Protein AF-0000000066112871 (afdb_homodimer)

Nearest PDB structures (foldseek):
  2owy-assembly1_B  TM=9.554E-01  e=9.108E-38  Pseudomonas aeruginosa PAO1
  2owl-assembly1_B  TM=9.608E-01  e=5.115E-37  Escherichia coli
  7qve-assembly1_d  TM=2.220E-01  e=4.062E-01  Spinacia oleracea
  3es2-assembly1_A  TM=1.972E-01  e=1.920E+00  Pseudomonas aeruginosa
  2owy-assembly1_B  TM=9.558E-01  e=1.726E-37  Pseudomonas aeruginosa PAO1

Organism: Shewanella piezotolerans (strain WP3 / JCM 13877) (NCBI:txid225849)

Sequence (606 aa):
MWFKNLTVYRFNKPFSVDTESMEKSLEDFTFSPCSSQDISKFGFSNAFGKHGDTLVHTAADRHLICATKEEKILPAQVIKEALEEKVALLESEDGRKLAKKEKDALKDEITTTLLPRAFSRRSQIRALILPEIQMILVDSSSAAKSEELMALLRKAIGTLPIIPMSFKTPIETQLTEWLKESKTPAPFEMQDEAELKSDSDEGGIVRFKQQDLSENEVLAHIEVGKQVHKLALHFGQSVAFLLQSDAAIKRLKFSEEFRAGNDDLGNEDPMARLDADFALMGSELIALVNAVVEALGGLEDSIMWFKNLTVYRFNKPFSVDTESMEKSLEDFTFSPCSSQDISKFGFSNAFGKHGDTLVHTAADRHLICATKEEKILPAQVIKEALEEKVALLESEDGRKLAKKEKDALKDEITTTLLPRAFSRRSQIRALILPEIQMILVDSSSAAKSEELMALLRKAIGTLPIIPMSFKTPIETQLTEWLKESKTPAPFEMQDEAELKSDSDEGGIVRFKQQDLSENEVLAHIEVGKQVHKLALHFGQSVAFLLQSDAAIKRLKFSEEFRAGNDDLGNEDPMARLDADFALMGSELIALVNAVVEALGGLEDSI

Structure (mmCIF, N/CA/C/O backbone):
data_AF-0000000066112871-model_v1
#
loop_
_entity.id
_entity.type
_entity.pdbx_description
1 polymer 'Recombination-associated protein RdgC'
#
loop_
_atom_site.group_PDB
_atom_site.id
_atom_site.type_symbol
_atom_site.label_atom_id
_atom_site.label_alt_id
_atom_site.label_comp_id
_atom_site.label_asym_id
_atom_site.label_entity_id
_atom_site.label_seq_id
_atom_site.pdbx_PDB_ins_code
_atom_site.Cartn_x
_atom_site.Cartn_y
_atom_site.Cartn_z
_atom_site.occupancy
_atom_site.B_iso_or_equiv
_atom_site.auth_seq_id
_atom_site.auth_comp_id
_atom_site.auth_asym_id
_atom_site.auth_atom_id
_atom_site.pdbx_PDB_model_num
ATOM 1 N N . MET A 1 1 ? -7.406 -16.438 -16.078 1 86.31 1 MET A N 1
ATOM 2 C CA . MET A 1 1 ? -6.906 -17.797 -15.898 1 86.31 1 MET A CA 1
ATOM 3 C C . MET A 1 1 ? -5.402 -17.797 -15.648 1 86.31 1 MET A C 1
ATOM 5 O O . MET A 1 1 ? -4.922 -18.5 -14.758 1 86.31 1 MET A O 1
ATOM 9 N N . TRP A 1 2 ? -4.691 -16.906 -16.078 1 95.62 2 TRP A N 1
ATOM 10 C CA . TRP A 1 2 ? -3.232 -16.891 -16.062 1 95.62 2 TRP A CA 1
ATOM 11 C C . TRP A 1 2 ? -2.701 -16.484 -14.695 1 95.62 2 TRP A C 1
ATOM 13 O O . TRP A 1 2 ? -3.076 -15.438 -14.164 1 95.62 2 TRP A O 1
ATOM 23 N N . PHE A 1 3 ? -1.807 -17.328 -14.172 1 98.44 3 PHE A N 1
ATOM 24 C CA . PHE A 1 3 ? -1.258 -17.094 -12.836 1 98.44 3 PHE A CA 1
ATOM 25 C C . PHE A 1 3 ? -0.382 -15.852 -12.82 1 98.44 3 PHE A C 1
ATOM 27 O O . PHE A 1 3 ? 0.364 -15.594 -13.773 1 98.44 3 PHE A O 1
ATOM 34 N N . LYS A 1 4 ? -0.46 -15.18 -11.695 1 98.31 4 LYS A N 1
ATOM 35 C CA . LYS A 1 4 ? 0.299 -13.938 -11.57 1 98.31 4 LYS A CA 1
ATOM 36 C C . LYS A 1 4 ? 1.42 -14.078 -10.539 1 98.31 4 LYS A C 1
ATOM 38 O O . LYS A 1 4 ? 2.346 -13.273 -10.508 1 98.31 4 LYS A O 1
ATOM 43 N N . ASN A 1 5 ? 1.313 -15.031 -9.719 1 98.62 5 ASN A N 1
ATOM 44 C CA . ASN A 1 5 ? 2.295 -15.375 -8.695 1 98.62 5 ASN A CA 1
ATOM 45 C C . ASN A 1 5 ? 2.393 -16.875 -8.484 1 98.62 5 ASN A C 1
ATOM 47 O O . ASN A 1 5 ? 1.47 -17.625 -8.828 1 98.62 5 ASN A O 1
ATOM 51 N N . LEU A 1 6 ? 3.514 -17.234 -7.926 1 98.5 6 LEU A N 1
ATOM 52 C CA . LEU A 1 6 ? 3.664 -18.656 -7.617 1 98.5 6 LEU A CA 1
ATOM 53 C C . LEU A 1 6 ? 4.254 -18.844 -6.223 1 98.5 6 LEU A C 1
ATOM 55 O O . LEU A 1 6 ? 5.336 -18.328 -5.926 1 98.5 6 LEU A O 1
ATOM 59 N N . THR A 1 7 ? 3.541 -19.5 -5.43 1 98.38 7 THR A N 1
ATOM 60 C CA . THR A 1 7 ? 4.09 -20.219 -4.289 1 98.38 7 THR A CA 1
ATOM 61 C C . THR A 1 7 ? 4.168 -21.719 -4.586 1 98.38 7 THR A C 1
ATOM 63 O O . THR A 1 7 ? 3.154 -22.359 -4.875 1 98.38 7 THR A O 1
ATOM 66 N N . VAL A 1 8 ? 5.367 -22.266 -4.473 1 98 8 VAL A N 1
ATOM 67 C CA . VAL A 1 8 ? 5.582 -23.609 -4.992 1 98 8 VAL A CA 1
ATOM 68 C C . VAL A 1 8 ? 5.793 -24.578 -3.838 1 98 8 VAL A C 1
ATOM 70 O O . VAL A 1 8 ? 6.574 -24.312 -2.924 1 98 8 VAL A O 1
ATOM 73 N N . TYR A 1 9 ? 5.074 -25.672 -3.918 1 97.69 9 TYR A N 1
ATOM 74 C CA . TYR A 1 9 ? 5.242 -26.781 -2.988 1 97.69 9 TYR A CA 1
ATOM 75 C C . TYR A 1 9 ? 5.684 -28.031 -3.721 1 97.69 9 TYR A C 1
ATOM 77 O O . TYR A 1 9 ? 5.309 -28.25 -4.875 1 97.69 9 TYR A O 1
ATOM 85 N N . ARG A 1 10 ? 6.449 -28.844 -3.006 1 96.5 10 ARG A N 1
ATOM 86 C CA . ARG A 1 10 ? 6.883 -30.141 -3.531 1 96.5 10 ARG A CA 1
ATOM 87 C C . ARG A 1 10 ? 6.234 -31.281 -2.768 1 96.5 10 ARG A C 1
ATOM 89 O O . ARG A 1 10 ? 6.098 -31.219 -1.544 1 96.5 10 ARG A O 1
ATOM 96 N N . PHE A 1 11 ? 5.887 -32.312 -3.543 1 95.69 11 PHE A N 1
ATOM 97 C CA . PHE A 1 11 ? 5.363 -33.5 -2.91 1 95.69 11 PHE A CA 1
ATOM 98 C C . PHE A 1 11 ? 6.492 -34.344 -2.316 1 95.69 11 PHE A C 1
ATOM 100 O O . PHE A 1 11 ? 7.531 -34.531 -2.951 1 95.69 11 PHE A O 1
ATOM 107 N N . ASN A 1 12 ? 6.297 -34.781 -1.139 1 91.56 12 ASN A N 1
ATOM 108 C CA . ASN A 1 12 ? 7.242 -35.719 -0.531 1 91.56 12 ASN A CA 1
ATOM 109 C C . ASN A 1 12 ? 6.938 -37.156 -0.927 1 91.56 12 ASN A C 1
ATOM 111 O O . ASN A 1 12 ? 7.766 -38.062 -0.723 1 91.56 12 ASN A O 1
ATOM 115 N N . LYS A 1 13 ? 5.812 -37.406 -1.34 1 90.12 13 LYS A N 1
ATOM 116 C CA . LYS A 1 13 ? 5.348 -38.688 -1.91 1 90.12 13 LYS A CA 1
ATOM 117 C C . LYS A 1 13 ? 4.602 -38.438 -3.219 1 90.12 13 LYS A C 1
ATOM 119 O O . LYS A 1 13 ? 3.979 -37.406 -3.408 1 90.12 13 LY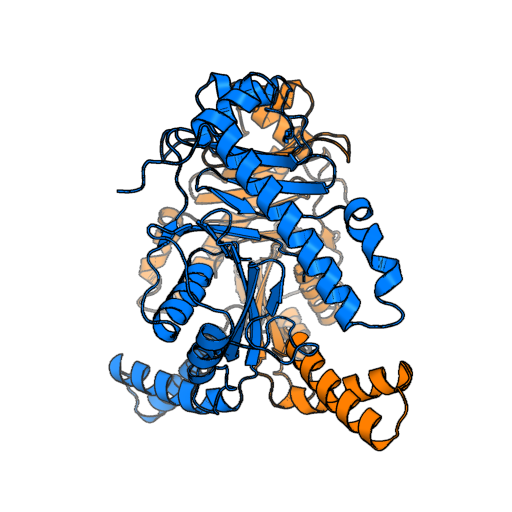S A O 1
ATOM 124 N N . PRO A 1 14 ? 4.699 -39.406 -4.082 1 89.19 14 PRO A N 1
ATOM 125 C CA . PRO A 1 14 ? 4.004 -39.219 -5.359 1 89.19 14 PRO A CA 1
ATOM 126 C C . PRO A 1 14 ? 2.518 -38.938 -5.18 1 89.19 14 PRO A C 1
ATOM 128 O O . PRO A 1 14 ? 1.867 -39.5 -4.309 1 89.19 14 PRO A O 1
ATOM 131 N N . PHE A 1 15 ? 2.098 -37.969 -5.941 1 89.06 15 PHE A N 1
ATOM 132 C CA . PHE A 1 15 ? 0.681 -37.625 -5.934 1 89.06 15 PHE A CA 1
ATOM 133 C C . PHE A 1 15 ? -0.103 -38.531 -6.867 1 89.06 15 PHE A C 1
ATOM 135 O O . PHE A 1 15 ? 0.208 -38.656 -8.055 1 89.06 15 PHE A O 1
ATOM 142 N N . SER A 1 16 ? -1.094 -39.281 -6.359 1 84.44 16 SER A N 1
ATOM 143 C CA . SER A 1 16 ? -1.754 -40.312 -7.168 1 84.44 16 SER A CA 1
ATOM 144 C C . SER A 1 16 ? -3.271 -40.219 -7.047 1 84.44 16 SER A C 1
ATOM 146 O O . SER A 1 16 ? -3.988 -41.156 -7.418 1 84.44 16 SER A O 1
ATOM 148 N N . VAL A 1 17 ? -3.754 -39.188 -6.742 1 83.56 17 VAL A N 1
ATOM 149 C CA . VAL A 1 17 ? -5.203 -39.094 -6.605 1 83.56 17 VAL A CA 1
ATOM 150 C C . VAL A 1 17 ? -5.84 -38.906 -7.98 1 83.56 17 VAL A C 1
ATOM 152 O O . VAL A 1 17 ? -5.406 -38.062 -8.766 1 83.56 17 VAL A O 1
ATOM 155 N N . ASP A 1 18 ? -6.742 -39.781 -8.273 1 89.06 18 ASP A N 1
ATOM 156 C CA . ASP A 1 18 ? -7.406 -39.625 -9.562 1 89.06 18 ASP A CA 1
ATOM 157 C C . ASP A 1 18 ? -8.398 -38.469 -9.539 1 89.06 18 ASP A C 1
ATOM 159 O O . ASP A 1 18 ? -8.906 -38.094 -8.477 1 89.06 18 ASP A O 1
ATOM 163 N N . THR A 1 19 ? -8.711 -38 -10.711 1 90.62 19 THR A N 1
ATOM 164 C CA . THR A 1 19 ? -9.508 -36.781 -10.875 1 90.62 19 THR A CA 1
ATOM 165 C C . THR A 1 19 ? -10.898 -36.969 -10.273 1 90.62 19 THR A C 1
ATOM 167 O O . THR A 1 19 ? -11.414 -36.062 -9.602 1 90.62 19 THR A O 1
ATOM 170 N N . GLU A 1 20 ? -11.547 -38.062 -10.547 1 93.75 20 GLU A N 1
ATOM 171 C CA . GLU A 1 20 ? -12.898 -38.312 -10.07 1 93.75 20 GLU A CA 1
ATOM 172 C C . GLU A 1 20 ? -12.945 -38.344 -8.547 1 93.75 20 GLU A C 1
ATOM 174 O O . GLU A 1 20 ? -13.844 -37.781 -7.93 1 93.75 20 GLU A O 1
ATOM 179 N N . SER A 1 21 ? -12.016 -39.094 -8.008 1 94.62 21 SER A N 1
ATOM 180 C CA . SER A 1 21 ? -11.922 -39.156 -6.555 1 94.62 21 SER A CA 1
ATOM 181 C C . SER A 1 21 ? -11.68 -37.781 -5.949 1 94.62 21 SER A C 1
ATOM 183 O O . SER A 1 21 ? -12.281 -37.406 -4.926 1 94.62 21 SER A O 1
ATOM 185 N N . MET A 1 22 ? -10.836 -37 -6.582 1 95.75 22 MET A N 1
ATOM 186 C CA . MET A 1 22 ? -10.539 -35.656 -6.113 1 95.75 22 MET A CA 1
ATOM 187 C C . MET A 1 22 ? -11.789 -34.75 -6.18 1 95.75 22 MET A C 1
ATOM 189 O O . MET A 1 22 ? -12.094 -34.031 -5.227 1 95.75 22 MET A O 1
ATOM 193 N N . GLU A 1 23 ? -12.406 -34.812 -7.305 1 97 23 GLU A N 1
ATOM 194 C CA . GLU A 1 23 ? -13.648 -34.062 -7.473 1 97 23 GLU A CA 1
ATOM 195 C C . GLU A 1 23 ? -14.633 -34.344 -6.348 1 97 23 GLU A C 1
ATOM 197 O O . GLU A 1 23 ? -15.195 -33.438 -5.75 1 97 23 GLU A O 1
ATOM 202 N N . LYS A 1 24 ? -14.859 -35.625 -6.059 1 96.88 24 LYS A N 1
ATOM 203 C CA . LYS A 1 24 ? -15.789 -36.062 -5.016 1 96.88 24 LYS A CA 1
ATOM 204 C C . LYS A 1 24 ? -15.352 -35.531 -3.646 1 96.88 24 LYS A C 1
ATOM 206 O O . LYS A 1 24 ? -16.172 -35.062 -2.867 1 96.88 24 LYS A O 1
ATOM 211 N N . SER A 1 25 ? -14.086 -35.688 -3.395 1 97.12 25 SER A N 1
ATOM 212 C CA . SER A 1 25 ? -13.555 -35.25 -2.105 1 97.12 25 SER A CA 1
ATOM 213 C C . SER A 1 25 ? -13.734 -33.75 -1.902 1 97.12 25 SER A C 1
ATOM 215 O O . SER A 1 25 ? -13.992 -33.281 -0.786 1 97.12 25 SER A O 1
ATOM 217 N N . LEU A 1 26 ? -13.586 -32.938 -2.98 1 98.44 26 LEU A N 1
ATOM 218 C CA . LEU A 1 26 ? -13.688 -31.5 -2.885 1 98.44 26 LEU A CA 1
ATOM 219 C C . LEU A 1 26 ? -15.133 -31.062 -2.693 1 98.44 26 LEU A C 1
ATOM 221 O O . LEU A 1 26 ? -15.398 -29.984 -2.146 1 98.44 26 LEU A O 1
ATOM 225 N N . GLU A 1 27 ? -16.078 -31.859 -3.096 1 97.75 27 GLU A N 1
ATOM 226 C CA . GLU A 1 27 ? -17.484 -31.516 -3.053 1 97.75 27 GLU A CA 1
ATOM 227 C C . GLU A 1 27 ? -17.953 -31.219 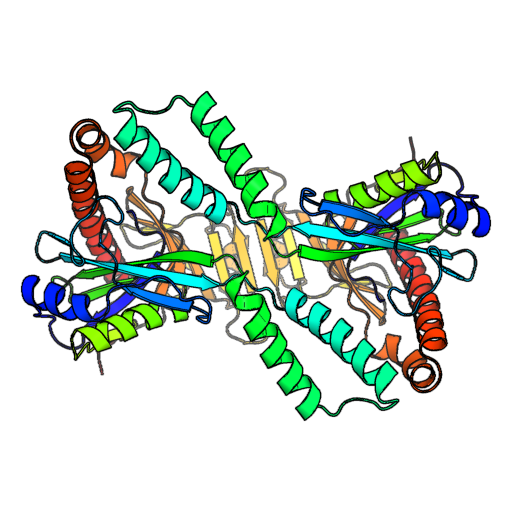-1.627 1 97.75 27 GLU A C 1
ATOM 229 O O . GLU A 1 27 ? -18.781 -30.359 -1.407 1 97.75 27 GLU A O 1
ATOM 234 N N . ASP A 1 28 ? -17.391 -31.938 -0.679 1 97 28 ASP A N 1
ATOM 235 C CA . ASP A 1 28 ? -17.766 -31.781 0.72 1 97 28 ASP A CA 1
ATOM 236 C C . ASP A 1 28 ? -17.297 -30.453 1.28 1 97 28 ASP A C 1
ATOM 238 O O . ASP A 1 28 ? -17.719 -30.031 2.359 1 97 28 ASP A O 1
ATOM 242 N N . PHE A 1 29 ? -16.453 -29.797 0.545 1 98.44 29 PHE A N 1
ATOM 243 C CA . PHE A 1 29 ? -15.859 -28.547 1.019 1 98.44 29 PHE A CA 1
ATOM 244 C C . PHE A 1 29 ? -16.109 -27.422 0.03 1 98.44 29 PHE A C 1
ATOM 246 O O . PHE A 1 29 ? -15.289 -26.5 -0.089 1 98.44 29 PHE A O 1
ATOM 253 N N . THR A 1 30 ? -17.094 -27.5 -0.714 1 98.25 30 THR A N 1
ATOM 254 C CA . THR A 1 30 ? -17.453 -26.484 -1.701 1 98.25 30 THR A CA 1
ATOM 255 C C . THR A 1 30 ? -17.859 -25.188 -1.018 1 98.25 30 THR A C 1
ATOM 257 O O . THR A 1 30 ? -18.438 -25.203 0.07 1 98.25 30 THR A O 1
ATOM 260 N N . PHE A 1 31 ? -17.625 -24.234 -1.651 1 98 31 PHE A N 1
ATOM 261 C CA . PHE A 1 31 ? -17.906 -22.891 -1.17 1 98 31 PHE A CA 1
ATOM 262 C C . PHE A 1 31 ? -19.406 -22.672 -1.014 1 98 31 PHE A C 1
ATOM 264 O O . PHE A 1 31 ? -20.188 -23.078 -1.872 1 98 31 PHE A O 1
ATOM 271 N N . SER A 1 32 ? -19.734 -22.062 0.109 1 97 32 SER A N 1
ATOM 272 C CA . SER A 1 32 ? -21.078 -21.547 0.354 1 97 32 SER A CA 1
ATOM 273 C C . SER A 1 32 ? -21.031 -20.094 0.828 1 97 32 SER A C 1
ATOM 275 O O . SER A 1 32 ? -20.141 -19.719 1.581 1 97 32 SER A O 1
ATOM 277 N N . PRO A 1 33 ? -21.922 -19.266 0.34 1 95.12 33 PRO A N 1
ATOM 278 C CA . PRO A 1 33 ? -21.922 -17.844 0.714 1 95.12 33 PRO A CA 1
ATOM 279 C C . PRO A 1 33 ? -22.078 -17.641 2.219 1 95.12 33 PRO A C 1
ATOM 281 O O . PRO A 1 33 ? -22.625 -18.5 2.916 1 95.12 33 PRO A O 1
ATOM 284 N N . CYS A 1 34 ? -21.609 -16.562 2.633 1 95.56 34 CYS A N 1
ATOM 285 C CA . CYS A 1 34 ? -21.719 -16.172 4.035 1 95.56 34 CYS A CA 1
ATOM 286 C C . CYS A 1 34 ? -23.172 -16.031 4.449 1 95.56 34 CYS A C 1
ATOM 288 O O . CYS A 1 34 ? -23.984 -15.484 3.707 1 95.56 34 CYS A O 1
ATOM 290 N N . SER A 1 35 ? -23.438 -16.609 5.637 1 94.19 35 SER A N 1
ATOM 291 C CA . SER A 1 35 ? -24.672 -16.234 6.305 1 94.19 35 SER A CA 1
ATOM 292 C C . SER A 1 35 ? -24.578 -14.852 6.934 1 94.19 35 SER A C 1
ATOM 294 O O . SER A 1 35 ? -23.516 -14.211 6.871 1 94.19 35 SER A O 1
ATOM 296 N N . SER A 1 36 ? -25.703 -14.383 7.559 1 91.88 36 SER A N 1
ATOM 297 C CA . SER A 1 36 ? -25.766 -13.039 8.125 1 91.88 36 SER A CA 1
ATOM 298 C C . SER A 1 36 ? -24.766 -12.883 9.273 1 91.88 36 SER A C 1
ATOM 300 O O . SER A 1 36 ? -24.328 -11.773 9.578 1 91.88 36 SER A O 1
ATOM 302 N N . GLN A 1 37 ? -24.359 -14.047 9.859 1 93.25 37 GLN A N 1
ATOM 303 C CA . GLN A 1 37 ? -23.516 -13.938 11.047 1 93.25 37 GLN A CA 1
ATOM 304 C C . GLN A 1 37 ? -22.094 -14.406 10.766 1 93.25 37 GLN A C 1
ATOM 306 O O . GLN A 1 37 ? -21.234 -14.352 11.648 1 93.25 37 GLN A O 1
ATOM 311 N N . ASP A 1 38 ? -21.875 -14.828 9.523 1 95.38 38 ASP A N 1
ATOM 312 C CA . ASP A 1 38 ? -20.547 -15.281 9.172 1 95.38 38 ASP A CA 1
ATOM 313 C C . ASP A 1 38 ? -19.609 -14.094 8.906 1 95.38 38 ASP A C 1
ATOM 315 O O . ASP A 1 38 ? -20.016 -13.117 8.273 1 95.38 38 ASP A O 1
ATOM 319 N N . ILE A 1 39 ? -18.406 -14.227 9.383 1 94.81 39 ILE A N 1
ATOM 320 C CA . ILE A 1 39 ? -17.391 -13.234 9.086 1 94.81 39 ILE A CA 1
ATOM 321 C C . ILE A 1 39 ? -16.766 -13.539 7.723 1 94.81 39 ILE A C 1
ATOM 323 O O . ILE A 1 39 ? -16.453 -12.625 6.957 1 94.81 39 ILE A O 1
ATOM 327 N N . SER A 1 40 ? -16.609 -14.789 7.477 1 97.5 40 SER A N 1
ATOM 328 C CA . SER A 1 40 ? -16.031 -15.227 6.203 1 97.5 40 SER A CA 1
ATOM 329 C C . SER A 1 40 ? -16.375 -16.688 5.922 1 97.5 40 SER A C 1
ATOM 331 O O . SER A 1 40 ? -16.734 -17.438 6.836 1 97.5 40 SER A O 1
ATOM 333 N N . LYS A 1 41 ? -16.312 -17.031 4.723 1 97.94 41 LYS A N 1
ATOM 334 C CA . LYS A 1 41 ? -16.469 -18.391 4.242 1 97.94 41 LYS A CA 1
ATOM 335 C C . LYS A 1 41 ? -15.406 -18.734 3.195 1 97.94 41 LYS A C 1
ATOM 337 O O . LYS A 1 41 ? -14.984 -17.859 2.436 1 97.94 41 LYS A O 1
ATOM 342 N N . PHE A 1 42 ? -14.961 -19.891 3.273 1 98.5 42 PHE A N 1
ATOM 343 C CA . PHE A 1 42 ? -13.906 -20.359 2.375 1 98.5 42 PHE A CA 1
ATOM 344 C C . PHE A 1 42 ? -14.18 -21.781 1.911 1 98.5 42 PHE A C 1
ATOM 346 O O . PHE A 1 42 ? -14.508 -22.656 2.721 1 98.5 42 PHE A O 1
ATOM 353 N N . GLY A 1 43 ? -14.094 -21.969 0.611 1 98.69 43 GLY A N 1
ATOM 354 C CA . GLY A 1 43 ? -14.336 -23.297 0.063 1 98.69 43 GLY A CA 1
ATOM 355 C C . GLY A 1 43 ? -14.008 -23.406 -1.414 1 98.69 43 GLY A C 1
ATOM 356 O O . GLY A 1 43 ? -13.68 -22.391 -2.055 1 98.69 43 GLY A O 1
ATOM 357 N N . PHE A 1 44 ? -14.125 -24.594 -1.951 1 98.75 44 PHE A N 1
ATOM 358 C CA . PHE A 1 44 ? -13.766 -24.828 -3.346 1 98.75 44 PHE A CA 1
ATOM 359 C C . PHE A 1 44 ? -14.852 -24.297 -4.277 1 98.75 44 PHE A C 1
ATOM 361 O O . PHE A 1 44 ? -16.047 -24.359 -3.955 1 98.75 44 PHE A O 1
ATOM 368 N N . SER A 1 45 ? -14.484 -23.797 -5.363 1 97.88 45 SER A N 1
ATOM 369 C CA . SER A 1 45 ? -15.352 -23.391 -6.465 1 97.88 45 SER A CA 1
ATOM 370 C C . SER A 1 45 ? -14.906 -24.031 -7.777 1 97.88 45 SER A C 1
ATOM 372 O O . SER A 1 45 ? -13.883 -24.719 -7.824 1 97.88 45 SER A O 1
ATOM 374 N N . ASN A 1 46 ? -15.711 -23.812 -8.828 1 97 46 ASN A N 1
ATOM 375 C CA . ASN A 1 46 ? -15.344 -24.391 -10.117 1 97 46 ASN A CA 1
ATOM 376 C C . ASN A 1 46 ? -13.977 -23.891 -10.578 1 97 46 ASN A C 1
ATOM 378 O O . ASN A 1 46 ? -13.656 -22.719 -10.461 1 97 46 ASN A O 1
ATOM 382 N N . ALA A 1 47 ? -13.211 -24.766 -11.078 1 96.69 47 ALA A N 1
ATOM 383 C CA . ALA A 1 47 ? -11.836 -24.484 -11.469 1 96.69 47 ALA A CA 1
ATOM 384 C C . ALA A 1 47 ? -11.766 -23.312 -12.453 1 96.69 47 ALA A C 1
ATOM 386 O O . ALA A 1 47 ? -10.891 -22.453 -12.352 1 96.69 47 ALA A O 1
ATOM 387 N N . PHE A 1 48 ? -12.734 -23.266 -13.398 1 94 48 PHE A N 1
ATOM 388 C CA . PHE A 1 48 ? -12.758 -22.203 -14.406 1 94 48 PHE A CA 1
ATOM 389 C C . PHE A 1 48 ? -13.773 -21.141 -14.039 1 94 48 PHE A C 1
ATOM 391 O O . PHE A 1 48 ? -14.297 -20.438 -14.914 1 94 48 PHE A O 1
ATOM 398 N N . GLY A 1 49 ? -14.148 -21.109 -12.789 1 87.88 49 GLY A N 1
ATOM 399 C CA . GLY A 1 49 ? -15.102 -20.109 -12.344 1 87.88 49 GLY A CA 1
ATOM 400 C C . GLY A 1 49 ? -16.484 -20.297 -12.93 1 87.88 49 GLY A C 1
ATOM 401 O O . GLY A 1 49 ? -17.016 -21.406 -12.938 1 87.88 49 GLY A O 1
ATOM 402 N N . LYS A 1 50 ? -17.125 -19.188 -13.461 1 79.62 50 LYS A N 1
ATOM 403 C CA . LYS A 1 50 ? -18.5 -19.188 -13.945 1 79.62 50 LYS A CA 1
ATOM 404 C C . LYS A 1 50 ? -18.625 -20.016 -15.219 1 79.62 50 LYS A C 1
ATOM 406 O O . LYS A 1 50 ? -19.734 -20.453 -15.57 1 79.62 50 LYS A O 1
ATOM 411 N N . HIS A 1 51 ? -17.531 -20.188 -15.836 1 80.75 51 HIS A N 1
ATOM 412 C CA . HIS A 1 51 ? -17.562 -20.891 -17.125 1 80.75 51 HIS A CA 1
ATOM 413 C C . HIS A 1 51 ? -17.406 -22.391 -16.938 1 80.75 51 HIS A C 1
ATOM 415 O O . HIS A 1 51 ? -17.672 -23.172 -17.844 1 80.75 51 HIS A O 1
ATOM 421 N N . GLY A 1 52 ? -16.984 -22.672 -15.758 1 85.94 52 GLY A N 1
ATOM 422 C CA . GLY A 1 52 ? -16.734 -24.094 -15.508 1 85.94 52 GLY A CA 1
ATOM 423 C C . GLY A 1 52 ? -17.812 -24.75 -14.672 1 85.94 52 GLY A C 1
ATOM 424 O O . GLY A 1 52 ? -18.594 -24.062 -14.008 1 85.94 52 GLY A O 1
ATOM 425 N N . ASP A 1 53 ? -17.797 -26.141 -14.773 1 91.62 53 ASP A N 1
ATOM 426 C CA . ASP A 1 53 ? -18.812 -26.875 -14.031 1 91.62 53 ASP A CA 1
ATOM 427 C C . ASP A 1 53 ? -18.188 -27.906 -13.109 1 91.62 53 ASP A C 1
ATOM 429 O O . ASP A 1 53 ? -18.891 -28.719 -12.492 1 91.62 53 ASP A O 1
ATOM 433 N N . THR A 1 54 ? -16.875 -27.906 -13.078 1 95.5 54 THR A N 1
ATOM 434 C CA . THR A 1 54 ? -16.188 -28.891 -12.242 1 95.5 54 THR A CA 1
ATOM 435 C C . THR A 1 54 ? -15.273 -28.203 -11.242 1 95.5 54 THR A C 1
ATOM 437 O O . THR A 1 54 ? -14.719 -27.141 -11.531 1 95.5 54 THR A O 1
ATOM 440 N N . LEU A 1 55 ? -15.133 -28.828 -10.133 1 98 55 LEU A N 1
ATOM 441 C CA . LEU A 1 55 ? -14.242 -28.328 -9.102 1 98 55 LEU A CA 1
ATOM 442 C C . LEU A 1 55 ? -12.781 -28.578 -9.469 1 98 55 LEU A C 1
ATOM 444 O O . LEU A 1 55 ? -11.891 -27.828 -9.039 1 98 55 LEU A O 1
ATOM 448 N N . VAL A 1 56 ? -12.578 -29.594 -10.242 1 97.5 56 VAL A N 1
ATOM 449 C CA . VAL A 1 56 ? -11.242 -29.953 -10.711 1 97.5 56 VAL A CA 1
ATOM 450 C C . VAL A 1 56 ? -11.227 -30.016 -12.234 1 97.5 56 VAL A C 1
ATOM 452 O O . VAL A 1 56 ? -12.047 -30.703 -12.844 1 97.5 56 VAL A O 1
ATOM 455 N N . HIS A 1 57 ? -10.445 -29.25 -12.797 1 96.19 57 HIS A N 1
ATOM 456 C CA . HIS A 1 57 ? -10.203 -29.391 -14.227 1 96.19 57 HIS A CA 1
ATOM 457 C C . HIS A 1 57 ? -8.891 -30.109 -14.5 1 96.19 57 HIS A C 1
ATOM 459 O O . HIS A 1 57 ? -7.84 -29.719 -13.992 1 96.19 57 HIS A O 1
ATOM 465 N N . THR A 1 58 ? -9 -31.109 -15.297 1 95.38 58 THR A N 1
ATOM 466 C CA . THR A 1 58 ? -7.824 -31.922 -15.555 1 95.38 58 THR A CA 1
ATOM 467 C C . THR A 1 58 ? -7.539 -32 -17.047 1 95.38 58 THR A C 1
ATOM 469 O O . THR A 1 58 ? -8.453 -32.188 -17.859 1 95.38 58 THR A O 1
ATOM 472 N N . ALA A 1 59 ? -6.332 -31.766 -17.359 1 93.19 59 ALA A N 1
ATOM 473 C CA . ALA A 1 59 ? -5.805 -32 -18.703 1 93.19 59 ALA A CA 1
ATOM 474 C C . ALA A 1 59 ? -4.348 -32.469 -18.641 1 93.19 59 ALA A C 1
ATOM 476 O O . ALA A 1 59 ? -3.533 -31.859 -17.938 1 93.19 59 ALA A O 1
ATOM 477 N N . ALA A 1 60 ? -3.951 -33.562 -19.375 1 91.38 60 ALA A N 1
ATOM 478 C CA . ALA A 1 60 ? -2.592 -34.094 -19.422 1 91.38 60 ALA A CA 1
ATOM 479 C C . ALA A 1 60 ? -2.064 -34.375 -18.031 1 91.38 60 ALA A C 1
ATOM 481 O O . ALA A 1 60 ? -0.937 -34 -17.688 1 91.38 60 ALA A O 1
ATOM 482 N N . ASP A 1 61 ? -2.93 -34.844 -17.094 1 92.44 61 ASP A N 1
ATOM 483 C CA . ASP A 1 61 ? -2.602 -35.25 -15.734 1 92.44 61 ASP A CA 1
ATOM 484 C C . ASP A 1 61 ? -2.258 -34.031 -14.867 1 92.44 61 ASP A C 1
ATOM 486 O O . ASP A 1 61 ? -1.56 -34.156 -13.859 1 92.44 61 ASP A O 1
ATOM 490 N N . ARG A 1 62 ? -2.639 -32.875 -15.312 1 96.44 62 ARG A N 1
ATOM 491 C CA . ARG A 1 62 ? -2.533 -31.625 -14.547 1 96.44 62 ARG A CA 1
ATOM 492 C C . ARG A 1 62 ? -3.896 -31.188 -14.016 1 96.44 62 ARG A C 1
ATOM 494 O O . ARG A 1 62 ? -4.902 -31.297 -14.719 1 96.44 62 ARG A O 1
ATOM 501 N N . HIS A 1 63 ? -3.928 -30.828 -12.781 1 97.5 63 HIS A N 1
ATOM 502 C CA . HIS A 1 63 ? -5.215 -30.531 -12.156 1 97.5 63 HIS A CA 1
ATOM 503 C C . HIS A 1 63 ? -5.281 -29.078 -11.688 1 97.5 63 HIS A C 1
ATOM 505 O O . HIS A 1 63 ? -4.41 -28.625 -10.945 1 97.5 63 HIS A O 1
ATOM 511 N N . LEU A 1 64 ? -6.246 -28.375 -12.172 1 97.94 64 LEU A N 1
ATOM 512 C CA . LEU A 1 64 ? -6.531 -27.016 -11.711 1 97.94 64 LEU A CA 1
ATOM 513 C C . LEU A 1 64 ? -7.656 -27.016 -10.68 1 97.94 64 LEU A C 1
ATOM 515 O O . LEU A 1 64 ? -8.703 -27.625 -10.906 1 97.94 64 LEU A O 1
ATOM 519 N N . ILE A 1 65 ? -7.387 -26.422 -9.555 1 98.25 65 ILE A N 1
ATOM 520 C CA . ILE A 1 65 ? -8.438 -26.219 -8.562 1 98.25 65 ILE A CA 1
ATOM 521 C C . ILE A 1 65 ? -8.562 -24.75 -8.219 1 98.25 65 ILE A C 1
ATOM 523 O O . ILE A 1 65 ? -7.645 -23.969 -8.477 1 98.25 65 ILE A O 1
ATOM 527 N N . CYS A 1 66 ? -9.656 -24.359 -7.672 1 98.38 66 CYS A N 1
ATOM 528 C CA . CYS A 1 66 ? -9.961 -22.984 -7.293 1 98.38 66 CYS A CA 1
ATOM 529 C C . CYS A 1 66 ? -10.742 -22.938 -5.98 1 98.38 66 CYS A C 1
ATOM 531 O O . CYS A 1 66 ? -11.609 -23.781 -5.742 1 98.38 66 CYS A O 1
ATOM 533 N N . ALA A 1 67 ? -10.328 -22.078 -5.141 1 98.38 67 ALA A N 1
ATOM 534 C CA . ALA A 1 67 ? -11.102 -21.812 -3.928 1 98.38 67 ALA A CA 1
ATOM 535 C C . ALA A 1 67 ? -11.57 -20.359 -3.881 1 98.38 67 ALA A C 1
ATOM 537 O O . ALA A 1 67 ? -10.875 -19.453 -4.367 1 98.38 67 ALA A O 1
ATOM 538 N N . THR A 1 68 ? -12.703 -20.156 -3.365 1 97.5 68 THR A N 1
ATOM 539 C CA . THR A 1 68 ? -13.297 -18.828 -3.207 1 97.5 68 THR A CA 1
ATOM 540 C C . THR A 1 68 ? -13.398 -18.453 -1.73 1 97.5 68 THR A C 1
ATOM 542 O O . THR A 1 68 ? -13.766 -19.281 -0.897 1 97.5 68 THR A O 1
ATOM 545 N N . LYS A 1 69 ? -13.008 -17.266 -1.43 1 97.44 69 LYS A N 1
ATOM 546 C CA . LYS A 1 69 ? -13.188 -16.703 -0.097 1 97.44 69 LYS A CA 1
ATOM 547 C C . LYS A 1 69 ? -14.141 -15.508 -0.13 1 97.44 69 LYS A C 1
ATOM 549 O O . LYS A 1 69 ? -13.969 -14.594 -0.938 1 97.44 69 LYS A O 1
ATOM 554 N N . GLU A 1 70 ? -15.156 -15.586 0.655 1 97 70 GLU A N 1
ATOM 555 C CA . GLU A 1 70 ? -16.031 -14.445 0.89 1 97 70 GLU A CA 1
ATOM 556 C C . GLU A 1 70 ? -15.773 -13.828 2.264 1 97 70 GLU A C 1
ATOM 558 O O . GLU A 1 70 ? -15.781 -14.531 3.275 1 97 70 GLU A O 1
ATOM 563 N N . GLU A 1 71 ? -15.523 -12.57 2.311 1 96.56 71 GLU A N 1
ATOM 564 C CA . GLU A 1 71 ? -15.25 -11.859 3.557 1 96.56 71 GLU A CA 1
ATOM 565 C C . GLU A 1 71 ? -16.188 -10.664 3.723 1 96.56 71 GLU A C 1
ATOM 567 O O . GLU A 1 71 ? -16.375 -9.883 2.787 1 96.56 71 GLU A O 1
ATOM 572 N N . LYS A 1 72 ? -16.75 -10.555 4.934 1 95.19 72 LYS A N 1
ATOM 573 C CA . LYS A 1 72 ? -17.578 -9.398 5.238 1 95.19 72 LYS A CA 1
ATOM 574 C C . LYS A 1 72 ? -16.734 -8.141 5.406 1 95.19 72 LYS A C 1
ATOM 576 O O . LYS A 1 72 ? -15.664 -8.188 6.016 1 95.19 72 LYS A O 1
ATOM 581 N N . ILE A 1 73 ? -17.297 -7.094 4.812 1 94.19 73 ILE A N 1
ATOM 582 C CA . ILE A 1 73 ? -16.578 -5.82 4.875 1 94.19 73 ILE A CA 1
ATOM 583 C C . ILE A 1 73 ? -17.125 -4.988 6.035 1 94.19 73 ILE A C 1
ATOM 585 O O . ILE A 1 73 ? -18.031 -4.172 5.855 1 94.19 73 ILE A O 1
ATOM 589 N N . LEU A 1 74 ? -16.547 -5.199 7.156 1 93.81 74 LEU A N 1
ATOM 590 C CA . LEU A 1 74 ? -16.859 -4.438 8.359 1 93.81 74 LEU A CA 1
ATOM 591 C C . LEU A 1 74 ? -15.609 -3.811 8.953 1 93.81 74 LEU A C 1
ATOM 593 O O . LEU A 1 74 ? -15 -4.383 9.859 1 93.81 74 LEU A O 1
ATOM 597 N N . PRO A 1 75 ? -15.32 -2.641 8.484 1 92.88 75 PRO A N 1
ATOM 598 C CA . PRO A 1 75 ? -14.086 -2.006 8.953 1 92.88 75 PRO A CA 1
ATOM 599 C C . PRO A 1 75 ? -14.07 -1.791 10.461 1 92.88 75 PRO A C 1
ATOM 601 O O . PRO A 1 75 ? -15.102 -1.469 11.055 1 92.88 75 PRO A O 1
ATOM 604 N N . ALA A 1 76 ? -12.875 -1.896 11.023 1 94 76 ALA A N 1
ATOM 605 C CA . ALA A 1 76 ? -12.695 -1.725 12.461 1 94 76 ALA A CA 1
ATOM 606 C C . ALA A 1 76 ? -13.141 -0.335 12.906 1 94 76 ALA A C 1
ATOM 608 O O . ALA A 1 76 ? -13.664 -0.168 14.008 1 94 76 ALA A O 1
ATOM 609 N N . GLN A 1 77 ? -12.953 0.566 12.07 1 93.12 77 GLN A N 1
ATOM 610 C CA . GLN A 1 77 ? -13.305 1.943 12.398 1 93.12 77 GLN A CA 1
ATOM 611 C C . GLN A 1 77 ? -14.812 2.086 12.625 1 93.12 77 GLN A C 1
ATOM 613 O O . GLN A 1 77 ? -15.242 2.852 13.492 1 93.12 77 GLN A O 1
ATOM 618 N N . VAL A 1 78 ? -15.547 1.411 11.898 1 93.25 78 VAL A N 1
ATOM 619 C CA . VAL A 1 78 ? -17 1.453 12.023 1 93.25 78 VAL A CA 1
ATOM 620 C C . VAL A 1 78 ? -17.422 0.883 13.375 1 93.25 78 VAL A C 1
ATOM 622 O O . VAL A 1 78 ? -18.266 1.462 14.062 1 93.25 78 VAL A O 1
ATOM 625 N N . ILE A 1 79 ? -16.781 -0.144 13.727 1 94.44 79 ILE A N 1
ATOM 626 C CA . ILE A 1 79 ? -17.062 -0.778 15.008 1 94.44 79 ILE A CA 1
ATOM 627 C C . ILE A 1 79 ? -16.656 0.159 16.141 1 94.44 79 ILE A C 1
ATOM 629 O O . ILE A 1 79 ? -17.422 0.344 17.109 1 94.44 79 ILE A O 1
ATOM 633 N N . LYS A 1 80 ? -15.539 0.655 15.961 1 94 80 LYS A N 1
ATOM 634 C CA . LYS A 1 80 ? -15.008 1.55 16.984 1 94 80 LYS A CA 1
ATOM 635 C C . LYS A 1 80 ? -15.93 2.746 17.203 1 94 80 LYS A C 1
ATOM 637 O O . LYS A 1 80 ? -16.219 3.113 18.344 1 94 80 LYS A O 1
ATOM 642 N N . GLU A 1 81 ? -16.328 3.344 16.156 1 89.75 81 GLU A N 1
ATOM 643 C CA . GLU A 1 81 ? -17.219 4.504 16.25 1 89.75 81 GLU A CA 1
ATOM 644 C C . GLU A 1 81 ? -18.531 4.137 16.922 1 89.75 81 GLU A C 1
ATOM 646 O O . GLU A 1 81 ? -19.016 4.859 17.781 1 89.75 81 GLU A O 1
ATOM 651 N N . ALA A 1 82 ? -19.078 3.043 16.562 1 92.69 82 ALA A N 1
ATOM 652 C CA . ALA A 1 82 ? -20.312 2.566 17.156 1 92.69 82 ALA A CA 1
ATOM 653 C C . ALA A 1 82 ? -20.125 2.268 18.641 1 92.69 82 ALA A C 1
ATOM 655 O O . ALA A 1 82 ? -21 2.578 19.469 1 92.69 82 ALA A O 1
ATOM 656 N N . LEU A 1 83 ? -19.031 1.674 18.938 1 95.25 83 LEU A N 1
ATOM 657 C CA . LEU A 1 83 ? -18.703 1.349 20.312 1 95.25 83 LEU A CA 1
ATOM 658 C C . LEU A 1 83 ? -18.578 2.615 21.156 1 95.25 83 LEU A C 1
ATOM 660 O O . LEU A 1 83 ? -19.125 2.699 22.25 1 95.25 83 LEU A O 1
ATOM 664 N N . GLU A 1 84 ? -17.844 3.523 20.594 1 91.75 84 GLU A N 1
ATOM 665 C CA . GLU A 1 84 ? -17.656 4.781 21.312 1 91.75 84 GLU A CA 1
ATOM 666 C C . GLU A 1 84 ? -18.984 5.473 21.594 1 91.75 84 GLU A C 1
ATOM 668 O O . GLU A 1 84 ? -19.203 5.977 22.703 1 91.75 84 GLU A O 1
ATOM 673 N N . GLU A 1 85 ? -19.797 5.5 20.641 1 90.44 85 GLU A N 1
ATOM 674 C CA . GLU A 1 85 ? -21.109 6.109 20.797 1 90.44 85 GLU A CA 1
ATOM 675 C C . GLU A 1 85 ? -21.922 5.395 21.875 1 90.44 85 GLU A C 1
ATOM 677 O O . GLU A 1 85 ? -22.5 6.039 22.75 1 90.44 85 GLU A O 1
ATOM 682 N N . LYS A 1 86 ? -21.984 4.133 21.859 1 94.25 86 LYS A N 1
ATOM 683 C CA . LYS A 1 86 ? -22.75 3.338 22.812 1 94.25 86 LYS A CA 1
ATOM 684 C C . LYS A 1 86 ? -22.172 3.451 24.219 1 94.25 86 LYS A C 1
ATOM 686 O O . LYS A 1 86 ? -22.906 3.545 25.188 1 94.25 86 LYS A O 1
ATOM 691 N N . VAL A 1 87 ? -20.875 3.428 24.281 1 95 87 VAL A N 1
ATOM 692 C CA . VAL A 1 87 ? -20.188 3.562 25.562 1 95 87 VAL A CA 1
ATOM 693 C C . VAL A 1 87 ? -20.5 4.926 26.172 1 95 87 VAL A C 1
ATOM 695 O O . VAL A 1 87 ? -20.812 5.023 27.359 1 95 87 VAL A O 1
ATOM 698 N N . ALA A 1 88 ? -20.438 5.953 25.359 1 90.62 88 ALA A N 1
ATOM 699 C CA . ALA A 1 88 ? -20.734 7.301 25.844 1 90.62 88 ALA A CA 1
ATOM 700 C C . ALA A 1 88 ? -22.156 7.391 26.375 1 90.62 88 ALA A C 1
ATOM 702 O O . ALA A 1 88 ? -22.391 7.973 27.438 1 90.62 88 ALA A O 1
ATOM 703 N N . LEU A 1 89 ? -23.031 6.801 25.688 1 93.19 89 LEU A N 1
ATOM 704 C CA . LEU A 1 89 ? -24.438 6.797 26.078 1 93.19 89 LEU A CA 1
ATOM 705 C C . LEU A 1 89 ? -24.625 6.059 27.406 1 93.19 89 LEU A C 1
ATOM 707 O O . LEU A 1 89 ? -25.25 6.578 28.328 1 93.19 89 LEU A O 1
ATOM 711 N N . LEU A 1 90 ? -24.047 4.961 27.547 1 94.12 90 LEU A N 1
ATOM 712 C CA . LEU A 1 90 ? -24.203 4.121 28.734 1 94.12 90 LEU A CA 1
ATOM 713 C C . LEU A 1 90 ? -23.516 4.742 29.938 1 94.12 90 LEU A C 1
ATOM 715 O O . LEU A 1 90 ? -24.031 4.695 31.047 1 94.12 90 LEU A O 1
ATOM 719 N N . GLU A 1 91 ? -22.359 5.277 29.625 1 94.19 91 GLU A N 1
ATOM 720 C CA . GLU A 1 91 ? -21.625 5.918 30.719 1 94.19 91 GLU A CA 1
ATOM 721 C C . GLU A 1 91 ? -22.359 7.16 31.219 1 94.19 91 GLU A C 1
ATOM 723 O O . GLU A 1 91 ? -22.359 7.453 32.406 1 94.19 91 GLU A O 1
ATOM 728 N N . SER A 1 92 ? -22.969 7.848 30.312 1 93.12 92 SER A N 1
ATOM 729 C CA . SER A 1 92 ? -23.766 9 30.703 1 93.12 92 SER A CA 1
ATOM 730 C C . SER A 1 92 ? -24.984 8.578 31.516 1 93.12 92 SER A C 1
ATOM 732 O O . SER A 1 92 ? -25.344 9.234 32.5 1 93.12 92 SER A O 1
ATOM 734 N N . GLU A 1 93 ? -25.531 7.453 31.25 1 92.75 93 GLU A N 1
ATOM 735 C CA . GLU A 1 93 ? -26.719 6.938 31.922 1 92.75 93 GLU A CA 1
ATOM 736 C C . GLU A 1 93 ? -26.359 6.352 33.281 1 92.75 93 GLU A C 1
ATOM 738 O O . GLU A 1 93 ? -27.078 6.566 34.281 1 92.75 93 GLU A O 1
ATOM 743 N N . ASP A 1 94 ? -25.203 5.68 33.344 1 91.25 94 ASP A N 1
ATOM 744 C CA . ASP A 1 94 ? -24.828 4.969 34.562 1 91.25 94 ASP A CA 1
ATOM 745 C C . ASP A 1 94 ? -24.031 5.879 35.5 1 91.25 94 ASP A C 1
ATOM 747 O O . ASP A 1 94 ? -23.875 5.578 36.688 1 91.25 94 ASP A O 1
ATOM 751 N N . GLY A 1 95 ? -23.438 6.875 34.938 1 91.25 95 GLY A N 1
ATOM 752 C CA . GLY A 1 95 ? -22.625 7.781 35.719 1 91.25 95 GLY A CA 1
ATOM 753 C C . GLY A 1 95 ? -21.281 7.199 36.125 1 91.25 95 GLY A C 1
ATOM 754 O O . GLY A 1 95 ? -20.719 7.566 37.156 1 91.25 95 GLY A O 1
ATOM 755 N N . ARG A 1 96 ? -20.984 6.164 35.5 1 93.12 96 ARG A N 1
ATOM 756 C CA . ARG A 1 96 ? -19.688 5.531 35.75 1 93.12 96 ARG A CA 1
ATOM 757 C C . ARG A 1 96 ? -19.031 5.102 34.438 1 93.12 96 ARG A C 1
ATOM 759 O O . ARG A 1 96 ? -19.703 4.91 33.438 1 93.12 96 ARG A O 1
ATOM 766 N N . LYS A 1 97 ? -17.719 4.988 34.562 1 92.31 97 LYS A N 1
ATOM 767 C CA . LYS A 1 97 ? -16.984 4.457 33.438 1 92.31 97 LYS A CA 1
ATOM 768 C C . LYS A 1 97 ? -17.188 2.953 33.281 1 92.31 97 LYS A C 1
ATOM 770 O O . LYS A 1 97 ? -17.266 2.232 34.281 1 92.31 97 LYS A O 1
ATOM 775 N N . LEU A 1 98 ? -17.312 2.49 32.094 1 94.44 98 LEU A N 1
ATOM 776 C CA . LEU A 1 98 ? -17.469 1.064 31.844 1 94.44 98 LEU A CA 1
ATOM 777 C C . LEU A 1 98 ? -16.141 0.327 32 1 94.44 98 LEU A C 1
ATOM 779 O O . LEU A 1 98 ? -15.094 0.848 31.625 1 94.44 98 LEU A O 1
ATOM 783 N N . ALA A 1 99 ? -16.312 -0.86 32.625 1 94 99 ALA A N 1
ATOM 784 C CA . ALA A 1 99 ? -15.141 -1.723 32.75 1 94 99 ALA A CA 1
ATOM 785 C C . ALA A 1 99 ? -14.758 -2.312 31.375 1 94 99 ALA A C 1
ATOM 787 O O . ALA A 1 99 ? -15.578 -2.326 30.453 1 94 99 ALA A O 1
ATOM 788 N N . LYS A 1 100 ? -13.523 -2.783 31.219 1 93.94 100 LYS A N 1
ATOM 789 C CA . LYS A 1 100 ? -13.016 -3.365 29.984 1 93.94 100 LYS A CA 1
ATOM 790 C C . LYS A 1 100 ? -13.891 -4.52 29.516 1 93.94 100 LYS A C 1
ATOM 792 O O . LYS A 1 100 ? -14.227 -4.617 28.328 1 93.94 100 LYS A O 1
ATOM 797 N N . LYS A 1 101 ? -14.234 -5.336 30.469 1 95.94 101 LYS A N 1
ATOM 798 C CA . LYS A 1 101 ? -15.055 -6.496 30.141 1 95.94 101 LYS A CA 1
ATOM 799 C C . LYS A 1 101 ? -16.406 -6.078 29.562 1 95.94 101 LYS A C 1
ATOM 801 O O . LYS A 1 101 ? -16.906 -6.711 28.641 1 95.94 101 LYS A O 1
ATOM 806 N N . GLU A 1 102 ? -16.984 -5.066 30.109 1 95.94 102 GLU A N 1
ATOM 807 C CA . GLU A 1 102 ? -18.234 -4.535 29.609 1 95.94 102 GLU A CA 1
ATOM 808 C C . GLU A 1 102 ? -18.078 -3.971 28.203 1 95.94 102 GLU A C 1
ATOM 810 O O . GLU A 1 102 ? -18.953 -4.172 27.344 1 95.94 102 GLU A O 1
ATOM 815 N N . LYS A 1 103 ? -17.047 -3.311 28.016 1 96.12 103 LYS A N 1
ATOM 816 C CA . LYS A 1 103 ? -16.766 -2.74 26.703 1 96.12 103 LYS A CA 1
ATOM 817 C C . LYS A 1 103 ? -16.562 -3.836 25.656 1 96.12 103 LYS A C 1
ATOM 819 O O . LYS A 1 103 ? -17.031 -3.721 24.516 1 96.12 103 LYS A O 1
ATOM 824 N N . ASP A 1 104 ? -15.883 -4.887 26.062 1 95.69 104 ASP A N 1
ATOM 825 C CA . ASP A 1 104 ? -15.664 -6.012 25.156 1 95.69 104 ASP A CA 1
ATOM 826 C C . ASP A 1 104 ? -16.984 -6.676 24.766 1 95.69 104 ASP A C 1
ATOM 828 O O . ASP A 1 104 ? -17.188 -7.031 23.609 1 95.69 104 ASP A O 1
ATOM 832 N N . ALA A 1 105 ? -17.828 -6.82 25.703 1 96.38 105 ALA A N 1
ATOM 833 C CA . ALA A 1 105 ? -19.141 -7.406 25.438 1 96.38 105 ALA A CA 1
ATOM 834 C C . ALA A 1 105 ? -19.969 -6.527 24.5 1 96.38 105 ALA A C 1
ATOM 836 O O . ALA A 1 105 ? -20.672 -7.031 23.625 1 96.38 105 ALA A O 1
ATOM 837 N N . LEU A 1 106 ? -19.891 -5.219 24.719 1 96.44 106 LEU A N 1
ATOM 838 C CA . LEU A 1 106 ? -20.578 -4.273 23.859 1 96.44 106 LEU A CA 1
ATOM 839 C C . LEU A 1 106 ? -20.062 -4.355 22.422 1 96.44 106 LEU A C 1
ATOM 841 O O . LEU A 1 106 ? -20.828 -4.273 21.469 1 96.44 106 LEU A O 1
ATOM 845 N N . LYS A 1 107 ? -18.766 -4.469 22.281 1 96.25 107 LYS A N 1
ATOM 846 C CA . LYS A 1 107 ? -18.141 -4.602 20.969 1 96.25 107 LYS A CA 1
ATOM 847 C C . LYS A 1 107 ? -18.672 -5.828 20.234 1 96.25 107 LYS A C 1
ATOM 849 O O . LYS A 1 107 ? -18.984 -5.754 19.047 1 96.25 107 LYS A O 1
ATOM 854 N N . ASP A 1 108 ? -18.797 -6.895 20.922 1 95.19 108 ASP A N 1
ATOM 855 C CA . ASP A 1 108 ? -19.328 -8.125 20.344 1 95.19 108 ASP A CA 1
ATOM 856 C C . ASP A 1 108 ? -20.781 -7.949 19.891 1 95.19 108 ASP A C 1
ATOM 858 O O . ASP A 1 108 ? -21.156 -8.406 18.812 1 95.19 108 ASP A O 1
ATOM 862 N N . GLU A 1 109 ? -21.469 -7.336 20.703 1 96.06 109 GLU A N 1
ATOM 863 C CA . GLU A 1 109 ? -22.875 -7.074 20.375 1 96.06 109 GLU A CA 1
ATOM 864 C C . GLU A 1 109 ? -23 -6.195 19.141 1 96.06 109 GLU A C 1
ATOM 866 O O . GLU A 1 109 ? -23.812 -6.469 18.25 1 96.06 109 GLU A O 1
ATOM 871 N N . ILE A 1 110 ? -22.203 -5.203 19.125 1 96.06 110 ILE A N 1
ATOM 872 C CA . ILE A 1 110 ? -22.203 -4.281 18 1 96.06 110 ILE A CA 1
ATOM 873 C C . ILE A 1 110 ? -21.828 -5.023 16.719 1 96.06 110 ILE A C 1
ATOM 875 O O . ILE A 1 110 ? -22.484 -4.863 15.688 1 96.06 110 ILE A O 1
ATOM 879 N N . THR A 1 111 ? -20.812 -5.805 16.797 1 94.81 111 THR A N 1
ATOM 880 C CA . THR A 1 111 ? -20.375 -6.574 15.641 1 94.81 111 THR A CA 1
ATOM 881 C C . THR A 1 111 ? -21.484 -7.496 15.141 1 94.81 111 THR A C 1
ATOM 883 O O . THR A 1 111 ? -21.75 -7.551 13.938 1 94.81 111 THR A O 1
ATOM 886 N N . THR A 1 112 ? -22.156 -8.156 16.031 1 94.38 112 THR A N 1
ATOM 887 C CA . THR A 1 112 ? -23.25 -9.07 15.703 1 94.38 112 THR A CA 1
ATOM 888 C C . THR A 1 112 ? -24.391 -8.328 15.023 1 94.38 112 THR A C 1
ATOM 890 O O . THR A 1 112 ? -25.016 -8.852 14.094 1 94.38 112 THR A O 1
ATOM 893 N N . THR A 1 113 ? -24.547 -7.16 15.445 1 94.88 113 THR A N 1
ATOM 894 C CA . THR A 1 113 ? -25.656 -6.355 14.938 1 94.88 113 THR A CA 1
ATOM 895 C C . THR A 1 113 ? -25.328 -5.797 13.555 1 94.88 113 THR A C 1
ATOM 897 O O . THR A 1 113 ? -26.203 -5.695 12.695 1 94.88 113 THR A O 1
ATOM 900 N N . LEU A 1 114 ? -24.078 -5.418 13.352 1 94.69 114 LEU A N 1
ATOM 901 C CA . LEU A 1 114 ? -23.688 -4.738 12.125 1 94.69 114 LEU A CA 1
ATOM 902 C C . LEU A 1 114 ? -23.375 -5.742 11.016 1 94.69 114 LEU A C 1
ATOM 904 O O . LEU A 1 114 ? -23.516 -5.438 9.836 1 94.69 114 LEU A O 1
ATOM 908 N N . LEU A 1 115 ? -23.031 -6.934 11.359 1 95.06 115 LEU A N 1
ATOM 909 C CA . LEU A 1 115 ? -22.531 -7.941 10.43 1 95.06 115 LEU A CA 1
ATOM 910 C C . LEU A 1 115 ? -23.547 -8.227 9.336 1 95.06 115 LEU A C 1
ATOM 912 O O . LEU A 1 115 ? -23.203 -8.289 8.156 1 95.06 115 LEU A O 1
ATOM 916 N N . PRO A 1 116 ? -24.812 -8.352 9.625 1 94.12 116 PRO A N 1
ATOM 917 C CA . PRO A 1 116 ? -25.812 -8.648 8.594 1 94.12 116 PRO A CA 1
ATOM 918 C C . PRO A 1 116 ? -25.922 -7.539 7.547 1 94.12 116 PRO A C 1
ATOM 920 O O . PRO A 1 116 ? -26.375 -7.789 6.426 1 94.12 116 PRO A O 1
ATOM 923 N N . ARG A 1 117 ? -25.469 -6.391 7.875 1 92.38 117 ARG A N 1
ATOM 924 C CA . ARG A 1 117 ? -25.578 -5.238 6.984 1 92.38 117 ARG A CA 1
ATOM 925 C C . ARG A 1 117 ? -24.312 -5.074 6.148 1 92.38 117 ARG A C 1
ATOM 927 O O . ARG A 1 117 ? -24.297 -4.312 5.18 1 92.38 117 ARG A O 1
ATOM 934 N N . ALA A 1 118 ? -23.328 -5.734 6.531 1 94.88 118 ALA A N 1
ATOM 935 C CA . ALA A 1 118 ? -22.047 -5.59 5.863 1 94.88 118 ALA A CA 1
ATOM 936 C C . ALA A 1 118 ? -22.062 -6.223 4.477 1 94.88 118 ALA A C 1
ATOM 938 O O . ALA A 1 118 ? -22.609 -7.316 4.293 1 94.88 118 ALA A O 1
ATOM 939 N N . PHE A 1 119 ? -21.547 -5.484 3.543 1 94.38 119 PHE A N 1
ATOM 940 C CA . PHE A 1 119 ? -21.297 -6.113 2.25 1 94.38 119 PHE A CA 1
ATOM 941 C C . PHE A 1 119 ? -20.203 -7.168 2.359 1 94.38 119 PHE A C 1
ATOM 943 O O . PHE A 1 119 ? -19.516 -7.246 3.375 1 94.38 119 PHE A O 1
ATOM 950 N N . SER A 1 120 ? -20.141 -7.98 1.395 1 93.62 120 SER A N 1
ATOM 951 C CA . SER A 1 120 ? -19.062 -8.969 1.353 1 93.62 120 SER A CA 1
ATOM 952 C C . SER A 1 120 ? -18.234 -8.828 0.087 1 93.62 120 SER A C 1
ATOM 954 O O . SER A 1 120 ? -18.656 -8.203 -0.882 1 93.62 120 SER A O 1
ATOM 956 N N . ARG A 1 121 ? -17.062 -9.258 0.197 1 93.62 121 ARG A N 1
ATOM 957 C CA . ARG A 1 121 ? -16.172 -9.336 -0.957 1 93.62 121 ARG A CA 1
ATOM 958 C C . ARG A 1 121 ? -15.719 -10.773 -1.198 1 93.62 121 ARG A C 1
ATOM 960 O O . ARG A 1 121 ? -15.453 -11.516 -0.249 1 93.62 121 ARG A O 1
ATOM 967 N N . ARG A 1 122 ? -15.617 -11.086 -2.48 1 93 122 ARG A N 1
ATOM 968 C CA . ARG A 1 122 ? -15.156 -12.422 -2.85 1 93 122 ARG A CA 1
ATOM 969 C C . ARG A 1 122 ? -13.812 -12.352 -3.574 1 93 122 ARG A C 1
ATOM 971 O O . ARG A 1 122 ? -13.555 -11.414 -4.332 1 93 122 ARG A O 1
ATOM 978 N N . SER A 1 123 ? -13.023 -13.234 -3.225 1 95.25 123 SER A N 1
ATOM 979 C CA . SER A 1 123 ? -11.758 -13.43 -3.924 1 95.25 123 SER A CA 1
ATOM 980 C C . SER A 1 123 ? -11.508 -14.906 -4.211 1 95.25 123 SER A C 1
ATOM 982 O O . SER A 1 123 ? -12.062 -15.781 -3.541 1 95.25 123 SER A O 1
ATOM 984 N N . GLN A 1 124 ? -10.734 -15.078 -5.25 1 96.38 124 GLN A N 1
ATOM 985 C CA . GLN A 1 124 ? -10.43 -16.453 -5.617 1 96.38 124 GLN A CA 1
ATOM 986 C C . GLN A 1 124 ? -8.93 -16.703 -5.598 1 96.38 124 GLN A C 1
ATOM 988 O O . GLN A 1 124 ? -8.133 -15.789 -5.797 1 96.38 124 GLN A O 1
ATOM 993 N N . ILE A 1 125 ? -8.578 -17.938 -5.324 1 98.19 125 ILE A N 1
ATOM 994 C CA . ILE A 1 125 ? -7.195 -18.406 -5.355 1 98.19 125 ILE A CA 1
ATOM 995 C C . ILE A 1 125 ? -7.125 -19.766 -6.062 1 98.19 125 ILE A C 1
ATOM 997 O O . ILE A 1 125 ? -7.98 -20.625 -5.852 1 98.19 125 ILE A O 1
ATOM 1001 N N . ARG A 1 126 ? -6.184 -19.906 -6.953 1 98.44 126 ARG A N 1
ATOM 1002 C CA . ARG A 1 126 ? -6.074 -21.141 -7.746 1 98.44 126 ARG A CA 1
ATOM 1003 C C . ARG A 1 126 ? -4.754 -21.844 -7.473 1 98.44 126 ARG A C 1
ATOM 1005 O O . ARG A 1 126 ? -3.789 -21.234 -7.027 1 98.44 126 ARG A O 1
ATOM 1012 N N . ALA A 1 127 ? -4.801 -23.109 -7.711 1 98.69 127 ALA A N 1
ATOM 1013 C CA . ALA A 1 127 ? -3.598 -23.938 -7.621 1 98.69 127 ALA A CA 1
ATOM 1014 C C . ALA A 1 127 ? -3.537 -24.938 -8.766 1 98.69 127 ALA A C 1
ATOM 1016 O O . ALA A 1 127 ? -4.57 -25.438 -9.219 1 98.69 127 ALA A O 1
ATOM 1017 N N . LEU A 1 128 ? -2.383 -25.141 -9.219 1 98.56 128 LEU A N 1
ATOM 1018 C CA . LEU A 1 128 ? -2.1 -26.125 -10.25 1 98.56 128 LEU A CA 1
ATOM 1019 C C . LEU A 1 128 ? -1.319 -27.312 -9.672 1 98.56 128 LEU A C 1
ATOM 1021 O O . LEU A 1 128 ? -0.183 -27.141 -9.219 1 98.56 128 LEU A O 1
ATOM 1025 N N . ILE A 1 129 ? -1.965 -28.453 -9.648 1 98 129 ILE A N 1
ATOM 1026 C CA . ILE A 1 129 ? -1.324 -29.688 -9.188 1 98 129 ILE A CA 1
ATOM 1027 C C . ILE A 1 129 ? -0.651 -30.391 -10.367 1 98 129 ILE A C 1
ATOM 1029 O O . ILE A 1 129 ? -1.313 -30.75 -11.336 1 98 129 ILE A O 1
ATOM 1033 N N . LEU A 1 130 ? 0.63 -30.609 -10.219 1 97.75 130 LEU A N 1
ATOM 1034 C CA . LEU A 1 130 ? 1.436 -31.125 -11.32 1 97.75 130 LEU A CA 1
ATOM 1035 C C . LEU A 1 130 ? 2.174 -32.406 -10.906 1 97.75 130 LEU A C 1
ATOM 1037 O O . LEU A 1 130 ? 3.363 -32.344 -10.578 1 97.75 130 LEU A O 1
ATOM 1041 N N . PRO A 1 131 ? 1.498 -33.5 -11.023 1 95.62 131 PRO A N 1
ATOM 1042 C CA . PRO A 1 131 ? 2.148 -34.75 -10.664 1 95.62 131 PRO A CA 1
ATOM 1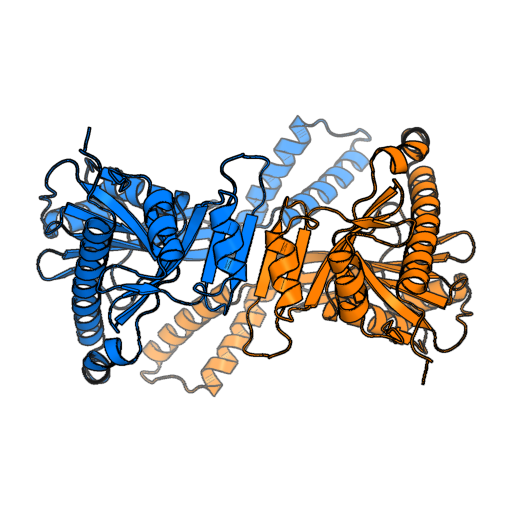043 C C . PRO A 1 131 ? 3.404 -35.031 -11.492 1 95.62 131 PRO A C 1
ATOM 1045 O O . PRO A 1 131 ? 4.359 -35.625 -10.992 1 95.62 131 PRO A O 1
ATOM 1048 N N . GLU A 1 132 ? 3.422 -34.625 -12.734 1 93.94 132 GLU A N 1
ATOM 1049 C CA . GLU A 1 132 ? 4.523 -34.875 -13.648 1 93.94 132 GLU A CA 1
ATOM 1050 C C . GLU A 1 132 ? 5.844 -34.375 -13.086 1 93.94 132 GLU A C 1
ATOM 1052 O O . GLU A 1 132 ? 6.906 -34.938 -13.352 1 93.94 132 GLU A O 1
ATOM 1057 N N . ILE A 1 133 ? 5.812 -33.281 -12.32 1 95.69 133 ILE A N 1
ATOM 1058 C CA . ILE A 1 133 ? 7.047 -32.75 -11.75 1 95.69 133 ILE A CA 1
ATOM 1059 C C . ILE A 1 133 ? 6.977 -32.812 -10.227 1 95.69 133 ILE A C 1
ATOM 1061 O O . ILE A 1 133 ? 7.805 -32.219 -9.539 1 95.69 133 ILE A O 1
ATOM 1065 N N . GLN A 1 134 ? 5.91 -33.375 -9.688 1 95.38 134 GLN A N 1
ATOM 1066 C CA . GLN A 1 134 ? 5.699 -33.625 -8.258 1 95.38 134 GLN A CA 1
ATOM 1067 C C . GLN A 1 134 ? 5.656 -32.281 -7.492 1 95.38 134 GLN A C 1
ATOM 1069 O O . GLN A 1 134 ? 6.312 -32.156 -6.457 1 95.38 134 GLN A O 1
ATOM 1074 N N . MET A 1 135 ? 4.844 -31.328 -8.031 1 97.75 135 MET A N 1
ATOM 1075 C CA . MET A 1 135 ? 4.746 -30.031 -7.383 1 97.75 135 MET A CA 1
ATOM 1076 C C . MET A 1 135 ? 3.314 -29.516 -7.422 1 97.75 135 MET A C 1
ATOM 1078 O O . MET A 1 135 ? 2.5 -29.984 -8.219 1 97.75 135 MET A O 1
ATOM 1082 N N . ILE A 1 136 ? 3.037 -28.609 -6.531 1 98.38 136 ILE A N 1
ATOM 1083 C CA . ILE A 1 136 ? 1.836 -27.797 -6.559 1 98.38 136 ILE A CA 1
ATOM 1084 C C . ILE A 1 136 ? 2.225 -26.312 -6.664 1 98.38 136 ILE A C 1
ATOM 1086 O O . ILE A 1 136 ? 3.061 -25.828 -5.895 1 98.38 136 ILE A O 1
ATOM 1090 N N . LEU A 1 137 ? 1.644 -25.625 -7.633 1 98.75 137 LEU A N 1
ATOM 1091 C CA . LEU A 1 137 ? 1.85 -24.188 -7.816 1 98.75 137 LEU A CA 1
ATOM 1092 C C . LEU A 1 137 ? 0.613 -23.406 -7.391 1 98.75 137 LEU A C 1
ATOM 1094 O O . LEU A 1 137 ? -0.469 -23.594 -7.953 1 98.75 137 LEU A O 1
ATOM 1098 N N . VAL A 1 138 ? 0.747 -22.562 -6.398 1 98.81 138 VAL A N 1
ATOM 1099 C CA . VAL A 1 138 ? -0.371 -21.75 -5.93 1 98.81 138 VAL A CA 1
ATOM 1100 C C . VAL A 1 138 ? -0.237 -20.328 -6.461 1 98.81 138 VAL A C 1
ATOM 1102 O O . VAL A 1 138 ? 0.829 -19.719 -6.359 1 98.81 138 VAL A O 1
ATOM 1105 N N . ASP A 1 139 ? -1.328 -19.797 -7.062 1 98.69 139 ASP A N 1
ATOM 1106 C CA . ASP A 1 139 ? -1.331 -18.453 -7.629 1 98.69 139 ASP A CA 1
ATOM 1107 C C . ASP A 1 139 ? -1.54 -17.391 -6.539 1 98.69 139 ASP A C 1
ATOM 1109 O O . ASP A 1 139 ? -2.557 -16.703 -6.531 1 98.69 139 ASP A O 1
ATOM 1113 N N . SER A 1 140 ? -0.52 -17.266 -5.691 1 97.88 140 SER A N 1
ATOM 1114 C CA . SER A 1 140 ? -0.565 -16.266 -4.629 1 97.88 140 SER A CA 1
ATOM 1115 C C . SER A 1 140 ? 0.838 -15.867 -4.188 1 97.88 140 SER A C 1
ATOM 1117 O O . SER A 1 140 ? 1.74 -16.703 -4.125 1 97.88 140 SER A O 1
ATOM 1119 N N . SER A 1 141 ? 0.932 -14.633 -3.928 1 93.5 141 SER A N 1
ATOM 1120 C CA . SER A 1 141 ? 2.178 -14.148 -3.342 1 93.5 141 SER A CA 1
ATOM 1121 C C . SER A 1 141 ? 2.139 -14.234 -1.818 1 93.5 141 SER A C 1
ATOM 1123 O O . SER A 1 141 ? 3.162 -14.047 -1.155 1 93.5 141 SER A O 1
ATOM 1125 N N . SER A 1 142 ? 1.029 -14.508 -1.316 1 95.19 142 SER A N 1
ATOM 1126 C CA . SER A 1 142 ? 0.842 -14.594 0.128 1 95.19 142 SER A CA 1
ATOM 1127 C C . SER A 1 142 ? 1.028 -16.016 0.631 1 95.19 142 SER A C 1
ATOM 1129 O O . SER A 1 142 ? 0.263 -16.922 0.268 1 95.19 142 SER A O 1
ATOM 1131 N N . ALA A 1 143 ? 1.985 -16.109 1.537 1 94.38 143 ALA A N 1
ATOM 1132 C CA . ALA A 1 143 ? 2.209 -17.422 2.145 1 94.38 143 ALA A CA 1
ATOM 1133 C C . ALA A 1 143 ? 0.987 -17.859 2.941 1 94.38 143 ALA A C 1
ATOM 1135 O O . ALA A 1 143 ? 0.601 -19.031 2.887 1 94.38 143 ALA A O 1
ATOM 1136 N N . ALA A 1 144 ? 0.422 -16.922 3.617 1 96.25 144 ALA A N 1
ATOM 1137 C CA . ALA A 1 144 ? -0.739 -17.234 4.449 1 96.25 144 ALA A CA 1
ATOM 1138 C C . ALA A 1 144 ? -1.903 -17.734 3.602 1 96.25 144 ALA A C 1
ATOM 1140 O O . ALA A 1 144 ? -2.541 -18.734 3.945 1 96.25 144 ALA A O 1
ATOM 1141 N N . LYS A 1 145 ? -2.186 -17.109 2.475 1 97.5 145 LYS A N 1
ATOM 1142 C CA . LYS A 1 145 ? -3.279 -17.516 1.598 1 97.5 145 LYS A CA 1
ATOM 1143 C C . LYS A 1 145 ? -2.996 -18.875 0.954 1 97.5 145 LYS A C 1
ATOM 1145 O O . LYS A 1 145 ? -3.9 -19.688 0.806 1 97.5 145 LYS A O 1
ATOM 1150 N N . SER A 1 146 ? -1.78 -19.031 0.576 1 98.25 146 SER A N 1
ATOM 1151 C CA . SER A 1 146 ? -1.397 -20.312 -0.012 1 98.25 146 SER A CA 1
ATOM 1152 C C . SER A 1 146 ? -1.602 -21.453 0.975 1 98.25 146 SER A C 1
ATOM 1154 O O . SER A 1 146 ? -2.143 -22.5 0.616 1 98.25 146 SER A O 1
ATOM 1156 N N . GLU A 1 147 ? -1.214 -21.188 2.16 1 97.94 147 GLU A N 1
ATOM 1157 C CA . GLU A 1 147 ? -1.364 -22.219 3.191 1 97.94 147 GLU A CA 1
ATOM 1158 C C . GLU A 1 147 ? -2.836 -22.5 3.473 1 97.94 147 GLU A C 1
ATOM 1160 O O . GLU A 1 147 ? -3.207 -23.641 3.77 1 97.94 147 GLU A O 1
ATOM 1165 N N . GLU A 1 148 ? -3.611 -21.484 3.453 1 98.25 148 GLU A N 1
ATOM 1166 C CA . GLU A 1 148 ? -5.047 -21.672 3.646 1 98.25 148 GLU A CA 1
ATOM 1167 C C . GLU A 1 148 ? -5.621 -22.625 2.596 1 98.25 148 GLU A C 1
ATOM 1169 O O . GLU A 1 148 ? -6.398 -23.516 2.924 1 98.25 148 GLU A O 1
ATOM 1174 N N . LEU A 1 149 ? -5.262 -22.438 1.35 1 98.69 149 LEU A N 1
ATOM 1175 C CA . LEU A 1 149 ? -5.734 -23.312 0.279 1 98.69 149 LEU A CA 1
ATOM 1176 C C . LEU A 1 149 ? -5.188 -24.734 0.451 1 98.69 149 LEU A C 1
ATOM 1178 O O . LEU A 1 149 ? -5.918 -25.703 0.267 1 98.69 149 LEU A O 1
ATOM 1182 N N . MET A 1 150 ? -3.92 -24.844 0.821 1 98.44 150 MET A N 1
ATOM 1183 C CA . MET A 1 150 ? -3.328 -26.172 1.012 1 98.44 150 MET A CA 1
ATOM 1184 C C . MET A 1 150 ? -3.99 -26.906 2.176 1 98.44 150 MET A C 1
ATOM 1186 O O . MET A 1 150 ? -4.199 -28.109 2.115 1 98.44 150 MET A O 1
ATOM 1190 N N . ALA A 1 151 ? -4.242 -26.125 3.225 1 98.5 151 ALA A N 1
ATOM 1191 C CA . ALA A 1 151 ? -4.938 -26.719 4.367 1 98.5 151 ALA A CA 1
ATOM 1192 C C . ALA A 1 151 ? -6.312 -27.234 3.965 1 98.5 151 ALA A C 1
ATOM 1194 O O . ALA A 1 151 ? -6.711 -28.328 4.375 1 98.5 151 ALA A O 1
ATOM 1195 N N . LEU A 1 152 ? -7.07 -26.5 3.18 1 98.69 152 LEU A N 1
ATOM 1196 C CA . LEU A 1 152 ? -8.375 -26.922 2.688 1 98.69 152 LEU A CA 1
ATOM 1197 C C . LEU A 1 152 ? -8.258 -28.188 1.845 1 98.69 152 LEU A C 1
ATOM 1199 O O . LEU A 1 152 ? -9.047 -29.125 1.997 1 98.69 152 LEU A O 1
ATOM 1203 N N . LEU A 1 153 ? -7.285 -28.172 0.952 1 98.5 153 LEU A N 1
ATOM 1204 C CA . LEU A 1 153 ? -7.062 -29.344 0.098 1 98.5 153 LEU A CA 1
ATOM 1205 C C . LEU A 1 153 ? -6.734 -30.578 0.933 1 98.5 153 LEU A C 1
ATOM 1207 O O . LEU A 1 153 ? -7.266 -31.656 0.677 1 98.5 153 LEU A O 1
ATOM 1211 N N . ARG A 1 154 ? -5.863 -30.375 1.9 1 97.38 154 ARG A N 1
ATOM 1212 C CA . ARG A 1 154 ? -5.496 -31.453 2.801 1 97.38 154 ARG A CA 1
ATOM 1213 C C . ARG A 1 154 ? -6.723 -32.031 3.512 1 97.38 154 ARG A C 1
ATOM 1215 O O . ARG A 1 154 ? -6.883 -33.25 3.617 1 97.38 154 ARG A O 1
ATOM 1222 N N . LYS A 1 155 ? -7.566 -31.156 4.031 1 97.88 155 LYS A N 1
ATOM 1223 C CA . LYS A 1 155 ? -8.797 -31.594 4.691 1 97.88 155 LYS A CA 1
ATOM 1224 C C . LYS A 1 155 ? -9.672 -32.406 3.746 1 97.88 155 LYS A C 1
ATOM 1226 O O . LYS A 1 155 ? -10.289 -33.406 4.156 1 97.88 155 LYS A O 1
ATOM 1231 N N . ALA A 1 156 ? -9.727 -31.969 2.541 1 97.94 156 ALA A N 1
ATOM 1232 C CA . ALA A 1 156 ? -10.625 -32.562 1.566 1 97.94 156 ALA A CA 1
ATOM 1233 C C . ALA A 1 156 ? -10.117 -33.938 1.145 1 97.94 156 ALA A C 1
ATOM 1235 O O . ALA A 1 156 ? -10.883 -34.906 1.121 1 97.94 156 ALA A O 1
ATOM 1236 N N . ILE A 1 157 ? -8.844 -34.094 0.881 1 95.88 157 ILE A N 1
ATOM 1237 C CA . ILE A 1 157 ? -8.375 -35.312 0.26 1 95.88 157 ILE A CA 1
ATOM 1238 C C . ILE A 1 157 ? -7.695 -36.188 1.309 1 95.88 157 ILE A C 1
ATOM 1240 O O . ILE A 1 157 ? -7.289 -37.312 1.014 1 95.88 157 ILE A O 1
ATOM 1244 N N . GLY A 1 158 ? -7.52 -35.688 2.525 1 93.5 158 GLY A N 1
ATOM 1245 C CA . GLY A 1 158 ? -7.066 -36.5 3.656 1 93.5 158 GLY A CA 1
ATOM 1246 C C . GLY A 1 158 ? -5.574 -36.375 3.904 1 93.5 158 GLY A C 1
ATOM 1247 O O . GLY A 1 158 ? -5.137 -36.188 5.043 1 93.5 158 GLY A O 1
ATOM 1248 N N . THR A 1 159 ? -4.816 -36.562 2.936 1 91.44 159 THR A N 1
ATOM 1249 C CA . THR A 1 159 ? -3.371 -36.469 3.092 1 91.44 159 THR A CA 1
ATOM 1250 C C . THR A 1 159 ? -2.754 -35.688 1.935 1 91.44 159 THR A C 1
ATOM 1252 O O . THR A 1 159 ? -3.119 -35.906 0.775 1 91.44 159 THR A O 1
ATOM 1255 N N . LEU A 1 160 ? -1.923 -34.75 2.291 1 94.81 160 LEU A N 1
ATOM 1256 C CA . LEU A 1 160 ? -1.209 -33.938 1.319 1 94.81 160 LEU A CA 1
ATOM 1257 C C . LEU A 1 160 ? 0.227 -33.688 1.767 1 94.81 160 LEU A C 1
ATOM 1259 O O . LEU A 1 160 ? 0.534 -32.656 2.328 1 94.81 160 LEU A O 1
ATOM 1263 N N . PRO A 1 161 ? 1.083 -34.656 1.564 1 94.69 161 PRO A N 1
ATOM 1264 C CA . PRO A 1 161 ? 2.473 -34.531 2.008 1 94.69 161 PRO A CA 1
ATOM 1265 C C . PRO A 1 161 ? 3.281 -33.562 1.135 1 94.69 161 PRO A C 1
ATOM 1267 O O . PRO A 1 161 ? 3.955 -34 0.197 1 94.69 161 PRO A O 1
ATOM 1270 N N . ILE A 1 162 ? 3.209 -32.281 1.496 1 96.38 162 ILE A N 1
ATOM 1271 C CA . ILE A 1 162 ? 3.902 -31.297 0.694 1 96.38 162 ILE A CA 1
ATOM 1272 C C . ILE A 1 162 ? 4.793 -30.438 1.594 1 96.38 162 ILE A C 1
ATOM 1274 O O . ILE A 1 162 ? 4.52 -30.297 2.789 1 96.38 162 ILE A O 1
ATOM 1278 N N . ILE A 1 163 ? 5.871 -29.969 1.07 1 95.19 163 ILE A N 1
ATOM 1279 C CA . ILE A 1 163 ? 6.754 -29.031 1.733 1 95.19 163 ILE A CA 1
ATOM 1280 C C . ILE A 1 163 ? 7.07 -27.875 0.787 1 95.19 163 ILE A C 1
ATOM 1282 O O . ILE A 1 163 ? 7.113 -28.047 -0.432 1 95.19 163 ILE A O 1
ATOM 1286 N N . PRO A 1 164 ? 7.242 -26.688 1.324 1 95.56 164 PRO A N 1
ATOM 1287 C CA . PRO A 1 164 ? 7.652 -25.594 0.454 1 95.56 164 PRO A CA 1
ATOM 1288 C C . PRO A 1 164 ? 8.945 -25.891 -0.306 1 95.56 164 PRO A C 1
ATOM 1290 O O . PRO A 1 164 ? 9.828 -26.562 0.214 1 95.56 164 PRO A O 1
ATOM 1293 N N . MET A 1 165 ? 9.023 -25.406 -1.459 1 94.81 165 MET A N 1
ATOM 1294 C CA . MET A 1 165 ? 10.227 -25.547 -2.273 1 94.81 165 MET A CA 1
ATOM 1295 C C . MET A 1 165 ? 11.414 -24.859 -1.622 1 94.81 165 MET A C 1
ATOM 1297 O O . MET A 1 165 ? 11.297 -23.719 -1.163 1 94.81 165 MET A O 1
ATOM 1301 N N . SER A 1 166 ? 12.484 -25.562 -1.526 1 95.44 166 SER A N 1
ATOM 1302 C CA . SER A 1 166 ? 13.734 -25.031 -1.009 1 95.44 166 SER A CA 1
ATOM 1303 C C . SER A 1 166 ? 14.93 -25.531 -1.824 1 95.44 166 SER A C 1
ATOM 1305 O O . SER A 1 166 ? 14.828 -26.547 -2.514 1 95.44 166 SER A O 1
ATOM 1307 N N . PHE A 1 167 ? 15.977 -24.844 -1.747 1 96.62 167 PHE A N 1
ATOM 1308 C CA . PHE A 1 167 ? 17.109 -25.125 -2.629 1 96.62 167 PHE A CA 1
ATOM 1309 C C . PHE A 1 167 ? 18.328 -25.531 -1.825 1 96.62 167 PHE A C 1
ATOM 1311 O O . PHE A 1 167 ? 18.438 -25.203 -0.641 1 96.62 167 PHE A O 1
ATOM 1318 N N . LYS A 1 168 ? 19.219 -26.219 -2.465 1 95.5 168 LYS A N 1
ATOM 1319 C CA . LYS A 1 168 ? 20.453 -26.672 -1.847 1 95.5 168 LYS A CA 1
ATOM 1320 C C . LYS A 1 168 ? 21.344 -25.5 -1.458 1 95.5 168 LYS A C 1
ATOM 1322 O O . LYS A 1 168 ? 22 -25.531 -0.415 1 95.5 168 LYS A O 1
ATOM 1327 N N . THR A 1 169 ? 21.453 -24.609 -2.301 1 95.31 169 THR A N 1
ATOM 1328 C CA . THR A 1 169 ? 22.188 -23.375 -2.076 1 95.31 169 THR A CA 1
ATOM 1329 C C . THR A 1 169 ? 21.219 -22.188 -1.921 1 95.31 169 THR A C 1
ATOM 1331 O O . THR A 1 169 ? 20.219 -22.109 -2.635 1 95.31 169 THR A O 1
ATOM 1334 N N . PRO A 1 170 ? 21.578 -21.344 -0.889 1 95.69 170 PRO A N 1
ATOM 1335 C CA . PRO A 1 170 ? 20.703 -20.188 -0.735 1 95.69 170 PRO A CA 1
ATOM 1336 C C . PRO A 1 170 ? 20.5 -19.406 -2.041 1 95.69 170 PRO A C 1
ATOM 1338 O O . PRO A 1 170 ? 21.469 -19.188 -2.779 1 95.69 170 PRO A O 1
ATOM 1341 N N . ILE A 1 171 ? 19.281 -19.062 -2.289 1 97.44 171 ILE A N 1
ATOM 1342 C CA . ILE A 1 171 ? 18.906 -18.422 -3.547 1 97.44 171 ILE A CA 1
ATOM 1343 C C . ILE A 1 171 ? 19.672 -17.094 -3.689 1 97.44 171 ILE A C 1
ATOM 1345 O O . ILE A 1 171 ? 20.141 -16.766 -4.777 1 97.44 171 ILE A O 1
ATOM 1349 N N . GLU A 1 172 ? 19.766 -16.328 -2.605 1 97.06 172 GLU A N 1
ATOM 1350 C CA . GLU A 1 172 ? 20.438 -15.031 -2.65 1 97.06 172 GLU A CA 1
ATOM 1351 C C . GLU A 1 172 ? 21.875 -15.164 -3.109 1 97.06 172 GLU A C 1
ATOM 1353 O O . GLU A 1 172 ? 22.422 -14.258 -3.754 1 97.06 172 GLU A O 1
ATOM 1358 N N . THR A 1 173 ? 22.516 -16.281 -2.744 1 96.75 173 THR A N 1
ATOM 1359 C CA . THR A 1 173 ? 23.891 -16.531 -3.18 1 96.75 173 THR A CA 1
ATOM 1360 C C . THR A 1 173 ? 23.969 -16.625 -4.703 1 96.75 173 THR A C 1
ATOM 1362 O O . THR A 1 173 ? 24.828 -16 -5.324 1 96.75 173 THR A O 1
ATOM 1365 N N . GLN A 1 174 ? 23.031 -17.344 -5.277 1 97 174 GLN A N 1
ATOM 1366 C CA . GLN A 1 174 ? 22.984 -17.516 -6.727 1 97 174 GLN A CA 1
ATOM 1367 C C . GLN A 1 174 ? 22.656 -16.203 -7.434 1 97 174 GLN A C 1
ATOM 1369 O O . GLN A 1 174 ? 23.328 -15.828 -8.391 1 97 174 GLN A O 1
ATOM 1374 N N . LEU A 1 175 ? 21.656 -15.562 -6.949 1 98.31 175 LEU A N 1
ATOM 1375 C CA . LEU A 1 175 ? 21.234 -14.305 -7.562 1 98.31 175 LEU A CA 1
ATOM 1376 C C . LEU A 1 175 ? 22.375 -13.281 -7.512 1 98.31 175 LEU A C 1
ATOM 1378 O O . LEU A 1 175 ? 22.562 -12.523 -8.461 1 98.31 175 LEU A O 1
ATOM 1382 N N . THR A 1 176 ? 23.062 -13.258 -6.406 1 98.19 176 THR A N 1
ATOM 1383 C CA . THR A 1 176 ? 24.172 -12.328 -6.242 1 98.19 176 THR A CA 1
ATOM 1384 C C . THR A 1 176 ? 25.281 -12.617 -7.25 1 98.19 176 THR A C 1
ATOM 1386 O O . THR A 1 176 ? 25.844 -11.695 -7.848 1 98.19 176 THR A O 1
ATOM 1389 N N . GLU A 1 177 ? 25.516 -13.883 -7.426 1 97.69 177 GLU A N 1
ATOM 1390 C CA . GLU A 1 177 ? 26.531 -14.266 -8.414 1 97.69 177 GLU A CA 1
ATOM 1391 C C . GLU A 1 177 ? 26.109 -13.859 -9.82 1 97.69 177 GLU A C 1
ATOM 1393 O O . GLU A 1 177 ? 26.922 -13.344 -10.594 1 97.69 177 GLU A O 1
ATOM 1398 N N . TRP A 1 178 ? 24.844 -14.07 -10.141 1 98.31 178 TRP A N 1
ATOM 1399 C CA . TRP A 1 178 ? 24.344 -13.688 -11.453 1 98.31 178 TRP A CA 1
ATOM 1400 C C . TRP A 1 178 ? 24.516 -12.195 -11.695 1 98.31 178 TRP A C 1
ATOM 1402 O O . TRP A 1 178 ? 24.969 -11.781 -12.773 1 98.31 178 TRP A O 1
ATOM 1412 N N . LEU A 1 179 ? 24.172 -11.43 -10.688 1 98.19 179 LEU A N 1
ATOM 1413 C CA . LEU A 1 179 ? 24.266 -9.977 -10.805 1 98.19 179 LEU A CA 1
ATOM 1414 C C . LEU A 1 179 ? 25.734 -9.547 -10.914 1 98.19 179 LEU A C 1
ATOM 1416 O O . LEU A 1 179 ? 26.078 -8.719 -11.766 1 98.19 179 LEU A O 1
ATOM 1420 N N . LYS A 1 180 ? 26.531 -10.086 -10.109 1 97.44 180 LYS A N 1
ATOM 1421 C CA . LYS A 1 180 ? 27.969 -9.758 -10.07 1 97.44 180 LYS A CA 1
ATOM 1422 C C . LYS A 1 180 ? 28.609 -9.984 -11.438 1 97.44 180 LYS A C 1
ATOM 1424 O O . LYS A 1 180 ? 29.375 -9.148 -11.914 1 97.44 180 LYS A O 1
ATOM 1429 N N . GLU A 1 181 ? 28.25 -11.055 -12.031 1 96.75 181 GLU A N 1
ATOM 1430 C CA . GLU A 1 181 ? 28.844 -11.43 -13.312 1 96.75 181 GLU A CA 1
ATOM 1431 C C . GLU A 1 181 ? 28.047 -10.844 -14.477 1 96.75 181 GLU A C 1
ATOM 1433 O O . GLU A 1 181 ? 28.453 -10.969 -15.633 1 96.75 181 GLU A O 1
ATOM 1438 N N . SER A 1 182 ? 26.891 -10.211 -14.18 1 94.94 182 SER A N 1
ATOM 1439 C CA . SER A 1 182 ? 25.984 -9.695 -15.195 1 94.94 182 SER A CA 1
ATOM 1440 C C . SER A 1 182 ? 25.625 -10.766 -16.219 1 94.94 182 SER A C 1
ATOM 1442 O O . SER A 1 182 ? 25.625 -10.508 -17.422 1 94.94 182 SER A O 1
ATOM 1444 N N . LYS A 1 183 ? 25.453 -11.922 -15.711 1 95.75 183 LYS A N 1
ATOM 1445 C CA . LYS A 1 183 ? 25.141 -13.078 -16.547 1 95.75 183 LYS A CA 1
ATOM 1446 C C . LYS A 1 183 ? 24.141 -14 -15.836 1 95.75 183 LYS A C 1
ATOM 1448 O O . LYS A 1 183 ? 24.328 -14.336 -14.664 1 95.75 183 LYS A O 1
ATOM 1453 N N . THR A 1 184 ? 23.094 -14.305 -16.469 1 96.56 184 THR A N 1
ATOM 1454 C CA . THR A 1 184 ? 22.125 -15.258 -15.961 1 96.56 184 THR A CA 1
ATOM 1455 C C . THR A 1 184 ? 22.172 -16.562 -16.766 1 96.56 184 THR A C 1
ATOM 1457 O O . THR A 1 184 ? 22.469 -16.547 -17.953 1 96.56 184 THR A O 1
ATOM 1460 N N . PRO A 1 185 ? 21.953 -17.656 -16.156 1 96.38 185 PRO A N 1
ATOM 1461 C CA . PRO A 1 185 ? 21.844 -18.891 -16.938 1 96.38 185 PRO A CA 1
ATOM 1462 C C . PRO A 1 185 ? 20.688 -18.875 -17.922 1 96.38 185 PRO A C 1
ATOM 1464 O O . PRO A 1 185 ? 19.625 -18.328 -17.625 1 96.38 185 PRO A O 1
ATOM 1467 N N . ALA A 1 186 ? 20.984 -19.406 -19.141 1 94.56 186 ALA A N 1
ATOM 1468 C CA . ALA A 1 186 ? 19.875 -19.594 -20.078 1 94.56 186 ALA A CA 1
ATOM 1469 C C . ALA A 1 186 ? 18.781 -20.469 -19.453 1 94.56 186 ALA A C 1
ATOM 1471 O O . ALA A 1 186 ? 19.062 -21.391 -18.703 1 94.56 186 ALA A O 1
ATOM 1472 N N . PRO A 1 187 ? 17.625 -20.172 -19.641 1 96.88 187 PRO A N 1
ATOM 1473 C CA . PRO A 1 187 ? 17.062 -19.219 -20.609 1 96.88 187 PRO A CA 1
ATOM 1474 C C . PRO A 1 187 ? 16.656 -17.891 -19.969 1 96.88 187 PRO A C 1
ATOM 1476 O O . PRO A 1 187 ? 15.773 -17.203 -20.469 1 96.88 187 PRO A O 1
ATOM 1479 N N . PHE A 1 188 ? 17.203 -17.594 -18.875 1 98.31 188 PHE A N 1
ATOM 1480 C CA . PHE A 1 188 ? 16.812 -16.406 -18.141 1 98.31 188 PHE A CA 1
ATOM 1481 C C . PHE A 1 188 ? 17.578 -15.18 -18.641 1 98.31 188 PHE A C 1
ATOM 1483 O O . PHE A 1 188 ? 18.734 -15.289 -19.031 1 98.31 188 PHE A O 1
ATOM 1490 N N . GLU A 1 189 ? 16.859 -14.07 -18.641 1 97.88 189 GLU A N 1
ATOM 1491 C CA . GLU A 1 189 ? 17.484 -12.773 -18.891 1 97.88 189 GLU A CA 1
ATOM 1492 C C . GLU A 1 189 ? 17.203 -11.805 -17.75 1 97.88 189 GLU A C 1
ATOM 1494 O O . GLU A 1 189 ? 16.062 -11.641 -17.328 1 97.88 189 GLU A O 1
ATOM 1499 N N . MET A 1 190 ? 18.266 -11.234 -17.328 1 97.94 190 MET A N 1
ATOM 1500 C CA . MET A 1 190 ? 18.156 -10.258 -16.266 1 97.94 190 MET A CA 1
ATOM 1501 C C . MET A 1 190 ? 17.438 -8.992 -16.75 1 97.94 190 MET A C 1
ATOM 1503 O O . MET A 1 190 ? 17.703 -8.508 -17.844 1 97.94 190 MET A O 1
ATOM 1507 N N . GLN A 1 191 ? 16.531 -8.516 -15.93 1 97.38 191 GLN A N 1
ATOM 1508 C CA . GLN A 1 191 ? 15.781 -7.312 -16.281 1 97.38 191 GLN A CA 1
ATOM 1509 C C . GLN A 1 191 ? 16.297 -6.102 -15.508 1 97.38 191 GLN A C 1
ATOM 1511 O O . GLN A 1 191 ? 17.5 -5.902 -15.383 1 97.38 191 GLN A O 1
ATOM 1516 N N . ASP A 1 192 ? 15.375 -5.184 -15.125 1 97.44 192 ASP A N 1
ATOM 1517 C CA . ASP A 1 192 ? 15.852 -3.877 -14.68 1 97.44 192 ASP A CA 1
ATOM 1518 C C . ASP A 1 192 ? 15.391 -3.586 -13.25 1 97.44 192 ASP A C 1
ATOM 1520 O O . ASP A 1 192 ? 15.297 -2.424 -12.852 1 97.44 192 ASP A O 1
ATOM 1524 N N . GLU A 1 193 ? 15.078 -4.609 -12.461 1 98.5 193 GLU A N 1
ATOM 1525 C CA . GLU A 1 193 ? 14.641 -4.449 -11.078 1 98.5 193 GLU A CA 1
ATOM 1526 C C . GLU A 1 193 ? 15.344 -5.438 -10.156 1 98.5 193 GLU A C 1
ATOM 1528 O O . GLU A 1 193 ? 15.5 -6.613 -10.5 1 98.5 193 GLU A O 1
ATOM 1533 N N . ALA A 1 194 ? 15.773 -4.934 -8.953 1 98.81 194 ALA A N 1
ATOM 1534 C CA . ALA A 1 194 ? 16.406 -5.793 -7.957 1 98.81 194 ALA A CA 1
ATOM 1535 C C . ALA A 1 194 ? 16.312 -5.18 -6.566 1 98.81 194 ALA A C 1
ATOM 1537 O O . ALA A 1 194 ? 16.094 -3.973 -6.426 1 98.81 194 ALA A O 1
ATOM 1538 N N . GLU A 1 195 ? 16.422 -5.988 -5.609 1 98.81 195 GLU A N 1
ATOM 1539 C CA . GLU A 1 195 ? 16.547 -5.59 -4.211 1 98.81 195 GLU A CA 1
ATOM 1540 C C . GLU A 1 195 ? 17.75 -6.266 -3.561 1 98.81 195 GLU A C 1
ATOM 1542 O O . GLU A 1 195 ? 17.906 -7.488 -3.631 1 98.81 195 GLU A O 1
ATOM 1547 N N . LEU A 1 196 ? 18.641 -5.512 -3.033 1 98.62 196 LEU A N 1
ATOM 1548 C CA . LEU A 1 196 ? 19.812 -6.031 -2.334 1 98.62 196 LEU A CA 1
AT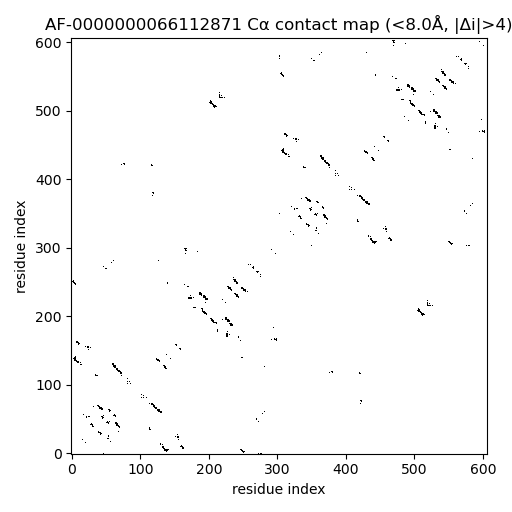OM 1549 C C . LEU A 1 196 ? 19.75 -5.688 -0.85 1 98.62 196 LEU A C 1
ATOM 1551 O O . LEU A 1 196 ? 19.297 -4.605 -0.476 1 98.62 196 LEU A O 1
ATOM 1555 N N . LYS A 1 197 ? 20.266 -6.613 -0.017 1 97.25 197 LYS A N 1
ATOM 1556 C CA . LYS A 1 197 ? 20.281 -6.414 1.429 1 97.25 197 LYS A CA 1
ATOM 1557 C C . LYS A 1 197 ? 21.656 -6.77 2.006 1 97.25 197 LYS A C 1
ATOM 1559 O O . LYS A 1 197 ? 22.312 -7.688 1.523 1 97.25 197 LYS A O 1
ATOM 1564 N N . SER A 1 198 ? 21.953 -6 3.006 1 94.75 198 SER A N 1
ATOM 1565 C CA . SER A 1 198 ? 23.141 -6.383 3.775 1 94.75 198 SER A CA 1
ATOM 1566 C C . SER A 1 198 ? 22.875 -7.656 4.578 1 94.75 198 SER A C 1
ATOM 1568 O O . SER A 1 198 ? 21.734 -8.023 4.824 1 94.75 198 SER A O 1
ATOM 1570 N N . ASP A 1 199 ? 23.969 -8.391 4.844 1 85.75 199 ASP A N 1
ATOM 1571 C CA . ASP A 1 199 ? 23.859 -9.633 5.605 1 85.75 199 ASP A CA 1
ATOM 1572 C C . ASP A 1 199 ? 23.375 -9.359 7.023 1 85.75 199 ASP A C 1
ATOM 1574 O O . ASP A 1 199 ? 22.703 -10.211 7.625 1 85.75 199 ASP A O 1
ATOM 1578 N N . SER A 1 200 ? 23.734 -8.141 7.508 1 80.81 200 SER A N 1
ATOM 1579 C CA . SER A 1 200 ? 23.344 -7.797 8.875 1 80.81 200 SER A CA 1
ATOM 1580 C C . SER A 1 200 ? 21.906 -7.266 8.922 1 80.81 200 SER A C 1
ATOM 1582 O O . SER A 1 200 ? 21.469 -6.582 8 1 80.81 200 SER A O 1
ATOM 1584 N N . ASP A 1 201 ? 21.125 -7.734 9.945 1 73.19 201 ASP A N 1
ATOM 1585 C CA . ASP A 1 201 ? 19.734 -7.293 10.125 1 73.19 201 ASP A CA 1
ATOM 1586 C C . ASP A 1 201 ? 19.656 -5.773 10.211 1 73.19 201 ASP A C 1
ATOM 1588 O O . ASP A 1 201 ? 18.625 -5.184 9.852 1 73.19 201 ASP A O 1
ATOM 1592 N N . GLU A 1 202 ? 20.766 -5.254 10.672 1 73.75 202 GLU A N 1
ATOM 1593 C CA . GLU A 1 202 ? 20.781 -3.803 10.836 1 73.75 202 GLU A CA 1
ATOM 1594 C C . GLU A 1 202 ? 21.375 -3.123 9.602 1 73.75 202 GLU A C 1
ATOM 1596 O O . GLU A 1 202 ? 21.484 -1.896 9.555 1 73.75 202 GLU A O 1
ATOM 1601 N N . GLY A 1 203 ? 21.547 -4.031 8.57 1 81.25 203 GLY A N 1
ATOM 1602 C CA . GLY A 1 203 ? 22.25 -3.434 7.445 1 81.25 203 GLY A CA 1
ATOM 1603 C C . GLY A 1 203 ? 21.328 -2.836 6.406 1 81.25 203 GLY A C 1
ATOM 1604 O O . GLY A 1 203 ? 20.109 -2.889 6.555 1 81.25 203 GLY A O 1
ATOM 1605 N N . GLY A 1 204 ? 21.859 -2.156 5.418 1 93.31 204 GLY A N 1
ATOM 1606 C CA . GLY A 1 204 ? 21.203 -1.325 4.43 1 93.31 204 GLY A CA 1
ATOM 1607 C C . GLY A 1 204 ? 20.438 -2.127 3.395 1 93.31 204 GLY A C 1
ATOM 1608 O O . GLY A 1 204 ? 20.75 -3.291 3.143 1 93.31 204 GLY A O 1
ATOM 1609 N N . ILE A 1 205 ? 19.328 -1.676 2.914 1 97.88 205 ILE A N 1
ATOM 1610 C CA . ILE A 1 205 ? 18.547 -2.203 1.806 1 97.88 205 ILE A CA 1
ATOM 1611 C C . ILE A 1 205 ? 18.594 -1.23 0.629 1 97.88 205 ILE A C 1
ATOM 1613 O O . ILE A 1 205 ? 18.484 -0.016 0.815 1 97.88 205 ILE A O 1
ATOM 1617 N N . VAL A 1 206 ? 18.828 -1.772 -0.512 1 98.56 206 VAL A N 1
ATOM 1618 C CA . VAL A 1 206 ? 18.781 -0.936 -1.706 1 98.56 206 VAL A CA 1
ATOM 1619 C C . VAL A 1 206 ? 17.875 -1.577 -2.75 1 98.56 206 VAL A C 1
ATOM 1621 O O . VAL A 1 206 ? 17.938 -2.789 -2.975 1 98.56 206 VAL A O 1
ATOM 1624 N N . ARG A 1 207 ? 17.047 -0.831 -3.35 1 98.81 207 ARG A N 1
ATOM 1625 C CA . ARG A 1 207 ? 16.125 -1.297 -4.371 1 98.81 207 ARG A CA 1
ATOM 1626 C C . ARG A 1 207 ? 16.328 -0.55 -5.684 1 98.81 207 ARG A C 1
ATOM 1628 O O . ARG A 1 207 ? 16.422 0.679 -5.695 1 98.81 207 ARG A O 1
ATOM 1635 N N . PHE A 1 208 ? 16.359 -1.282 -6.719 1 98.75 208 PHE A N 1
ATOM 1636 C CA . PHE A 1 208 ? 16.531 -0.708 -8.047 1 98.75 208 PHE A CA 1
ATOM 1637 C C . PHE A 1 208 ? 15.273 -0.923 -8.891 1 98.75 208 PHE A C 1
ATOM 1639 O O . PHE A 1 208 ? 14.672 -1.998 -8.859 1 98.75 208 PHE A O 1
ATOM 1646 N N . LYS A 1 209 ? 14.922 0.078 -9.602 1 97.69 209 LYS A N 1
ATOM 1647 C CA . LYS A 1 209 ? 13.844 0.026 -10.586 1 97.69 209 LYS A CA 1
ATOM 1648 C C . LYS A 1 209 ? 14.258 0.711 -11.891 1 97.69 209 LYS A C 1
ATOM 1650 O O . LYS A 1 209 ? 14.906 1.757 -11.867 1 97.69 209 LYS A O 1
ATOM 1655 N N . GLN A 1 210 ? 13.859 0.094 -13.062 1 96.44 210 GLN A N 1
ATOM 1656 C CA . GLN A 1 210 ? 14.188 0.629 -14.383 1 96.44 210 GLN A CA 1
ATOM 1657 C C . GLN A 1 210 ? 15.68 0.899 -14.508 1 96.44 210 GLN A C 1
ATOM 1659 O O . GLN A 1 210 ? 16.094 1.924 -15.062 1 96.44 210 GLN A O 1
ATOM 1664 N N . GLN A 1 211 ? 16.469 0.063 -13.922 1 95.94 211 GLN A N 1
ATOM 1665 C CA . GLN A 1 211 ? 17.906 0.235 -13.812 1 95.94 211 GLN A CA 1
ATOM 1666 C C . GLN A 1 211 ? 18.656 -0.871 -14.555 1 95.94 211 GLN A C 1
ATOM 1668 O O . GLN A 1 211 ? 18.328 -2.051 -14.414 1 95.94 211 GLN A O 1
ATOM 1673 N N . ASP A 1 212 ? 19.578 -0.472 -15.453 1 95.88 212 ASP A N 1
ATOM 1674 C CA . ASP A 1 212 ? 20.531 -1.467 -15.945 1 95.88 212 ASP A CA 1
ATOM 1675 C C . ASP A 1 212 ? 21.391 -2.01 -14.805 1 95.88 212 ASP A C 1
ATOM 1677 O O . ASP A 1 212 ? 22.25 -1.3 -14.273 1 95.88 212 ASP A O 1
ATOM 1681 N N . LEU A 1 213 ? 21.25 -3.236 -14.422 1 97.5 213 LEU A N 1
ATOM 1682 C CA . LEU A 1 213 ? 21.812 -3.807 -13.203 1 97.5 213 LEU A CA 1
ATOM 1683 C C . LEU A 1 213 ? 23.281 -4.148 -13.398 1 97.5 213 LEU A C 1
ATOM 1685 O O . LEU A 1 213 ? 23.984 -4.461 -12.43 1 97.5 213 LEU A O 1
ATOM 1689 N N . SER A 1 214 ? 23.734 -4.074 -14.594 1 96.25 214 SER A N 1
ATOM 1690 C CA . SER A 1 214 ? 25.125 -4.398 -14.875 1 96.25 214 SER A CA 1
ATOM 1691 C C . SER A 1 214 ? 26.031 -3.193 -14.633 1 96.25 214 SER A C 1
ATOM 1693 O O . SER A 1 214 ? 27.25 -3.307 -14.711 1 96.25 214 SER A O 1
ATOM 1695 N N . GLU A 1 215 ? 25.438 -2.076 -14.383 1 95.19 215 GLU A N 1
ATOM 1696 C CA . GLU A 1 215 ? 26.203 -0.84 -14.234 1 95.19 215 GLU A CA 1
ATOM 1697 C C . GLU A 1 215 ? 27.031 -0.852 -12.945 1 95.19 215 GLU A C 1
ATOM 1699 O O . GLU A 1 215 ? 26.656 -1.5 -11.969 1 95.19 215 GLU A O 1
ATOM 1704 N N . ASN A 1 216 ? 28.062 -0.069 -12.906 1 96.31 216 ASN A N 1
ATOM 1705 C CA . ASN A 1 216 ? 29.047 -0.09 -11.836 1 96.31 216 ASN A CA 1
ATOM 1706 C C . ASN A 1 216 ? 28.438 0.365 -10.508 1 96.31 216 ASN A C 1
ATOM 1708 O O . ASN A 1 216 ? 28.797 -0.149 -9.445 1 96.31 216 ASN A O 1
ATOM 1712 N N . GLU A 1 217 ? 27.578 1.296 -10.57 1 96.62 217 GLU A N 1
ATOM 1713 C CA . GLU A 1 217 ? 27 1.806 -9.328 1 96.62 217 GLU A CA 1
ATOM 1714 C C . GLU A 1 217 ? 26.125 0.749 -8.656 1 96.62 217 GLU A C 1
ATOM 1716 O O . GLU A 1 217 ? 25.922 0.788 -7.441 1 96.62 217 GLU A O 1
ATOM 1721 N N . VAL A 1 218 ? 25.578 -0.137 -9.43 1 97.56 218 VAL A N 1
ATOM 1722 C CA . VAL A 1 218 ? 24.812 -1.248 -8.867 1 97.56 218 VAL A CA 1
ATOM 1723 C C . VAL A 1 218 ? 25.766 -2.281 -8.273 1 97.56 218 VAL A C 1
ATOM 1725 O O . VAL A 1 218 ? 25.594 -2.709 -7.133 1 97.56 218 VAL A O 1
ATOM 1728 N N . LEU A 1 219 ? 26.812 -2.623 -9.039 1 97.44 219 LEU A N 1
ATOM 1729 C CA . LEU A 1 219 ? 27.766 -3.67 -8.664 1 97.44 219 LEU A CA 1
ATOM 1730 C C . LEU A 1 219 ? 28.547 -3.273 -7.41 1 97.44 219 LEU A C 1
ATOM 1732 O O . LEU A 1 219 ? 29 -4.137 -6.66 1 97.44 219 LEU A O 1
ATOM 1736 N N . ALA A 1 220 ? 28.672 -1.982 -7.16 1 97.31 220 ALA A N 1
ATOM 1737 C CA . ALA A 1 220 ? 29.375 -1.478 -5.98 1 97.31 220 ALA A CA 1
ATOM 1738 C C . ALA A 1 220 ? 28.734 -2.002 -4.699 1 97.31 220 ALA A C 1
ATOM 1740 O O . ALA A 1 220 ? 29.422 -2.211 -3.695 1 97.31 220 ALA A O 1
ATOM 1741 N N . HIS A 1 221 ? 27.453 -2.215 -4.707 1 97.56 221 HIS A N 1
ATOM 1742 C CA . HIS A 1 221 ? 26.75 -2.707 -3.531 1 97.56 221 HIS A CA 1
ATOM 1743 C C . HIS A 1 221 ? 27.094 -4.168 -3.254 1 97.56 221 HIS A C 1
ATOM 1745 O O . HIS A 1 221 ? 27.125 -4.59 -2.096 1 97.56 221 HIS A O 1
ATOM 1751 N N . ILE A 1 222 ? 27.312 -4.875 -4.301 1 96.56 222 ILE A N 1
ATOM 1752 C CA . ILE A 1 222 ? 27.734 -6.266 -4.176 1 96.56 222 ILE A CA 1
ATOM 1753 C C . ILE A 1 222 ? 29.141 -6.328 -3.592 1 96.56 222 ILE A C 1
ATOM 1755 O O . ILE A 1 222 ? 29.438 -7.191 -2.762 1 96.56 222 ILE A O 1
ATOM 1759 N N . GLU A 1 223 ? 29.953 -5.461 -4.059 1 95.5 223 GLU A N 1
ATOM 1760 C CA . GLU A 1 223 ? 31.359 -5.426 -3.631 1 95.5 223 GLU A CA 1
ATOM 1761 C C . GLU A 1 223 ? 31.469 -5.188 -2.129 1 95.5 223 GLU A C 1
ATOM 1763 O O . GLU A 1 223 ? 32.406 -5.664 -1.486 1 95.5 223 GLU A O 1
ATOM 1768 N N . VAL A 1 224 ? 30.516 -4.504 -1.59 1 93.94 224 VAL A N 1
ATOM 1769 C CA . VAL A 1 224 ? 30.594 -4.199 -0.165 1 93.94 224 VAL A CA 1
ATOM 1770 C C . VAL A 1 224 ? 29.828 -5.254 0.633 1 93.94 224 VAL A C 1
ATOM 1772 O O . VAL A 1 224 ? 29.625 -5.102 1.841 1 93.94 224 VAL A O 1
ATOM 1775 N N . GLY A 1 225 ? 29.312 -6.191 -0.041 1 94.81 225 GLY A N 1
ATOM 1776 C CA . GLY A 1 225 ? 28.859 -7.367 0.685 1 94.81 225 GLY A CA 1
ATOM 1777 C C . GLY A 1 225 ? 27.344 -7.539 0.645 1 94.81 225 GLY A C 1
ATOM 1778 O O . GLY A 1 225 ? 26.812 -8.492 1.221 1 94.81 225 GLY A O 1
ATOM 1779 N N . LYS A 1 226 ? 26.594 -6.688 0.031 1 97.19 226 LYS A N 1
ATOM 1780 C CA . LYS A 1 226 ? 25.141 -6.895 -0.065 1 97.19 226 LYS A CA 1
ATOM 1781 C C . LYS A 1 226 ? 24.812 -8.086 -0.961 1 97.19 226 LYS A C 1
ATOM 1783 O O . LYS A 1 226 ? 25.578 -8.398 -1.882 1 97.19 226 LYS A O 1
ATOM 1788 N N . GLN A 1 227 ? 23.641 -8.648 -0.648 1 97.81 227 GLN A N 1
ATOM 1789 C CA . GLN A 1 227 ? 23.188 -9.797 -1.426 1 97.81 227 GLN A CA 1
ATOM 1790 C C . GLN A 1 227 ? 21.844 -9.508 -2.092 1 97.81 227 GLN A C 1
ATOM 1792 O O . GLN A 1 227 ? 21.031 -8.734 -1.568 1 97.81 227 GLN A O 1
ATOM 1797 N N . VAL A 1 228 ? 21.656 -10.133 -3.213 1 98.56 228 VAL A N 1
ATOM 1798 C CA . VAL A 1 228 ? 20.422 -9.945 -3.973 1 98.56 228 VAL A CA 1
ATOM 1799 C C . VAL A 1 228 ? 19.312 -10.789 -3.367 1 98.56 228 VAL A C 1
ATOM 1801 O O . VAL A 1 228 ? 19.438 -12.008 -3.24 1 98.56 228 VAL A O 1
ATOM 1804 N N . HIS A 1 229 ? 18.188 -10.133 -3.078 1 98.06 229 HIS A N 1
ATOM 1805 C CA . HIS A 1 229 ? 17.062 -10.852 -2.48 1 98.06 229 HIS A CA 1
ATOM 1806 C C . HIS A 1 229 ? 15.867 -10.867 -3.416 1 98.06 229 HIS A C 1
ATOM 1808 O O . HIS A 1 229 ? 14.938 -11.656 -3.223 1 98.06 229 HIS A O 1
ATOM 1814 N N . LYS A 1 230 ? 15.797 -9.992 -4.328 1 98.69 230 LYS A N 1
ATOM 1815 C CA . LYS A 1 230 ? 14.812 -9.977 -5.41 1 98.69 230 LYS A CA 1
ATOM 1816 C C . LYS A 1 230 ? 15.477 -9.633 -6.742 1 98.69 230 LYS A C 1
ATOM 1818 O O . LYS A 1 230 ? 16.312 -8.734 -6.812 1 98.69 230 LYS A O 1
ATOM 1823 N N . LEU A 1 231 ? 15.109 -10.273 -7.758 1 98.88 231 LEU A N 1
ATOM 1824 C CA . LEU A 1 231 ? 15.672 -10.023 -9.078 1 98.88 231 LEU A CA 1
ATOM 1825 C C . LEU A 1 231 ? 14.633 -10.242 -10.172 1 98.88 231 LEU A C 1
ATOM 1827 O O . LEU A 1 231 ? 14 -11.297 -10.234 1 98.88 231 LEU A O 1
ATOM 1831 N N . ALA A 1 232 ? 14.453 -9.219 -10.969 1 98.81 232 ALA A N 1
ATOM 1832 C CA . ALA A 1 232 ? 13.539 -9.344 -12.109 1 98.81 232 ALA A CA 1
ATOM 1833 C C . ALA A 1 232 ? 14.188 -10.117 -13.25 1 98.81 232 ALA A C 1
ATOM 1835 O O . ALA A 1 232 ? 15.32 -9.828 -13.648 1 98.81 232 ALA A O 1
ATOM 1836 N N . LEU A 1 233 ? 13.469 -11.094 -13.758 1 98.69 233 LEU A N 1
ATOM 1837 C CA . LEU A 1 233 ? 13.969 -11.961 -14.812 1 98.69 233 LEU A CA 1
ATOM 1838 C C . LEU A 1 233 ? 12.938 -12.125 -15.922 1 98.69 233 LEU A C 1
ATOM 1840 O O . LEU A 1 233 ? 11.75 -11.867 -15.711 1 98.69 233 LEU A O 1
ATOM 1844 N N . HIS A 1 234 ? 13.414 -12.438 -17.016 1 98.44 234 HIS A N 1
ATOM 1845 C CA . HIS A 1 234 ? 12.586 -12.859 -18.141 1 98.44 234 HIS A CA 1
ATOM 1846 C C . HIS A 1 234 ? 12.938 -14.273 -18.594 1 98.44 234 HIS A C 1
ATOM 1848 O O . HIS A 1 234 ? 14.109 -14.602 -18.766 1 98.44 234 HIS A O 1
ATOM 1854 N N . PHE A 1 235 ? 11.992 -15.062 -18.641 1 98.25 235 PHE A N 1
ATOM 1855 C CA . PHE A 1 235 ? 12.148 -16.453 -19.062 1 98.25 235 PHE A CA 1
ATOM 1856 C C . PHE A 1 235 ? 11.781 -16.625 -20.531 1 98.25 235 PHE A C 1
ATOM 1858 O O . PHE A 1 235 ? 10.609 -16.531 -20.891 1 98.25 235 PHE A O 1
ATOM 1865 N N . GLY A 1 236 ? 12.844 -16.844 -21.234 1 93.56 236 GLY A N 1
ATOM 1866 C CA . GLY A 1 236 ? 12.633 -16.938 -22.672 1 93.56 236 GLY A CA 1
ATOM 1867 C C . GLY A 1 236 ? 11.945 -15.719 -23.266 1 93.56 236 GLY A C 1
ATOM 1868 O O . GLY A 1 236 ? 12.43 -14.594 -23.094 1 93.56 236 GLY A O 1
ATOM 1869 N N . GLN A 1 237 ? 10.922 -15.859 -24 1 90.06 237 GLN A N 1
ATOM 1870 C CA . GLN A 1 237 ? 10.117 -14.773 -24.531 1 90.06 237 GLN A CA 1
ATOM 1871 C C . GLN A 1 237 ? 8.656 -14.898 -24.109 1 90.06 237 GLN A C 1
ATOM 1873 O O . GLN A 1 237 ? 7.758 -14.398 -24.781 1 90.06 237 GLN A O 1
ATOM 1878 N N . SER A 1 238 ? 8.609 -15.508 -22.984 1 95.69 238 SER A N 1
ATOM 1879 C CA . SER A 1 238 ? 7.242 -15.867 -22.641 1 95.69 238 SER A CA 1
ATOM 1880 C C . SER A 1 238 ? 6.801 -15.188 -21.344 1 95.69 238 SER A C 1
ATOM 1882 O O . SER A 1 238 ? 5.691 -14.656 -21.266 1 95.69 238 SER A O 1
ATOM 1884 N N . VAL A 1 239 ? 7.73 -15.141 -20.297 1 98.06 239 VAL A N 1
ATOM 1885 C CA . VAL A 1 239 ? 7.227 -14.773 -18.984 1 98.06 239 VAL A CA 1
ATOM 1886 C C . VAL A 1 239 ? 8.227 -13.859 -18.281 1 98.06 239 VAL A C 1
ATOM 1888 O O . VAL A 1 239 ? 9.414 -14.195 -18.172 1 98.06 239 VAL A O 1
ATOM 1891 N N . ALA A 1 240 ? 7.816 -12.734 -17.906 1 98.69 240 ALA A N 1
ATOM 1892 C CA . ALA A 1 240 ? 8.57 -11.883 -16.984 1 98.69 240 ALA A CA 1
ATOM 1893 C C . ALA A 1 240 ? 8.133 -12.117 -15.539 1 98.69 240 ALA A C 1
ATOM 1895 O O . ALA A 1 240 ? 6.957 -12.375 -15.273 1 98.69 240 ALA A O 1
ATOM 1896 N N . PHE A 1 241 ? 9.047 -12.016 -14.609 1 98.69 241 PHE A N 1
ATOM 1897 C CA . PHE A 1 241 ? 8.688 -12.258 -13.219 1 98.69 241 PHE A CA 1
ATOM 1898 C C . PHE A 1 241 ? 9.758 -11.719 -12.281 1 98.69 241 PHE A C 1
ATOM 1900 O O . PHE A 1 241 ? 10.82 -11.281 -12.727 1 98.69 241 PHE A O 1
ATOM 1907 N N . LEU A 1 242 ? 9.445 -11.695 -11.055 1 98.81 242 LEU A N 1
ATOM 1908 C CA . LEU A 1 242 ? 10.367 -11.328 -9.977 1 98.81 242 LEU A CA 1
ATOM 1909 C C . LEU A 1 242 ? 10.672 -12.539 -9.094 1 98.81 242 LEU A C 1
ATOM 1911 O O . LEU A 1 242 ? 9.766 -13.102 -8.469 1 98.81 242 LEU A O 1
ATOM 1915 N N . LEU A 1 243 ? 11.945 -12.93 -9.102 1 98.62 243 LEU A N 1
ATOM 1916 C CA . LEU A 1 243 ? 12.367 -14.039 -8.25 1 98.62 243 LEU A CA 1
ATOM 1917 C C . LEU A 1 243 ? 12.859 -13.531 -6.898 1 98.62 243 LEU A C 1
ATOM 1919 O O . LEU A 1 243 ? 13.672 -12.609 -6.832 1 98.62 243 LEU A O 1
ATOM 1923 N N . GLN A 1 244 ? 12.391 -14.18 -5.855 1 97.94 244 GLN A N 1
ATOM 1924 C CA . GLN A 1 244 ? 12.758 -13.742 -4.512 1 97.94 244 GLN A CA 1
ATOM 1925 C C . GLN A 1 244 ? 13.602 -14.797 -3.801 1 97.94 244 GLN A C 1
ATOM 1927 O O . GLN A 1 244 ? 13.531 -15.977 -4.133 1 97.94 244 GLN A O 1
ATOM 1932 N N . SER A 1 245 ? 14.305 -14.344 -2.766 1 96.69 245 SER A N 1
ATOM 1933 C CA . SER A 1 245 ? 15.227 -15.203 -2.041 1 96.69 245 SER A CA 1
ATOM 1934 C C . SER A 1 245 ? 14.484 -16.25 -1.214 1 96.69 245 SER A C 1
ATOM 1936 O O . SER A 1 245 ? 15.07 -17.25 -0.792 1 96.69 245 SER A O 1
ATOM 1938 N N . ASP A 1 246 ? 13.195 -16.078 -0.924 1 95.5 246 ASP A N 1
ATOM 1939 C CA . ASP A 1 246 ? 12.406 -17.062 -0.196 1 95.5 246 ASP A CA 1
ATOM 1940 C C . ASP A 1 246 ? 11.742 -18.047 -1.153 1 95.5 246 ASP A C 1
ATOM 1942 O O . ASP A 1 246 ? 10.789 -18.734 -0.782 1 95.5 246 ASP A O 1
ATOM 1946 N N . ALA A 1 247 ? 12.086 -18.016 -2.41 1 95.88 247 ALA A N 1
ATOM 1947 C CA . ALA A 1 247 ? 11.688 -18.953 -3.453 1 95.88 247 ALA A CA 1
ATOM 1948 C C . ALA A 1 247 ? 10.328 -18.578 -4.043 1 95.88 247 ALA A C 1
ATOM 1950 O O . ALA A 1 247 ? 9.773 -19.312 -4.855 1 95.88 247 ALA A O 1
ATOM 1951 N N . ALA A 1 248 ? 9.844 -17.469 -3.66 1 96.44 248 ALA A N 1
ATOM 1952 C CA . ALA A 1 248 ? 8.602 -16.984 -4.266 1 96.44 248 ALA A CA 1
ATOM 1953 C C . ALA A 1 248 ? 8.859 -16.422 -5.66 1 96.44 248 ALA A C 1
ATOM 1955 O O . ALA A 1 248 ? 9.875 -15.758 -5.891 1 96.44 248 ALA A O 1
ATOM 1956 N N . ILE A 1 249 ? 7.957 -16.672 -6.562 1 98.06 249 ILE A N 1
ATOM 1957 C CA . ILE A 1 249 ? 7.969 -16.109 -7.906 1 98.06 249 ILE A CA 1
ATOM 1958 C C . ILE A 1 249 ? 6.781 -15.156 -8.07 1 98.06 249 ILE A C 1
ATOM 1960 O O . ILE A 1 249 ? 5.629 -15.602 -8.125 1 98.06 249 ILE A O 1
ATOM 1964 N N . LYS A 1 250 ? 7.133 -13.945 -8.188 1 98.31 250 LYS A N 1
ATOM 1965 C CA . LYS A 1 250 ? 6.074 -12.953 -8.094 1 98.31 250 LYS A CA 1
ATOM 1966 C C . LYS A 1 250 ? 5.945 -12.156 -9.391 1 98.31 250 LYS A C 1
ATOM 1968 O O . LYS A 1 250 ? 6.871 -12.133 -10.203 1 98.31 250 LYS A O 1
ATOM 1973 N N . ARG A 1 251 ? 4.781 -11.602 -9.609 1 98.38 251 ARG A N 1
ATOM 1974 C CA . ARG A 1 251 ? 4.484 -10.672 -10.695 1 98.38 251 ARG A CA 1
ATOM 1975 C C . ARG A 1 251 ? 4.75 -11.32 -12.055 1 98.38 251 ARG A C 1
ATOM 1977 O O . ARG A 1 251 ? 5.434 -10.742 -12.898 1 98.38 251 ARG A O 1
ATOM 1984 N N . LEU A 1 252 ? 4.172 -12.422 -12.195 1 98.56 252 LEU A N 1
ATOM 1985 C CA . LEU A 1 252 ? 4.281 -13.094 -13.484 1 98.56 252 LEU A CA 1
ATOM 1986 C C . LEU A 1 252 ? 3.492 -12.352 -14.555 1 98.56 252 LEU A C 1
ATOM 1988 O O . LEU A 1 252 ? 2.34 -11.969 -14.336 1 98.56 252 LEU A O 1
ATOM 1992 N N . LYS A 1 253 ? 4.133 -12.156 -15.609 1 98.12 253 LYS A N 1
ATOM 1993 C CA . LYS A 1 253 ? 3.484 -11.562 -16.766 1 98.12 253 LYS A CA 1
ATOM 1994 C C . LYS A 1 253 ? 3.781 -12.352 -18.031 1 98.12 253 LYS A C 1
ATOM 1996 O O . LYS A 1 253 ? 4.895 -12.297 -18.562 1 98.12 253 LYS A O 1
ATOM 2001 N N . PHE A 1 254 ? 2.725 -13.008 -18.516 1 97.69 254 PHE A N 1
ATOM 2002 C CA . PHE A 1 254 ? 2.854 -13.703 -19.781 1 97.69 254 PHE A CA 1
ATOM 2003 C C . PHE A 1 254 ? 2.779 -12.727 -20.953 1 97.69 254 PHE A C 1
ATOM 2005 O O . PHE A 1 254 ? 1.884 -11.875 -21 1 97.69 254 PHE A O 1
ATOM 2012 N N . SER A 1 255 ? 3.715 -12.891 -21.859 1 96 255 SER A N 1
ATOM 2013 C CA . SER A 1 255 ? 3.736 -11.961 -22.984 1 96 255 SER A CA 1
ATOM 2014 C C . SER A 1 255 ? 2.504 -12.125 -23.875 1 96 255 SER A C 1
ATOM 2016 O O . SER A 1 255 ? 1.94 -13.219 -23.953 1 96 255 SER A O 1
ATOM 2018 N N . GLU A 1 256 ? 2.088 -11.062 -24.484 1 93.25 256 GLU A N 1
ATOM 2019 C CA . GLU A 1 256 ? 0.962 -11.102 -25.406 1 93.25 256 GLU A CA 1
ATOM 2020 C C . GLU A 1 256 ? 1.237 -12.062 -26.562 1 93.25 256 GLU A C 1
ATOM 2022 O O . GLU A 1 256 ? 0.339 -12.781 -27.016 1 93.25 256 GLU A O 1
ATOM 2027 N N . GLU A 1 257 ? 2.438 -11.992 -27.031 1 92.06 257 GLU A N 1
ATOM 2028 C CA . GLU A 1 257 ? 2.828 -12.875 -28.125 1 92.06 257 GLU A CA 1
ATOM 2029 C C . GLU A 1 257 ? 2.686 -14.344 -27.734 1 92.06 257 GLU A C 1
ATOM 2031 O O . GLU A 1 257 ? 2.219 -15.164 -28.531 1 92.06 257 GLU A O 1
ATOM 2036 N N . PHE A 1 258 ? 2.971 -14.594 -26.594 1 91.75 258 PHE A N 1
ATOM 2037 C CA . PHE A 1 258 ? 2.891 -15.961 -26.094 1 91.75 258 PHE A CA 1
ATOM 2038 C C . PHE A 1 258 ? 1.44 -16.406 -25.984 1 91.75 258 PHE A C 1
ATOM 2040 O O . PHE A 1 258 ? 1.117 -17.562 -26.297 1 91.75 258 PHE A O 1
ATOM 2047 N N . ARG A 1 259 ? 0.562 -15.516 -25.609 1 90.69 259 ARG A N 1
ATOM 2048 C CA . ARG A 1 259 ? -0.841 -15.844 -25.375 1 90.69 259 ARG A CA 1
ATOM 2049 C C . ARG A 1 259 ? -1.631 -15.836 -26.688 1 90.69 259 ARG A C 1
ATOM 2051 O O . ARG A 1 259 ? -2.727 -16.391 -26.75 1 90.69 259 ARG A O 1
ATOM 2058 N N . ALA A 1 260 ? -1.151 -15.211 -27.719 1 86.38 260 ALA A N 1
ATOM 2059 C CA . ALA A 1 260 ? -1.875 -14.914 -28.953 1 86.38 260 ALA A CA 1
ATOM 2060 C C . ALA A 1 260 ? -2.252 -16.188 -29.688 1 86.38 260 ALA A C 1
ATOM 2062 O O . ALA A 1 260 ? -3.236 -16.219 -30.438 1 86.38 260 ALA A O 1
ATOM 2063 N N . GLY A 1 261 ? -1.521 -17.266 -29.562 1 78.75 261 GLY A N 1
ATOM 2064 C CA . GLY A 1 261 ? -1.827 -18.484 -30.281 1 78.75 261 GLY A CA 1
ATOM 2065 C C . GLY A 1 261 ? -3.211 -19.031 -29.984 1 78.75 261 GLY A C 1
ATOM 2066 O O . GLY A 1 261 ? -3.799 -19.75 -30.797 1 78.75 261 GLY A O 1
ATOM 2067 N N . ASN A 1 262 ? -3.752 -18.688 -28.844 1 77.81 262 ASN A N 1
ATOM 2068 C CA . ASN A 1 262 ? -5.035 -19.234 -28.406 1 77.81 262 ASN A CA 1
ATOM 2069 C C . ASN A 1 262 ? -6.172 -18.25 -28.641 1 77.81 262 ASN A C 1
ATOM 2071 O O . ASN A 1 262 ? -7.344 -18.578 -28.453 1 77.81 262 ASN A O 1
ATOM 2075 N N . ASP A 1 263 ? -5.875 -17.016 -29 1 74.56 263 ASP A N 1
ATOM 2076 C CA . ASP A 1 263 ? -6.891 -15.961 -29.094 1 74.56 263 ASP A CA 1
ATOM 2077 C C . ASP A 1 263 ? -7.934 -16.297 -30.156 1 74.56 263 ASP A C 1
ATOM 2079 O O . ASP A 1 263 ? -9.109 -15.969 -30 1 74.56 263 ASP A O 1
ATOM 2083 N N . ASP A 1 264 ? -7.543 -17.016 -31.219 1 71.06 264 ASP A N 1
ATOM 2084 C CA . ASP A 1 264 ? -8.453 -17.312 -32.312 1 71.06 264 ASP A CA 1
ATOM 2085 C C . ASP A 1 264 ? -9.469 -18.391 -31.922 1 71.06 264 ASP A C 1
ATOM 2087 O O . ASP A 1 264 ? -10.555 -18.453 -32.469 1 71.06 264 ASP A O 1
ATOM 2091 N N . LEU A 1 265 ? -9.211 -19.188 -30.938 1 70 265 LEU A N 1
ATOM 2092 C CA . LEU A 1 265 ? -10.094 -20.25 -30.484 1 70 265 LEU A CA 1
ATOM 2093 C C . LEU A 1 265 ? -11.305 -19.688 -29.766 1 70 265 LEU A C 1
ATOM 2095 O O . LEU A 1 265 ? -12.383 -20.281 -29.781 1 70 265 LEU A O 1
ATOM 2099 N N . GLY A 1 266 ? -11.211 -18.531 -28.953 1 61.69 266 GLY A N 1
ATOM 2100 C CA . GLY A 1 266 ? -12.141 -17.953 -28 1 61.69 266 GLY A CA 1
ATOM 2101 C C . GLY A 1 266 ? -13.398 -17.422 -28.656 1 61.69 266 GLY A C 1
ATOM 2102 O O . GLY A 1 266 ? -14.484 -17.469 -28.062 1 61.69 266 GLY A O 1
ATOM 2103 N N . ASN A 1 267 ? -13.359 -16.953 -29.859 1 63 267 ASN A N 1
ATOM 2104 C CA . ASN A 1 267 ? -14.523 -16.344 -30.484 1 63 267 ASN A CA 1
ATOM 2105 C C . ASN A 1 267 ? -15.656 -17.344 -30.688 1 63 267 ASN A C 1
ATOM 2107 O O . ASN A 1 267 ? -16.828 -17 -30.578 1 63 267 ASN A O 1
ATOM 2111 N N . GLU A 1 268 ? -15.367 -18.641 -30.656 1 68.12 268 GLU A N 1
ATOM 2112 C CA . GLU A 1 268 ? -16.406 -19.609 -31.016 1 68.12 268 GLU A CA 1
ATOM 2113 C C . GLU A 1 268 ? -16.781 -20.484 -29.828 1 68.12 268 GLU A C 1
ATOM 2115 O O . GLU A 1 268 ? -17.938 -20.891 -29.688 1 68.12 268 GLU A O 1
ATOM 2120 N N . ASP A 1 269 ? -15.922 -20.734 -28.828 1 81.25 269 ASP A N 1
ATOM 2121 C CA . ASP A 1 269 ? -16.156 -21.625 -27.688 1 81.25 269 ASP A CA 1
ATOM 2122 C C . ASP A 1 269 ? -15.305 -21.203 -26.5 1 81.25 269 ASP A C 1
ATOM 2124 O O . ASP A 1 269 ? -14.148 -21.609 -26.391 1 81.25 269 ASP A O 1
ATOM 2128 N N . PRO A 1 270 ? -15.922 -20.453 -25.562 1 81.88 270 PRO A N 1
ATOM 2129 C CA . PRO A 1 270 ? -15.18 -19.953 -24.406 1 81.88 270 PRO A CA 1
ATOM 2130 C C . PRO A 1 270 ? -14.508 -21.062 -23.609 1 81.88 270 PRO A C 1
ATOM 2132 O O . PRO A 1 270 ? -13.391 -20.891 -23.109 1 81.88 270 PRO A O 1
ATOM 2135 N N . MET A 1 271 ? -15.094 -22.141 -23.594 1 84.69 271 MET A N 1
ATOM 2136 C CA . MET A 1 271 ? -14.531 -23.266 -22.844 1 84.69 271 MET A CA 1
ATOM 2137 C C . MET A 1 271 ? -13.297 -23.828 -23.547 1 84.69 271 MET A C 1
ATOM 2139 O O . MET A 1 271 ? -12.328 -24.203 -22.906 1 84.69 271 MET A O 1
ATOM 2143 N N . ALA A 1 272 ? -13.398 -23.891 -24.797 1 86.19 272 ALA A N 1
ATOM 2144 C CA . ALA A 1 272 ? -12.266 -24.359 -25.578 1 86.19 272 ALA A CA 1
ATOM 2145 C C . ALA A 1 272 ? -11.062 -23.438 -25.406 1 86.19 272 ALA A C 1
ATOM 2147 O O . ALA A 1 272 ? -9.922 -23.906 -25.328 1 86.19 272 ALA A O 1
ATOM 2148 N N . ARG A 1 273 ? -11.375 -22.219 -25.375 1 88.38 273 ARG A N 1
ATOM 2149 C CA . ARG A 1 273 ? -10.305 -21.25 -25.172 1 88.38 273 ARG A CA 1
ATOM 2150 C C . ARG A 1 273 ? -9.672 -21.406 -23.797 1 88.38 273 ARG A C 1
ATOM 2152 O O . ARG A 1 273 ? -8.445 -21.391 -23.656 1 88.38 273 ARG A O 1
ATOM 2159 N N . LEU A 1 274 ? -10.461 -21.578 -22.781 1 90.62 274 LEU A N 1
ATOM 2160 C CA . LEU A 1 274 ? -9.969 -21.75 -21.422 1 90.62 274 LEU A CA 1
ATOM 2161 C C . LEU A 1 274 ? -9.109 -23 -21.312 1 90.62 274 LEU A C 1
ATOM 2163 O O . LEU A 1 274 ? -8.07 -22.984 -20.656 1 90.62 274 LEU A O 1
ATOM 2167 N N . ASP A 1 275 ? -9.547 -23.953 -21.969 1 91.38 275 ASP A N 1
ATOM 2168 C CA . ASP A 1 275 ? -8.797 -25.203 -21.969 1 91.38 275 ASP A CA 1
ATOM 2169 C C . ASP A 1 275 ? -7.434 -25.016 -22.641 1 91.38 275 ASP A C 1
ATOM 2171 O O . ASP A 1 275 ? -6.422 -25.531 -22.141 1 91.38 275 ASP A O 1
ATOM 2175 N N . ALA A 1 276 ? -7.477 -24.344 -23.75 1 92.25 276 ALA A N 1
ATOM 2176 C CA . ALA A 1 276 ? -6.234 -24.078 -24.469 1 92.25 276 ALA A CA 1
ATOM 2177 C C . ALA A 1 276 ? -5.285 -23.234 -23.625 1 92.25 276 ALA A C 1
ATOM 2179 O O . ALA A 1 276 ? -4.082 -23.5 -23.594 1 92.25 276 ALA A O 1
ATOM 2180 N N . ASP A 1 277 ? -5.832 -22.266 -23.031 1 93.75 277 ASP A N 1
ATOM 2181 C CA . ASP A 1 277 ? -5.031 -21.406 -22.156 1 93.75 277 ASP A CA 1
ATOM 2182 C C . ASP A 1 277 ? -4.449 -22.203 -20.984 1 93.75 277 ASP A C 1
ATOM 2184 O O . ASP A 1 277 ? -3.287 -22.016 -20.625 1 93.75 277 ASP A O 1
ATOM 2188 N N . PHE A 1 278 ? -5.254 -23.062 -20.5 1 95.75 278 PHE A N 1
ATOM 2189 C CA . PHE A 1 278 ? -4.824 -23.906 -19.406 1 95.75 278 PHE A CA 1
ATOM 2190 C C . PHE A 1 278 ? -3.641 -24.781 -19.812 1 95.75 278 PHE A C 1
ATOM 2192 O O . PHE A 1 278 ? -2.641 -24.859 -19.094 1 95.75 278 PHE A O 1
ATOM 2199 N N . ALA A 1 279 ? -3.797 -25.359 -20.859 1 95.19 279 ALA A N 1
ATOM 2200 C CA . ALA A 1 279 ? -2.736 -26.234 -21.359 1 95.19 279 ALA A CA 1
ATOM 2201 C C . ALA A 1 279 ? -1.45 -25.438 -21.594 1 95.19 279 ALA A C 1
ATOM 2203 O O . ALA A 1 279 ? -0.369 -25.875 -21.188 1 95.19 279 ALA A O 1
ATOM 2204 N N . LEU A 1 280 ? -1.617 -24.328 -22.25 1 95.12 280 LEU A N 1
ATOM 2205 C CA . LEU A 1 280 ? -0.475 -23.484 -22.562 1 95.12 280 LEU A CA 1
ATOM 2206 C C . LEU A 1 280 ? 0.202 -22.984 -21.297 1 95.12 280 LEU A C 1
ATOM 2208 O O . LEU A 1 280 ? 1.424 -23.078 -21.156 1 95.12 280 LEU A O 1
ATOM 2212 N N . MET A 1 281 ? -0.54 -22.484 -20.359 1 96.94 281 MET A N 1
ATOM 2213 C CA . MET A 1 281 ? -0.007 -21.984 -19.094 1 96.94 281 MET A CA 1
ATOM 2214 C C . MET A 1 281 ? 0.691 -23.094 -18.328 1 96.94 281 MET A C 1
ATOM 2216 O O . MET A 1 281 ? 1.803 -22.906 -17.828 1 96.94 281 MET A O 1
ATOM 2220 N N . GLY A 1 282 ? 0.003 -24.25 -18.25 1 97.25 282 GLY A N 1
ATOM 2221 C CA . GLY A 1 282 ? 0.574 -25.375 -17.531 1 97.25 282 GLY A CA 1
ATOM 2222 C C . GLY A 1 282 ? 1.945 -25.781 -18.047 1 97.25 282 GLY A C 1
ATOM 2223 O O . GLY A 1 282 ? 2.883 -25.938 -17.25 1 97.25 282 GLY A O 1
ATOM 2224 N N . SER A 1 283 ? 2.016 -25.906 -19.281 1 97 283 SER A N 1
ATOM 2225 C CA . SER A 1 283 ? 3.277 -26.312 -19.906 1 97 283 SER A CA 1
ATOM 2226 C C . SER A 1 283 ? 4.371 -25.281 -19.641 1 97 283 SER A C 1
ATOM 2228 O O . SER A 1 283 ? 5.504 -25.641 -19.312 1 97 283 SER A O 1
ATOM 2230 N N . GLU A 1 284 ? 4.004 -24.016 -19.828 1 97.31 284 GLU A N 1
ATOM 2231 C CA . GLU A 1 284 ? 4.992 -22.953 -19.641 1 97.31 284 GLU A CA 1
ATOM 2232 C C . GLU A 1 284 ? 5.453 -22.875 -18.188 1 97.31 284 GLU A C 1
ATOM 2234 O O . GLU A 1 284 ? 6.637 -22.656 -17.922 1 97.31 284 GLU A O 1
ATOM 2239 N N . LEU A 1 285 ? 4.508 -23.031 -17.266 1 98.38 285 LEU A N 1
ATOM 2240 C CA . LEU A 1 285 ? 4.852 -22.969 -15.852 1 98.38 285 LEU A CA 1
ATOM 2241 C C . LEU A 1 285 ? 5.758 -24.125 -15.453 1 98.38 285 LEU A C 1
ATOM 2243 O O . LEU A 1 285 ? 6.676 -23.953 -14.648 1 98.38 285 LEU A O 1
ATOM 2247 N N . ILE A 1 286 ? 5.488 -25.281 -15.992 1 98.25 286 ILE A N 1
ATOM 2248 C CA . ILE A 1 286 ? 6.359 -26.422 -15.742 1 98.25 286 ILE A CA 1
ATOM 2249 C C . ILE A 1 286 ? 7.77 -26.109 -16.25 1 98.25 286 ILE A C 1
ATOM 2251 O O . ILE A 1 286 ? 8.75 -26.328 -15.531 1 98.25 286 ILE A O 1
ATOM 2255 N N . ALA A 1 287 ? 7.844 -25.594 -17.484 1 98.12 287 ALA A N 1
ATOM 2256 C CA . ALA A 1 287 ? 9.141 -25.25 -18.047 1 98.12 287 ALA A CA 1
ATOM 2257 C C . ALA A 1 287 ? 9.859 -24.203 -17.188 1 98.12 287 ALA A C 1
ATOM 2259 O O . ALA A 1 287 ? 11.055 -24.328 -16.938 1 98.12 287 ALA A O 1
ATOM 2260 N N . LEU A 1 288 ? 9.156 -23.234 -16.781 1 98.44 288 LEU A N 1
ATOM 2261 C CA . LEU A 1 288 ? 9.711 -22.172 -15.961 1 98.44 288 LEU A CA 1
ATOM 2262 C C . LEU A 1 288 ? 10.258 -22.703 -14.641 1 98.44 288 LEU A C 1
ATOM 2264 O O . LEU A 1 288 ? 11.406 -22.438 -14.281 1 98.44 288 LEU A O 1
ATOM 2268 N N . VAL A 1 289 ? 9.438 -23.484 -13.906 1 98.25 289 VAL A N 1
ATOM 2269 C CA . VAL A 1 289 ? 9.828 -23.984 -12.594 1 98.25 289 VAL A CA 1
ATOM 2270 C C . VAL A 1 289 ? 11.031 -24.906 -12.727 1 98.25 289 VAL A C 1
ATOM 2272 O O . VAL A 1 289 ? 11.977 -24.828 -11.938 1 98.25 289 VAL A O 1
ATOM 2275 N N . ASN A 1 290 ? 10.984 -25.766 -13.711 1 97.94 290 ASN A N 1
ATOM 2276 C CA . ASN A 1 290 ? 12.133 -26.625 -13.945 1 97.94 290 ASN A CA 1
ATOM 2277 C C . ASN A 1 290 ? 13.406 -25.828 -14.211 1 97.94 290 ASN A C 1
ATOM 2279 O O . ASN A 1 290 ? 14.469 -26.141 -13.68 1 97.94 290 ASN A O 1
ATOM 2283 N N . ALA A 1 291 ? 13.289 -24.844 -15.094 1 98.19 291 ALA A N 1
ATOM 2284 C CA . ALA A 1 291 ? 14.438 -24 -15.414 1 98.19 291 ALA A CA 1
ATOM 2285 C C . ALA A 1 291 ? 14.969 -23.281 -14.172 1 98.19 291 ALA A C 1
ATOM 2287 O O . ALA A 1 291 ? 16.172 -23.172 -13.992 1 98.19 291 ALA A O 1
ATOM 2288 N N . VAL A 1 292 ? 14.07 -22.797 -13.336 1 98.19 292 VAL A N 1
ATOM 2289 C CA . VAL A 1 292 ? 14.453 -22.125 -12.102 1 98.19 292 VAL A CA 1
ATOM 2290 C C . VAL A 1 292 ? 15.203 -23.094 -11.195 1 98.19 292 VAL A C 1
ATOM 2292 O O . VAL A 1 292 ? 16.266 -22.75 -10.664 1 98.19 292 VAL A O 1
ATOM 2295 N N . VAL A 1 293 ? 14.656 -24.281 -11.031 1 97.44 293 VAL A N 1
ATOM 2296 C CA . VAL A 1 293 ? 15.273 -25.281 -10.172 1 97.44 293 VAL A CA 1
ATOM 2297 C C . VAL A 1 293 ? 16.672 -25.609 -10.68 1 97.44 293 VAL A C 1
ATOM 2299 O O . VAL A 1 293 ? 17.625 -25.656 -9.898 1 97.44 293 VAL A O 1
ATOM 2302 N N . GLU A 1 294 ? 16.734 -25.797 -11.938 1 97 294 GLU A N 1
ATOM 2303 C CA . GLU A 1 294 ? 18.031 -26.125 -12.531 1 97 294 GLU A CA 1
ATOM 2304 C C . GLU A 1 294 ? 19.016 -24.984 -12.359 1 97 294 GLU A C 1
ATOM 2306 O O . GLU A 1 294 ? 20.156 -25.203 -11.93 1 97 294 GLU A O 1
ATOM 2311 N N . ALA A 1 295 ? 18.625 -23.812 -12.703 1 97.31 295 ALA A N 1
ATOM 2312 C CA . ALA A 1 295 ? 19.5 -22.625 -12.664 1 97.31 295 ALA A CA 1
ATOM 2313 C C . ALA A 1 295 ? 20 -22.359 -11.25 1 97.31 295 ALA A C 1
ATOM 2315 O O . ALA A 1 295 ? 21.125 -21.875 -11.07 1 97.31 295 ALA A O 1
ATOM 2316 N N . LEU A 1 296 ? 19.203 -22.719 -10.25 1 97.12 296 LEU A N 1
ATOM 2317 C CA . LEU A 1 296 ? 19.547 -22.406 -8.867 1 97.12 296 LEU A CA 1
ATOM 2318 C C . LEU A 1 296 ? 20.266 -23.578 -8.211 1 97.12 296 LEU A C 1
ATOM 2320 O O . LEU A 1 296 ? 20.516 -23.562 -7.004 1 97.12 296 LEU A O 1
ATOM 2324 N N . GLY A 1 297 ? 20.547 -24.562 -8.969 1 94.06 297 GLY A N 1
ATOM 2325 C CA . GLY A 1 297 ? 21.438 -25.609 -8.5 1 94.06 297 GLY A CA 1
ATOM 2326 C C . GLY A 1 297 ? 20.719 -26.797 -7.895 1 94.06 297 GLY A C 1
ATOM 2327 O O . GLY A 1 297 ? 21.312 -27.625 -7.211 1 94.06 297 GLY A O 1
ATOM 2328 N N . GLY A 1 298 ? 19.422 -26.812 -8.055 1 95.31 298 GLY A N 1
ATOM 2329 C CA . GLY A 1 298 ? 18.672 -27.984 -7.621 1 95.31 298 GLY A CA 1
ATOM 2330 C C . GLY A 1 298 ? 17.969 -27.781 -6.289 1 95.31 298 GLY A C 1
ATOM 2331 O O . GLY A 1 298 ? 18.281 -26.844 -5.555 1 95.31 298 GLY A O 1
ATOM 2332 N N . LEU A 1 299 ? 17.109 -28.672 -5.961 1 95.31 299 LEU A N 1
ATOM 2333 C CA . LEU A 1 299 ? 16.281 -28.594 -4.766 1 95.31 299 LEU A CA 1
ATOM 2334 C C . LEU A 1 299 ? 16.969 -29.25 -3.578 1 95.31 299 LEU A C 1
ATOM 2336 O O . LEU A 1 299 ? 17.797 -30.141 -3.76 1 95.31 299 LEU A O 1
ATOM 2340 N N . GLU A 1 300 ? 16.672 -28.719 -2.43 1 92.12 300 GLU A N 1
ATOM 2341 C CA . GLU A 1 300 ? 17.125 -29.359 -1.2 1 92.12 300 GLU A CA 1
ATOM 2342 C C . GLU A 1 300 ? 16.531 -30.766 -1.062 1 92.12 300 GLU A C 1
ATOM 2344 O O . GLU A 1 300 ? 15.391 -31.016 -1.449 1 92.12 300 GLU A O 1
ATOM 2349 N N . ASP A 1 301 ? 17.359 -31.703 -0.541 1 83.62 301 ASP A N 1
ATOM 2350 C CA . ASP A 1 301 ? 16.922 -33.094 -0.386 1 83.62 301 ASP A CA 1
ATOM 2351 C C . ASP A 1 301 ? 15.75 -33.188 0.587 1 83.62 301 ASP A C 1
ATOM 2353 O O . ASP A 1 301 ? 15.68 -32.438 1.563 1 83.62 301 ASP A O 1
ATOM 2357 N N . SER A 1 302 ? 14.617 -33.469 0.158 1 67.75 302 SER A N 1
ATOM 2358 C CA . SER A 1 302 ? 13.422 -33.625 0.977 1 67.75 302 SER A CA 1
ATOM 2359 C C . SER A 1 302 ? 13.719 -34.469 2.225 1 67.75 302 SER A C 1
ATOM 2361 O O . SER A 1 302 ? 14.484 -35.438 2.17 1 67.75 302 SER A O 1
ATOM 2363 N N . ILE A 1 303 ? 13.805 -33.781 3.518 1 50.97 303 ILE A N 1
ATOM 2364 C CA . ILE A 1 303 ? 13.914 -34.625 4.707 1 50.97 303 ILE A CA 1
ATOM 2365 C C . ILE A 1 303 ? 12.594 -35.375 4.941 1 50.97 303 ILE A C 1
ATOM 2367 O O . ILE A 1 303 ? 11.516 -34.781 4.801 1 50.97 303 ILE A O 1
ATOM 2371 N N . MET B 1 1 ? -3.068 14.859 17.688 1 86.31 1 MET B N 1
ATOM 2372 C CA . MET B 1 1 ? -2.941 16.281 17.359 1 86.31 1 MET B CA 1
ATOM 2373 C C . MET B 1 1 ? -1.695 16.531 16.516 1 86.31 1 MET B C 1
ATOM 2375 O O . MET B 1 1 ? -1.748 17.281 15.539 1 86.31 1 MET B O 1
ATOM 2379 N N . TRP B 1 2 ? -0.722 15.797 16.594 1 95.62 2 TRP B N 1
ATOM 2380 C CA . TRP B 1 2 ? 0.587 16.031 16 1 95.62 2 TRP B CA 1
ATOM 2381 C C . TRP B 1 2 ? 0.581 15.688 14.516 1 95.62 2 TRP B C 1
ATOM 2383 O O . TRP B 1 2 ? 0.194 14.578 14.133 1 95.62 2 TRP B O 1
ATOM 2393 N N . PHE B 1 3 ? 1.044 16.641 13.703 1 98.44 3 PHE B N 1
ATOM 2394 C CA . PHE B 1 3 ? 1.044 16.469 12.25 1 98.44 3 PHE B CA 1
ATOM 2395 C C . PHE B 1 3 ? 2.039 15.391 11.836 1 98.44 3 PHE B C 1
ATOM 2397 O O . PHE B 1 3 ? 3.133 15.305 12.398 1 98.44 3 PHE B O 1
ATOM 2404 N N . LYS B 1 4 ? 1.628 14.688 10.812 1 98.31 4 LYS B N 1
ATOM 2405 C CA . LYS B 1 4 ? 2.471 13.594 10.344 1 98.31 4 LYS B CA 1
ATOM 2406 C C . LYS B 1 4 ? 3.041 13.898 8.961 1 98.31 4 LYS B C 1
ATOM 2408 O O . LYS B 1 4 ? 4 13.258 8.523 1 98.31 4 LYS B O 1
ATOM 2413 N N . ASN B 1 5 ? 2.451 14.781 8.281 1 98.62 5 ASN B N 1
ATOM 2414 C CA . ASN B 1 5 ? 2.863 15.25 6.965 1 98.62 5 ASN B CA 1
ATOM 2415 C C . ASN B 1 5 ? 2.607 16.75 6.793 1 98.62 5 ASN B C 1
ATOM 2417 O O . ASN B 1 5 ? 1.787 17.328 7.508 1 98.62 5 ASN B O 1
ATOM 2421 N N . LEU B 1 6 ? 3.33 17.281 5.844 1 98.5 6 LEU B N 1
ATOM 2422 C CA . LEU B 1 6 ? 3.098 18.688 5.555 1 98.5 6 LEU B CA 1
ATOM 2423 C C . LEU B 1 6 ? 3.031 18.938 4.051 1 98.5 6 LEU B C 1
ATOM 2425 O O . LEU B 1 6 ? 3.975 18.609 3.324 1 98.5 6 LEU B O 1
ATOM 2429 N N . THR B 1 7 ? 1.956 19.422 3.631 1 98.38 7 THR B N 1
ATOM 2430 C CA . THR B 1 7 ? 1.866 20.188 2.393 1 98.38 7 THR B CA 1
ATOM 2431 C C . THR B 1 7 ? 1.797 21.688 2.688 1 98.38 7 THR B C 1
ATOM 2433 O O . THR B 1 7 ? 0.889 22.141 3.383 1 98.38 7 THR B O 1
ATOM 2436 N N . VAL B 1 8 ? 2.734 22.422 2.133 1 97.94 8 VAL B N 1
ATOM 2437 C CA . VAL B 1 8 ? 2.904 23.797 2.576 1 97.94 8 VAL B CA 1
ATOM 2438 C C . VAL B 1 8 ? 2.465 24.75 1.471 1 97.94 8 VAL B C 1
ATOM 2440 O O . VAL B 1 8 ? 2.846 24.594 0.309 1 97.94 8 VAL B O 1
ATOM 2443 N N . TYR B 1 9 ? 1.663 25.703 1.878 1 97.69 9 TYR B N 1
ATOM 2444 C CA . TYR B 1 9 ? 1.25 26.797 1.003 1 97.69 9 TYR B CA 1
ATOM 2445 C C . TYR B 1 9 ? 1.724 28.141 1.546 1 97.69 9 TYR B C 1
ATOM 2447 O O . TYR B 1 9 ? 1.82 28.328 2.762 1 97.69 9 TYR B O 1
ATOM 2455 N N . ARG B 1 10 ? 1.984 29.047 0.612 1 96.44 10 ARG B N 1
ATOM 2456 C CA . ARG B 1 10 ? 2.361 30.406 0.97 1 96.44 10 ARG B CA 1
ATOM 2457 C C . ARG B 1 10 ? 1.27 31.406 0.577 1 96.44 10 ARG B C 1
ATOM 2459 O O . ARG B 1 10 ? 0.667 31.281 -0.492 1 96.44 10 ARG B O 1
ATOM 2466 N N . PHE B 1 11 ? 1.097 32.375 1.467 1 95.62 11 PHE B N 1
ATOM 2467 C CA . PHE B 1 11 ? 0.164 33.438 1.146 1 95.62 11 PHE B CA 1
ATOM 2468 C C . PHE B 1 11 ? 0.798 34.438 0.184 1 95.62 11 PHE B C 1
ATOM 2470 O O . PHE B 1 11 ? 1.953 34.844 0.361 1 95.62 11 PHE B O 1
ATOM 2477 N N . ASN B 1 12 ? 0.073 34.812 -0.794 1 91.44 12 ASN B N 1
ATOM 2478 C CA . ASN B 1 12 ? 0.518 35.875 -1.689 1 91.44 12 ASN B CA 1
ATOM 2479 C C . ASN B 1 12 ? 0.163 37.281 -1.144 1 91.44 12 ASN B C 1
ATOM 2481 O O . ASN B 1 12 ? 0.684 38.281 -1.615 1 91.44 12 ASN B O 1
ATOM 2485 N N . LYS B 1 13 ? -0.738 37.344 -0.316 1 89.88 13 LYS B N 1
ATOM 2486 C CA . LYS B 1 13 ? -1.143 38.5 0.443 1 89.88 13 LYS B CA 1
ATOM 2487 C C . LYS B 1 13 ? -1.253 38.188 1.932 1 89.88 13 LYS B C 1
ATOM 2489 O O . LYS B 1 13 ? -1.557 37.062 2.311 1 89.88 13 LYS B O 1
ATOM 2494 N N . PRO B 1 14 ? -0.985 39.188 2.721 1 88.94 14 PRO B N 1
ATOM 2495 C CA . PRO B 1 14 ? -1.07 38.906 4.156 1 88.94 14 PRO B CA 1
ATOM 2496 C C . PRO B 1 14 ? -2.43 38.344 4.574 1 88.94 14 PRO B C 1
ATOM 2498 O O . PRO B 1 14 ? -3.463 38.781 4.055 1 88.94 14 PRO B O 1
ATOM 2501 N N . PHE B 1 15 ? -2.332 37.375 5.414 1 88.75 15 PHE B N 1
ATOM 2502 C CA . PHE B 1 15 ? -3.551 36.781 5.957 1 88.75 15 PHE B CA 1
ATOM 2503 C C . PHE B 1 15 ? -4.047 37.594 7.156 1 88.75 15 PHE B C 1
ATOM 2505 O O . PHE B 1 15 ? -3.311 37.781 8.125 1 88.75 15 PHE B O 1
ATOM 2512 N N . SER B 1 16 ? -5.277 38.125 7.105 1 84.25 16 SER B N 1
ATOM 2513 C CA . SER B 1 16 ? -5.727 39.031 8.156 1 84.25 16 SER B CA 1
ATOM 2514 C C . SER B 1 16 ? -7.133 38.688 8.625 1 84.25 16 SER B C 1
ATOM 2516 O O . SER B 1 16 ? -7.812 39.5 9.25 1 84.25 16 SER B O 1
ATOM 2518 N N . VAL B 1 17 ? -7.496 37.594 8.547 1 83.5 17 VAL B N 1
ATOM 2519 C CA . VAL B 1 17 ? -8.836 37.219 8.992 1 83.5 17 VAL B CA 1
ATOM 2520 C C . VAL B 1 17 ? -8.836 36.969 10.5 1 83.5 17 VAL B C 1
ATOM 2522 O O . VAL B 1 17 ? -7.988 36.25 11.016 1 83.5 17 VAL B O 1
ATOM 2525 N N . ASP B 1 18 ? -9.68 37.688 11.172 1 89.12 18 ASP B N 1
ATOM 2526 C CA . ASP B 1 18 ? -9.734 37.469 12.609 1 89.12 18 ASP B CA 1
ATOM 2527 C C . ASP B 1 18 ? -10.438 36.156 12.938 1 89.12 18 ASP B C 1
ATOM 2529 O O . ASP B 1 18 ? -11.25 35.688 12.156 1 89.12 18 ASP B O 1
ATOM 2533 N N . THR B 1 19 ? -10.148 35.688 14.117 1 90.75 19 THR B N 1
ATOM 2534 C CA . THR B 1 19 ? -10.586 34.344 14.539 1 90.75 19 THR B CA 1
ATOM 2535 C C . THR B 1 19 ? -12.109 34.25 14.555 1 90.75 19 THR B C 1
ATOM 2537 O O . THR B 1 19 ? -12.688 33.281 14.109 1 90.75 19 THR B O 1
ATOM 2540 N N . GLU B 1 20 ? -12.773 35.25 15.109 1 93.75 20 GLU B N 1
ATOM 2541 C CA . GLU B 1 20 ? -14.227 35.25 15.219 1 93.75 20 GLU B CA 1
ATOM 2542 C C . GLU B 1 20 ? -14.891 35.219 13.844 1 93.75 20 GLU B C 1
ATOM 2544 O O . GLU B 1 20 ? -15.844 34.469 13.617 1 93.75 20 GLU B O 1
ATOM 2549 N N . SER B 1 21 ? -14.406 36.062 13.008 1 94.62 21 SER B N 1
ATOM 2550 C CA . SER B 1 21 ? -14.922 36.094 11.641 1 94.62 21 SER B CA 1
ATOM 2551 C C . SER B 1 21 ? -14.703 34.781 10.938 1 94.62 21 SER B C 1
ATOM 2553 O O . SER B 1 21 ? -15.586 34.281 10.227 1 94.62 21 SER B O 1
ATOM 2555 N N . MET B 1 22 ? -13.555 34.188 11.148 1 95.69 22 MET B N 1
ATOM 2556 C CA . MET B 1 22 ? -13.242 32.875 10.555 1 95.69 22 MET B CA 1
ATOM 2557 C C . MET B 1 22 ? -14.188 31.812 11.07 1 95.69 22 MET B C 1
ATOM 2559 O O . MET B 1 22 ? -14.711 31.016 10.297 1 95.69 22 MET B O 1
ATOM 2563 N N . GLU B 1 23 ? -14.297 31.781 12.352 1 97 23 GLU B N 1
ATOM 2564 C CA . GLU B 1 23 ? -15.211 30.828 12.977 1 97 23 GLU B CA 1
ATOM 2565 C C . GLU B 1 23 ? -16.609 30.906 12.344 1 97 23 GLU B C 1
ATOM 2567 O O . GLU B 1 23 ? -17.188 29.875 11.984 1 97 23 GLU B O 1
ATOM 2572 N N . LYS B 1 24 ? -17.141 32.125 12.227 1 96.88 24 LYS B N 1
ATOM 2573 C CA . LYS B 1 24 ? -18.469 32.344 11.656 1 96.88 24 LYS B CA 1
ATOM 2574 C C . LYS B 1 24 ? -18.531 31.859 10.203 1 96.88 24 LYS B C 1
ATOM 2576 O O . LYS B 1 24 ? -19.5 31.219 9.797 1 96.88 24 LYS B O 1
ATOM 2581 N N . SER B 1 25 ? -17.516 32.219 9.469 1 97.12 25 SER B N 1
ATOM 2582 C CA . SER B 1 25 ? -17.484 31.828 8.055 1 97.12 25 SER B CA 1
ATOM 2583 C C . SER B 1 25 ? -17.469 30.312 7.887 1 97.12 25 SER B C 1
ATOM 2585 O O . SER B 1 25 ? -18.062 29.781 6.949 1 97.12 25 SER B O 1
ATOM 2587 N N . LEU B 1 26 ? -16.766 29.594 8.789 1 98.44 26 LEU B N 1
ATOM 2588 C CA . LEU B 1 26 ? -16.641 28.141 8.68 1 98.44 26 LEU B CA 1
ATOM 2589 C C . LEU B 1 26 ? -17.938 27.453 9.07 1 98.44 26 LEU B C 1
ATOM 2591 O O . LEU B 1 26 ? -18.219 26.328 8.641 1 98.44 26 LEU B O 1
ATOM 2595 N N . GLU B 1 27 ? -18.75 28.094 9.844 1 97.75 27 GLU B N 1
ATOM 2596 C CA . GLU B 1 27 ? -20 27.516 10.359 1 97.75 27 GLU B CA 1
ATOM 2597 C C . GLU B 1 27 ? -20.922 27.094 9.227 1 97.75 27 GLU B C 1
ATOM 2599 O O . GLU B 1 27 ? -21.625 26.094 9.32 1 97.75 27 GLU B O 1
ATOM 2604 N N . ASP B 1 28 ? -20.922 27.859 8.164 1 97 28 ASP B N 1
ATOM 2605 C CA . ASP B 1 28 ? -21.812 27.594 7.027 1 97 28 ASP B CA 1
ATOM 2606 C C . ASP B 1 28 ? -21.359 26.344 6.27 1 97 28 ASP B C 1
ATOM 2608 O O . ASP B 1 28 ? -22.109 25.828 5.438 1 97 28 ASP B O 1
ATOM 2612 N N . PHE B 1 29 ? -20.203 25.875 6.582 1 98.44 29 PHE B N 1
ATOM 2613 C CA . PHE B 1 29 ? -19.641 24.734 5.859 1 98.44 29 PHE B CA 1
ATOM 2614 C C . PHE B 1 29 ? -19.266 23.609 6.82 1 98.44 29 PHE B C 1
ATOM 2616 O O . PHE B 1 29 ? -18.328 22.859 6.57 1 98.44 29 PHE B O 1
ATOM 2623 N N . THR B 1 30 ? -19.891 23.547 7.902 1 98.25 30 THR B N 1
ATOM 2624 C CA . THR B 1 30 ? -19.641 22.516 8.914 1 98.25 30 THR B CA 1
ATOM 2625 C C . THR B 1 30 ? -20.047 21.141 8.398 1 98.25 30 THR B C 1
ATOM 2627 O O . THR B 1 30 ? -21 21.031 7.633 1 98.25 30 THR B O 1
ATOM 2630 N N . PHE B 1 31 ? -19.406 20.266 8.852 1 98 31 PHE B N 1
ATOM 2631 C CA . PHE B 1 31 ? -19.625 18.875 8.477 1 98 31 PHE B CA 1
ATOM 2632 C C . PHE B 1 31 ? -21 18.406 8.922 1 98 31 PHE B C 1
ATOM 2634 O O . PHE B 1 31 ? -21.422 18.688 10.031 1 98 31 PHE B O 1
ATOM 2641 N N . SER B 1 32 ? -21.641 17.734 7.996 1 97 32 SER B N 1
ATOM 2642 C CA . SER B 1 32 ? -22.859 16.984 8.289 1 97 32 SER B CA 1
ATOM 2643 C C . SER B 1 32 ? -22.766 15.539 7.785 1 97 32 SER B C 1
ATOM 2645 O O . SER B 1 32 ? -22.188 15.289 6.727 1 97 32 SER B O 1
ATOM 2647 N N . PRO B 1 33 ? -23.219 14.57 8.562 1 95.12 33 PRO B N 1
ATOM 2648 C CA . PRO B 1 33 ? -23.125 13.164 8.164 1 95.12 33 PRO B CA 1
ATOM 2649 C C . PRO B 1 33 ? -23.828 12.875 6.84 1 95.12 33 PRO B C 1
ATOM 2651 O O . PRO B 1 33 ? -24.75 13.594 6.457 1 95.12 33 PRO B O 1
ATOM 2654 N N . CYS B 1 34 ? -23.391 11.883 6.238 1 95.62 34 CYS B N 1
ATOM 2655 C CA . CYS B 1 34 ? -23.984 11.43 4.988 1 95.62 34 CYS B CA 1
ATOM 2656 C C . CYS B 1 34 ? -25.438 11.023 5.188 1 95.62 34 CYS B C 1
ATOM 2658 O O . CYS B 1 34 ? -25.781 10.367 6.176 1 95.62 34 CYS B O 1
ATOM 2660 N N . SER B 1 35 ? -26.25 11.516 4.238 1 94.25 35 SER B N 1
ATOM 2661 C CA . SER B 1 35 ? -27.578 10.906 4.109 1 94.25 35 SER B CA 1
ATOM 2662 C C . SER B 1 35 ? -27.5 9.539 3.447 1 94.25 35 SER B C 1
ATOM 2664 O O . SER B 1 35 ? -26.406 9.094 3.055 1 94.25 35 SER B O 1
ATOM 2666 N N . SER B 1 36 ? -28.688 8.859 3.312 1 92 36 SER B N 1
ATOM 2667 C CA . SER B 1 36 ? -28.734 7.508 2.77 1 92 36 SER B CA 1
ATOM 2668 C C . SER B 1 36 ? -28.281 7.48 1.313 1 92 36 SER B C 1
ATOM 2670 O O . SER B 1 36 ? -27.812 6.449 0.82 1 92 36 SER B O 1
ATOM 2672 N N . GLN B 1 37 ? -28.328 8.664 0.654 1 93.31 37 GLN B N 1
ATOM 2673 C CA . GLN B 1 37 ? -28.047 8.656 -0.775 1 93.31 37 GLN B CA 1
ATOM 2674 C C . GLN B 1 37 ? -26.734 9.375 -1.075 1 93.31 37 GLN B C 1
ATOM 2676 O O . GLN B 1 37 ? -26.297 9.438 -2.229 1 93.31 37 GLN B O 1
ATOM 2681 N N . ASP B 1 38 ? -26.125 9.883 -0.024 1 95.44 38 ASP B N 1
ATOM 2682 C CA . ASP B 1 38 ? -24.844 10.57 -0.223 1 95.44 38 ASP B CA 1
ATOM 2683 C C . ASP B 1 38 ? -23.703 9.57 -0.395 1 95.44 38 ASP B C 1
ATOM 2685 O O . ASP B 1 38 ? -23.656 8.555 0.303 1 95.44 38 ASP B O 1
ATOM 2689 N N . ILE B 1 39 ? -22.828 9.891 -1.308 1 94.94 39 ILE B N 1
ATOM 2690 C CA . ILE B 1 39 ? -21.609 9.102 -1.482 1 94.94 39 ILE B CA 1
ATOM 2691 C C . ILE B 1 39 ? -20.562 9.555 -0.478 1 94.94 39 ILE B C 1
ATOM 2693 O O . ILE B 1 39 ? -19.812 8.734 0.064 1 94.94 39 ILE B O 1
ATOM 2697 N N . SER B 1 40 ? -20.531 10.828 -0.281 1 97.5 40 SER B N 1
ATOM 2698 C CA . SER B 1 40 ? -19.578 11.398 0.672 1 97.5 40 SER B CA 1
ATOM 2699 C C . SER B 1 40 ? -20.016 12.789 1.118 1 97.5 40 SER B C 1
ATOM 2701 O O . SER B 1 40 ? -20.844 13.43 0.455 1 97.5 40 SER B O 1
ATOM 2703 N N . LYS B 1 41 ? -19.547 13.18 2.205 1 97.94 41 LYS B N 1
ATOM 2704 C CA . LYS B 1 41 ? -19.719 14.523 2.754 1 97.94 41 LYS B CA 1
ATOM 2705 C C . LYS B 1 41 ? -18.406 15.07 3.301 1 97.94 41 LYS B C 1
ATOM 2707 O O . LYS B 1 41 ? -17.578 14.305 3.793 1 97.94 41 LYS B O 1
ATOM 2712 N N . PHE B 1 42 ? -18.234 16.281 3.1 1 98.5 42 PHE B N 1
ATOM 2713 C CA . PHE B 1 42 ? -17 16.953 3.518 1 98.5 42 PHE B CA 1
ATOM 2714 C C . PHE B 1 42 ? -17.312 18.328 4.105 1 98.5 42 PHE B C 1
ATOM 2716 O O . PHE B 1 42 ? -18.078 19.094 3.535 1 98.5 42 PHE B O 1
ATOM 2723 N N . GLY B 1 43 ? -16.75 18.578 5.273 1 98.69 43 GLY B N 1
ATOM 2724 C CA . GLY B 1 43 ? -16.984 19.859 5.922 1 98.69 43 GLY B CA 1
ATOM 2725 C C . GLY B 1 43 ? -16.109 20.062 7.145 1 98.69 43 GLY B C 1
ATOM 2726 O O . GLY B 1 43 ? -15.383 19.156 7.566 1 98.69 43 GLY B O 1
ATOM 2727 N N . PHE B 1 44 ? -16.203 21.25 7.734 1 98.75 44 PHE B N 1
ATOM 2728 C CA . PHE B 1 44 ? -15.367 21.594 8.875 1 98.75 44 PHE B CA 1
ATOM 2729 C C . PHE B 1 44 ? -15.875 20.922 10.141 1 98.75 44 PHE B C 1
ATOM 2731 O O . PHE B 1 44 ? -17.078 20.766 10.328 1 98.75 44 PHE B O 1
ATOM 2738 N N . SER B 1 45 ? -15.023 20.516 10.961 1 97.88 45 SER B N 1
ATOM 2739 C CA . SER B 1 45 ? -15.289 20 12.305 1 97.88 45 SER B CA 1
ATOM 2740 C C . SER B 1 45 ? -14.469 20.75 13.352 1 97.88 45 SER B C 1
ATOM 2742 O O . SER B 1 45 ? -13.656 21.609 13.008 1 97.88 45 SER B O 1
ATOM 2744 N N . ASN B 1 46 ? -14.727 20.422 14.625 1 96.94 46 ASN B N 1
ATOM 2745 C CA . ASN B 1 46 ? -13.984 21.094 15.68 1 96.94 46 ASN B CA 1
ATOM 2746 C C . ASN B 1 46 ? -12.484 20.875 15.539 1 96.94 46 ASN B C 1
ATOM 2748 O O . ASN B 1 46 ? -12.039 19.766 15.258 1 96.94 46 ASN B O 1
ATOM 2752 N N . ALA B 1 47 ? -11.75 21.875 15.734 1 96.69 47 ALA B N 1
ATOM 2753 C CA . ALA B 1 47 ? -10.305 21.859 15.523 1 96.69 47 ALA B CA 1
ATOM 2754 C C . ALA B 1 47 ? -9.641 20.766 16.359 1 96.69 47 ALA B C 1
ATOM 2756 O O . ALA B 1 47 ? -8.742 20.078 15.875 1 96.69 47 ALA B O 1
ATOM 2757 N N . PHE B 1 48 ? -10.125 20.578 17.594 1 93.94 48 PHE B N 1
ATOM 2758 C CA . PHE B 1 48 ? -9.555 19.562 18.484 1 93.94 48 PHE B CA 1
ATOM 2759 C C . PHE B 1 48 ? -10.422 18.312 18.516 1 93.94 48 PHE B C 1
ATOM 2761 O O . PHE B 1 48 ? -10.414 17.562 19.5 1 93.94 48 PHE B O 1
ATOM 2768 N N . GLY B 1 49 ? -11.242 18.172 17.516 1 87.88 49 GLY B N 1
ATOM 2769 C CA . GLY B 1 49 ? -12.109 17 17.438 1 87.88 49 GLY B CA 1
ATOM 2770 C C . GLY B 1 49 ? -13.148 16.969 18.547 1 87.88 49 GLY B C 1
ATOM 2771 O O . GLY B 1 49 ? -13.82 17.969 18.812 1 87.88 49 GLY B O 1
ATOM 2772 N N . LYS B 1 50 ? -13.312 15.797 19.234 1 79.62 50 LYS B N 1
ATOM 2773 C CA . LYS B 1 50 ? -14.352 15.57 20.234 1 79.62 50 LYS B CA 1
ATOM 2774 C C . LYS B 1 50 ? -14.109 16.391 21.484 1 79.62 50 LYS B C 1
ATOM 2776 O O . LYS B 1 50 ? -15.031 16.641 22.266 1 79.62 50 LYS B O 1
ATOM 2781 N N . HIS B 1 51 ? -12.898 16.781 21.625 1 80.75 51 HIS B N 1
ATOM 2782 C CA . HIS B 1 51 ? -12.531 17.5 22.828 1 80.75 51 HIS B CA 1
ATOM 2783 C C . HIS B 1 51 ? -12.727 19 22.656 1 80.75 51 HIS B C 1
ATOM 2785 O O . HIS B 1 51 ? -12.734 19.75 23.641 1 80.75 51 HIS B O 1
ATOM 2791 N N . GLY B 1 52 ? -12.883 19.328 21.422 1 85.88 52 GLY B N 1
ATOM 2792 C CA . GLY B 1 52 ? -13.008 20.75 21.156 1 85.88 52 GLY B CA 1
ATOM 2793 C C . GLY B 1 52 ? -14.43 21.188 20.859 1 85.88 52 GLY B C 1
ATOM 2794 O O . GLY B 1 52 ? -15.273 20.359 20.531 1 85.88 52 GLY B O 1
ATOM 2795 N N . ASP B 1 53 ? -14.617 22.562 21 1 91.56 53 ASP B N 1
ATOM 2796 C CA . ASP B 1 53 ? -15.961 23.078 20.766 1 91.56 53 ASP B CA 1
ATOM 2797 C C . ASP B 1 53 ? -15.945 24.172 19.703 1 91.56 53 ASP B C 1
ATOM 2799 O O . ASP B 1 53 ? -16.969 24.812 19.453 1 91.56 53 ASP B O 1
ATOM 2803 N N . THR B 1 54 ? -14.781 24.406 19.156 1 95.5 54 THR B N 1
ATOM 2804 C CA . THR B 1 54 ? -14.68 25.453 18.156 1 95.5 54 THR B CA 1
ATOM 2805 C C . THR B 1 54 ? -14.133 24.906 16.844 1 95.5 54 THR B C 1
ATOM 2807 O O . THR B 1 54 ? -13.336 23.969 16.844 1 95.5 54 THR B O 1
ATOM 2810 N N . LEU B 1 55 ? -14.562 25.516 15.789 1 98 55 LEU B N 1
ATOM 2811 C CA . LEU B 1 55 ? -14.078 25.141 14.469 1 98 55 LEU B CA 1
ATOM 2812 C C . LEU B 1 55 ? -12.664 25.656 14.227 1 98 55 LEU B C 1
ATOM 2814 O O . LEU B 1 55 ? -11.906 25.062 13.453 1 98 55 LEU B O 1
ATOM 2818 N N . VAL B 1 56 ? -12.359 26.719 14.898 1 97.44 56 VAL B N 1
ATOM 2819 C CA . VAL B 1 56 ? -11.031 27.328 14.805 1 97.44 56 VAL B CA 1
ATOM 2820 C C . VAL B 1 56 ? -10.414 27.438 16.188 1 97.44 56 VAL B C 1
ATOM 2822 O O . VAL B 1 56 ? -11.039 27.984 17.109 1 97.44 56 VAL B O 1
ATOM 2825 N N . HIS B 1 57 ? -9.344 26.844 16.359 1 96.19 57 HIS B N 1
ATOM 2826 C CA . HIS B 1 57 ? -8.586 27.062 17.578 1 96.19 57 HIS B CA 1
ATOM 2827 C C . HIS B 1 57 ? -7.418 28.016 17.344 1 96.19 57 HIS B C 1
ATOM 2829 O O . HIS B 1 57 ? -6.605 27.797 16.438 1 96.19 57 HIS B O 1
ATOM 2835 N N . THR B 1 58 ? -7.367 29 18.156 1 95.25 58 THR B N 1
ATOM 2836 C CA . THR B 1 58 ? -6.344 30.016 17.953 1 95.25 58 THR B CA 1
ATOM 2837 C C . THR B 1 58 ? -5.5 30.188 19.203 1 95.25 58 THR B C 1
ATOM 2839 O O . THR B 1 58 ? -6.031 30.234 20.328 1 95.25 58 THR B O 1
ATOM 2842 N N . ALA B 1 59 ? -4.246 30.188 19 1 93.12 59 ALA B N 1
ATOM 2843 C CA . ALA B 1 59 ? -3.275 30.562 20.016 1 93.12 59 ALA B CA 1
ATOM 2844 C C . ALA B 1 59 ? -2.072 31.266 19.391 1 93.12 59 ALA B C 1
ATOM 2846 O O . ALA B 1 59 ? -1.521 30.797 18.391 1 93.12 59 ALA B O 1
ATOM 2847 N N . ALA B 1 60 ? -1.609 32.438 19.953 1 91.12 60 ALA B N 1
ATOM 2848 C CA . ALA B 1 60 ? -0.46 33.219 19.469 1 91.12 60 ALA B CA 1
ATOM 2849 C C . ALA B 1 60 ? -0.599 33.531 17.984 1 91.12 60 ALA B C 1
ATOM 2851 O O . ALA B 1 60 ? 0.347 33.375 17.219 1 91.12 60 ALA B O 1
ATOM 2852 N N . ASP B 1 61 ? -1.812 33.812 17.484 1 92.19 61 ASP B N 1
ATOM 2853 C CA . ASP B 1 61 ? -2.131 34.219 16.125 1 92.19 61 ASP B CA 1
ATOM 2854 C C . ASP B 1 61 ? -1.97 33.031 15.156 1 92.19 61 ASP B C 1
ATOM 2856 O O . ASP B 1 61 ? -1.78 33.25 13.953 1 92.19 61 ASP B O 1
ATOM 2860 N N . ARG B 1 62 ? -1.933 31.844 15.68 1 96.38 62 ARG B N 1
ATOM 2861 C CA . ARG B 1 62 ? -1.936 30.609 14.891 1 96.38 62 ARG B CA 1
ATOM 2862 C C . ARG B 1 62 ? -3.301 29.938 14.938 1 96.38 62 ARG B C 1
ATOM 2864 O O . ARG B 1 62 ? -3.943 29.891 15.984 1 96.38 62 ARG B O 1
ATOM 2871 N N . HIS B 1 63 ? -3.764 29.516 13.805 1 97.44 63 HIS B N 1
ATOM 2872 C CA . HIS B 1 63 ? -5.121 28.984 13.734 1 97.44 63 HIS B CA 1
ATOM 2873 C C . HIS B 1 63 ? -5.117 27.531 13.281 1 97.44 63 HIS B C 1
ATOM 2875 O O . HIS B 1 63 ? -4.555 27.203 12.234 1 97.44 63 HIS B O 1
ATOM 2881 N N . LEU B 1 64 ? -5.664 26.688 14.086 1 97.88 64 LEU B N 1
ATOM 2882 C CA . LEU B 1 64 ? -5.871 25.281 13.727 1 97.88 64 LEU B CA 1
ATOM 2883 C C . LEU B 1 64 ? -7.297 25.062 13.227 1 97.88 64 LEU B C 1
ATOM 2885 O O . LEU B 1 64 ? -8.258 25.484 13.875 1 97.88 64 LEU B O 1
ATOM 2889 N N . ILE B 1 65 ? -7.406 24.469 12.062 1 98.19 65 ILE B N 1
ATOM 2890 C CA . ILE B 1 65 ? -8.719 24.062 11.57 1 98.19 65 ILE B CA 1
ATOM 2891 C C . ILE B 1 65 ? -8.711 22.578 11.242 1 98.19 65 ILE B C 1
ATOM 2893 O O . ILE B 1 65 ? -7.648 21.969 11.086 1 98.19 65 ILE B O 1
ATOM 2897 N N . CYS B 1 66 ? -9.844 21.984 11.156 1 98.38 66 CYS B N 1
ATOM 2898 C CA . CYS B 1 66 ? -10.031 20.562 10.883 1 98.38 66 CYS B CA 1
ATOM 2899 C C . CYS B 1 66 ? -11.25 20.344 9.992 1 98.38 66 CYS B C 1
ATOM 2901 O O . CYS B 1 66 ? -12.273 21.016 10.148 1 98.38 66 CYS B O 1
ATOM 2903 N N . ALA B 1 67 ? -11.078 19.531 9.031 1 98.38 67 ALA B N 1
ATOM 2904 C CA . ALA B 1 67 ? -12.211 19.094 8.219 1 98.38 67 ALA B CA 1
ATOM 2905 C C . ALA B 1 67 ? -12.398 17.578 8.305 1 98.38 67 ALA B C 1
ATOM 2907 O O . ALA B 1 67 ? -11.422 16.844 8.445 1 98.38 67 ALA B O 1
ATOM 2908 N N . THR B 1 68 ? -13.594 17.172 8.273 1 97.5 68 THR B N 1
ATOM 2909 C CA . THR B 1 68 ? -13.961 15.758 8.32 1 97.5 68 THR B CA 1
ATOM 2910 C C . THR B 1 68 ? -14.57 15.32 6.992 1 97.5 68 THR B C 1
ATOM 2912 O O . THR B 1 68 ? -15.383 16.031 6.406 1 97.5 68 THR B O 1
ATOM 2915 N N . LYS B 1 69 ? -14.141 14.203 6.523 1 97.44 69 LYS B N 1
ATOM 2916 C CA . LYS B 1 69 ? -14.734 13.562 5.352 1 97.44 69 LYS B CA 1
ATOM 2917 C C . LYS B 1 69 ? -15.375 12.227 5.723 1 97.44 69 LYS B C 1
ATOM 2919 O O . LYS B 1 69 ? -14.742 11.383 6.359 1 97.44 69 LYS B O 1
ATOM 2924 N N . GLU B 1 70 ? -16.625 12.109 5.422 1 97 70 GLU B N 1
ATOM 2925 C CA . GLU B 1 70 ? -17.312 10.82 5.516 1 97 70 GLU B CA 1
ATOM 2926 C C . GLU B 1 70 ? -17.531 10.211 4.137 1 97 70 GLU B C 1
ATOM 2928 O O . GLU B 1 70 ? -18.062 10.867 3.238 1 97 70 GLU B O 1
ATOM 2933 N N . GLU B 1 71 ? -17.109 9.008 3.951 1 96.56 71 GLU B N 1
ATOM 2934 C CA . GLU B 1 71 ? -17.234 8.312 2.676 1 96.56 71 GLU B CA 1
ATOM 2935 C C . GLU B 1 71 ? -17.938 6.969 2.854 1 96.56 71 GLU B C 1
ATOM 2937 O O . GLU B 1 71 ? -17.594 6.199 3.754 1 96.56 71 GLU B O 1
ATOM 2942 N N . LYS B 1 72 ? -18.922 6.73 1.976 1 95.19 72 LYS B N 1
ATOM 2943 C CA . LYS B 1 72 ? -19.594 5.434 1.987 1 95.19 72 LYS B CA 1
ATOM 2944 C C . LYS B 1 72 ? -18.688 4.336 1.446 1 95.19 72 LYS B C 1
ATOM 2946 O O . LYS B 1 72 ? -17.984 4.543 0.458 1 95.19 72 LYS B O 1
ATOM 2951 N N . ILE B 1 73 ? -18.766 3.223 2.178 1 94.25 73 ILE B N 1
ATOM 2952 C CA . ILE B 1 73 ? -17.938 2.086 1.79 1 94.25 73 ILE B CA 1
ATOM 2953 C C . ILE B 1 73 ? -18.75 1.137 0.908 1 94.25 73 ILE B C 1
ATOM 2955 O O . ILE B 1 73 ? -19.359 0.187 1.404 1 94.25 73 ILE B O 1
ATOM 2959 N N . LEU B 1 74 ? -18.719 1.405 -0.337 1 93.88 74 LE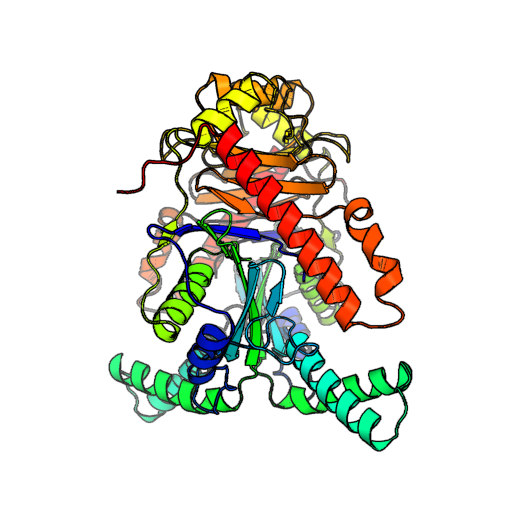U B N 1
ATOM 2960 C CA . LEU B 1 74 ? -19.344 0.56 -1.34 1 93.88 74 LEU B CA 1
ATOM 2961 C C . LEU B 1 74 ? -18.344 0.139 -2.412 1 93.88 74 LEU B C 1
ATOM 2963 O O . LEU B 1 74 ? -18.266 0.771 -3.467 1 93.88 74 LEU B O 1
ATOM 2967 N N . PRO B 1 75 ? -17.703 -0.953 -2.131 1 92.88 75 PRO B N 1
ATOM 2968 C CA . PRO B 1 75 ? -16.672 -1.384 -3.076 1 92.88 75 PRO B CA 1
ATOM 2969 C C . PRO B 1 75 ? -17.219 -1.646 -4.477 1 92.88 75 PRO B C 1
ATOM 2971 O O . PRO B 1 75 ? -18.328 -2.16 -4.617 1 92.88 75 PRO B O 1
ATOM 2974 N N . ALA B 1 76 ? -16.391 -1.357 -5.457 1 94 76 ALA B N 1
ATOM 2975 C CA . ALA B 1 76 ? -16.781 -1.547 -6.855 1 94 76 ALA B CA 1
ATOM 2976 C C . ALA B 1 76 ? -17.109 -3.008 -7.137 1 94 76 ALA B C 1
ATOM 2978 O O . ALA B 1 76 ? -18 -3.301 -7.941 1 94 76 ALA B O 1
ATOM 2979 N N . GLN B 1 77 ? -16.453 -3.834 -6.488 1 93.19 77 GLN B N 1
ATOM 2980 C CA . GLN B 1 77 ? -16.672 -5.262 -6.695 1 93.19 77 GLN B CA 1
ATOM 2981 C C . GLN B 1 77 ? -18.094 -5.664 -6.309 1 93.19 77 GLN B C 1
ATOM 2983 O O . GLN B 1 77 ? -18.703 -6.52 -6.957 1 93.19 77 GLN B O 1
ATOM 2988 N N . VAL B 1 78 ? -18.578 -5.098 -5.316 1 93.25 78 VAL B N 1
ATOM 2989 C CA . VAL B 1 78 ? -19.938 -5.391 -4.852 1 93.25 78 VAL B CA 1
ATOM 2990 C C . VAL B 1 78 ? -20.953 -4.953 -5.902 1 93.25 78 VAL B C 1
ATOM 2992 O O . VAL B 1 78 ? -21.891 -5.691 -6.215 1 93.25 78 VAL B O 1
ATOM 2995 N N . ILE B 1 79 ? -20.703 -3.842 -6.441 1 94.5 79 ILE B N 1
ATOM 2996 C CA . ILE B 1 79 ? -21.578 -3.311 -7.48 1 94.5 79 ILE B CA 1
ATOM 2997 C C . ILE B 1 79 ? -21.516 -4.207 -8.719 1 94.5 79 ILE B C 1
ATOM 2999 O O . ILE B 1 79 ? -22.547 -4.551 -9.297 1 94.5 79 ILE B O 1
ATOM 3003 N N . LYS B 1 80 ? -20.328 -4.508 -9.016 1 94 80 LYS B N 1
ATOM 3004 C CA . LYS B 1 80 ? -20.109 -5.336 -10.195 1 94 80 LYS B CA 1
ATOM 3005 C C . LYS B 1 80 ? -20.828 -6.68 -10.07 1 94 80 LYS B C 1
ATOM 3007 O O . LYS B 1 80 ? -21.484 -7.129 -11.008 1 94 80 LYS B O 1
ATOM 3012 N N . GLU B 1 81 ? -20.672 -7.293 -8.977 1 89.81 81 GLU B N 1
ATOM 3013 C CA . GLU B 1 81 ? -21.297 -8.586 -8.75 1 89.81 81 GLU B CA 1
ATOM 3014 C C . GLU B 1 81 ? -22.828 -8.477 -8.812 1 89.81 81 GLU B C 1
ATOM 3016 O O . GLU B 1 81 ? -23.484 -9.305 -9.438 1 89.81 81 GLU B O 1
ATOM 3021 N N . ALA B 1 82 ? -23.359 -7.488 -8.227 1 92.75 82 ALA B N 1
ATOM 3022 C CA . ALA B 1 82 ? -24.797 -7.25 -8.258 1 92.75 82 ALA B CA 1
ATOM 3023 C C . ALA B 1 82 ? -25.266 -6.977 -9.688 1 92.75 82 ALA B C 1
ATOM 3025 O O . ALA B 1 82 ? -26.328 -7.461 -10.094 1 92.75 82 ALA B O 1
ATOM 3026 N N . LEU B 1 83 ? -24.5 -6.219 -10.375 1 95.25 83 LEU B N 1
ATOM 3027 C CA . LEU B 1 83 ? -24.828 -5.895 -11.758 1 95.25 83 LEU B CA 1
ATOM 3028 C C . LEU B 1 83 ? -24.828 -7.148 -12.625 1 95.25 83 LEU B C 1
ATOM 3030 O O . LEU B 1 83 ? -25.75 -7.363 -13.406 1 95.25 83 LEU B O 1
ATOM 3034 N N . GLU B 1 84 ? -23.797 -7.895 -12.445 1 91.69 84 GLU B N 1
ATOM 3035 C CA . GLU B 1 84 ? -23.688 -9.125 -13.219 1 91.69 84 GLU B CA 1
ATOM 3036 C C . GLU B 1 84 ? -24.891 -10.039 -12.969 1 91.69 84 GLU B C 1
ATOM 3038 O O . GLU B 1 84 ? -25.438 -10.617 -13.914 1 91.69 84 GLU B O 1
ATOM 3043 N N . GLU B 1 85 ? -25.234 -10.18 -11.766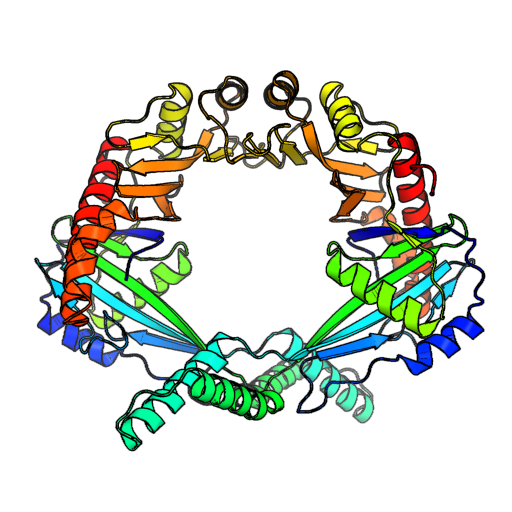 1 90.56 85 GLU B N 1
ATOM 3044 C CA . GLU B 1 85 ? -26.375 -11.008 -11.406 1 90.56 85 GLU B CA 1
ATOM 3045 C C . GLU B 1 85 ? -27.656 -10.484 -12.039 1 90.56 85 GLU B C 1
ATOM 3047 O O . GLU B 1 85 ? -28.422 -11.242 -12.633 1 90.56 85 GLU B O 1
ATOM 3052 N N . LYS B 1 86 ? -27.922 -9.242 -11.938 1 94.31 86 LYS B N 1
ATOM 3053 C CA . LYS B 1 86 ? -29.125 -8.625 -12.477 1 94.31 86 LYS B CA 1
ATOM 3054 C C . LYS B 1 86 ? -29.156 -8.688 -14 1 94.31 86 LYS B C 1
ATOM 3056 O O . LYS B 1 86 ? -30.188 -8.938 -14.602 1 94.31 86 LYS B O 1
ATOM 3061 N N . VAL B 1 87 ? -28.016 -8.445 -14.594 1 95 87 VAL B N 1
ATOM 3062 C CA . VAL B 1 87 ? -27.891 -8.508 -16.047 1 95 87 VAL B CA 1
ATOM 3063 C C . VAL B 1 87 ? -2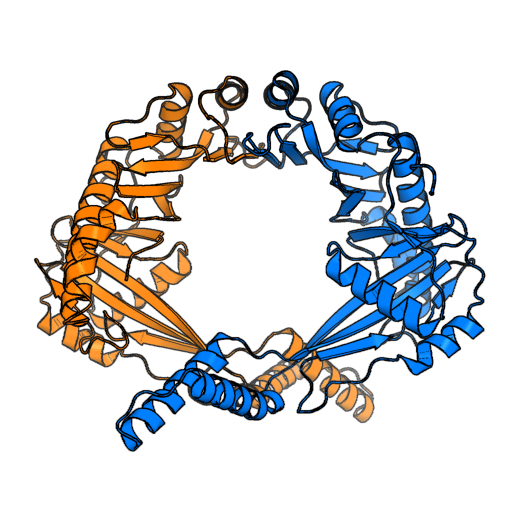8.188 -9.922 -16.531 1 95 87 VAL B C 1
ATOM 3065 O O . VAL B 1 87 ? -28.938 -10.109 -17.5 1 95 87 VAL B O 1
ATOM 3068 N N . ALA B 1 88 ? -27.625 -10.898 -15.852 1 90.69 88 ALA B N 1
ATOM 3069 C CA . ALA B 1 88 ? -27.859 -12.289 -16.234 1 90.69 88 ALA B CA 1
ATOM 3070 C C . ALA B 1 88 ? -29.344 -12.641 -16.156 1 90.69 88 ALA B C 1
ATOM 3072 O O . ALA B 1 88 ? -29.891 -13.289 -17.047 1 90.69 88 ALA B O 1
ATOM 3073 N N . LEU B 1 89 ? -29.953 -12.188 -15.133 1 93.19 89 LEU B N 1
ATOM 3074 C CA . LEU B 1 89 ? -31.391 -12.438 -14.938 1 93.19 89 LEU B CA 1
ATOM 3075 C C . LEU B 1 89 ? -32.219 -11.789 -16.047 1 93.19 89 LEU B C 1
ATOM 3077 O O . LEU B 1 89 ? -33.062 -12.438 -16.656 1 93.19 89 LEU B O 1
ATOM 3081 N N . LEU B 1 90 ? -31.922 -10.609 -16.359 1 94.12 90 LEU B N 1
ATOM 3082 C CA . LEU B 1 90 ? -32.688 -9.852 -17.344 1 94.12 90 LEU B CA 1
ATOM 3083 C C . LEU B 1 90 ? -32.438 -10.383 -18.75 1 94.12 90 LEU B C 1
ATOM 3085 O O . LEU B 1 90 ? -33.375 -10.469 -19.562 1 94.12 90 LEU B O 1
ATOM 3089 N N . GLU B 1 91 ? -31.188 -10.703 -18.969 1 94.12 91 GLU B N 1
ATOM 3090 C CA . GLU B 1 91 ? -30.859 -11.242 -20.281 1 94.12 91 GLU B CA 1
ATOM 3091 C C . GLU B 1 91 ? -31.516 -12.609 -20.5 1 94.12 91 GLU B C 1
ATOM 3093 O O . GLU B 1 91 ? -31.938 -12.938 -21.609 1 94.12 91 GLU B O 1
ATOM 3098 N N . SER B 1 92 ? -31.562 -13.359 -19.438 1 93.12 92 SER B N 1
ATOM 3099 C CA . SER B 1 92 ? -32.25 -14.648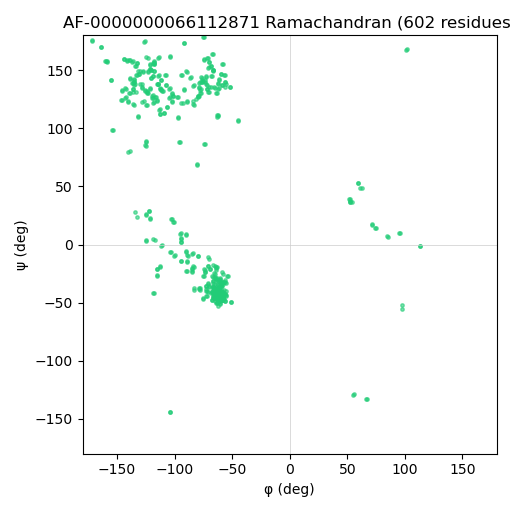 -19.516 1 93.12 92 SER B CA 1
ATOM 3100 C C . SER B 1 92 ? -33.75 -14.461 -19.766 1 93.12 92 SER B C 1
ATOM 3102 O O . SER B 1 92 ? -34.344 -15.203 -20.547 1 93.12 92 SER B O 1
ATOM 3104 N N . GLU B 1 93 ? -34.312 -13.445 -19.25 1 92.69 93 GLU B N 1
ATOM 3105 C CA . GLU B 1 93 ? -35.75 -13.164 -19.375 1 92.69 93 GLU B CA 1
ATOM 3106 C C . GLU B 1 93 ? -36.062 -12.578 -20.75 1 92.69 93 GLU B C 1
ATOM 3108 O O . GLU B 1 93 ? -37.094 -12.945 -21.375 1 92.69 93 GLU B O 1
ATOM 3113 N N . ASP B 1 94 ? -35.188 -11.727 -21.25 1 91.19 94 ASP B N 1
ATOM 3114 C CA . ASP B 1 94 ? -35.438 -11.008 -22.484 1 91.19 94 ASP B CA 1
ATOM 3115 C C . ASP B 1 94 ? -34.938 -11.797 -23.703 1 91.19 94 ASP B C 1
ATOM 3117 O O . ASP B 1 94 ? -35.312 -11.516 -24.828 1 91.19 94 ASP B O 1
ATOM 3121 N N . GLY B 1 95 ? -34.031 -12.656 -23.453 1 91.12 95 GLY B N 1
ATOM 3122 C CA . GLY B 1 95 ? -33.438 -13.445 -24.531 1 91.12 95 GLY B CA 1
ATOM 3123 C C . GLY B 1 95 ? -32.5 -12.648 -25.391 1 91.12 95 GLY B C 1
ATOM 3124 O O . GLY B 1 95 ? -32.312 -12.953 -26.578 1 91.12 95 GLY B O 1
ATOM 3125 N N . ARG B 1 96 ? -32.156 -11.555 -24.922 1 93.06 96 ARG B N 1
ATOM 3126 C CA . ARG B 1 96 ? -31.188 -10.719 -25.656 1 93.06 96 ARG B CA 1
ATOM 3127 C C . ARG B 1 96 ? -30.141 -10.141 -24.703 1 93.06 96 ARG B C 1
ATOM 3129 O O . ARG B 1 96 ? -30.391 -10.031 -23.5 1 93.06 96 ARG B O 1
ATOM 3136 N N . LYS B 1 97 ? -29.031 -9.805 -25.328 1 92.31 97 LYS B N 1
ATOM 3137 C CA . LYS B 1 97 ? -27.984 -9.109 -24.562 1 92.31 97 LYS B CA 1
ATOM 3138 C C . LYS B 1 97 ? -28.391 -7.664 -24.297 1 92.31 97 LYS B C 1
ATOM 3140 O O . LYS B 1 97 ? -28.969 -7.004 -25.156 1 92.31 97 LYS B O 1
ATOM 3145 N N . LEU B 1 98 ? -28.094 -7.188 -23.156 1 94.38 98 LEU B N 1
ATOM 3146 C CA . LEU B 1 98 ? -28.391 -5.801 -22.797 1 94.38 98 LEU B CA 1
ATOM 3147 C C . LEU B 1 98 ? -27.391 -4.855 -23.453 1 94.38 98 LEU B C 1
ATOM 3149 O O . LEU B 1 98 ? -26.203 -5.172 -23.562 1 94.38 98 LEU B O 1
ATOM 3153 N N . ALA B 1 99 ? -27.984 -3.725 -23.906 1 94.06 99 ALA B N 1
ATOM 3154 C CA . ALA B 1 99 ? -27.109 -2.676 -24.453 1 94.06 99 ALA B CA 1
ATOM 3155 C C . ALA B 1 99 ? -26.328 -1.981 -23.344 1 94.06 99 ALA B C 1
ATOM 3157 O O . ALA B 1 99 ? -26.688 -2.07 -22.172 1 94.06 99 ALA B O 1
ATOM 3158 N N . LYS B 1 100 ? -25.219 -1.304 -23.672 1 93.88 100 LYS B N 1
ATOM 3159 C CA . LYS B 1 100 ? -24.375 -0.6 -22.719 1 93.88 100 LYS B CA 1
ATOM 3160 C C . LYS B 1 100 ? -25.172 0.403 -21.906 1 93.88 100 LYS B C 1
ATOM 3162 O O . LYS B 1 100 ? -25.016 0.479 -20.688 1 93.88 100 LYS B O 1
ATOM 3167 N N . LYS B 1 101 ? -26 1.1 -22.609 1 95.88 101 LYS B N 1
ATOM 3168 C CA . LYS B 1 101 ? -26.812 2.117 -21.938 1 95.88 101 LYS B CA 1
ATOM 3169 C C . LYS B 1 101 ? -27.719 1.494 -20.891 1 95.88 101 LYS B C 1
ATOM 3171 O O . LYS B 1 101 ? -27.906 2.064 -19.812 1 95.88 101 LYS B O 1
ATOM 3176 N N . GLU B 1 102 ? -28.281 0.376 -21.188 1 95.88 102 GLU B N 1
ATOM 3177 C CA . GLU B 1 102 ? -29.125 -0.345 -20.234 1 95.88 102 GLU B CA 1
ATOM 3178 C C . GLU B 1 102 ? -28.328 -0.82 -19.031 1 95.88 102 GLU B C 1
ATOM 3180 O O . GLU B 1 102 ? -28.797 -0.74 -17.891 1 95.88 102 GLU B O 1
ATOM 3185 N N . LYS B 1 103 ? -27.203 -1.282 -19.297 1 96.12 103 LYS B N 1
ATOM 3186 C CA . LYS B 1 103 ? -26.328 -1.75 -18.219 1 96.12 103 LYS B CA 1
ATOM 3187 C C . LYS B 1 103 ? -25.906 -0.599 -17.312 1 96.12 103 LYS B C 1
ATOM 3189 O O . LYS B 1 103 ? -25.859 -0.751 -16.094 1 96.12 103 LYS B O 1
ATOM 3194 N N . ASP B 1 104 ? -25.641 0.539 -17.922 1 95.69 104 ASP B N 1
ATOM 3195 C CA . ASP B 1 104 ? -25.266 1.718 -17.141 1 95.69 104 ASP B CA 1
ATOM 3196 C C . ASP B 1 104 ? -26.422 2.158 -16.234 1 95.69 104 ASP B C 1
ATOM 3198 O O . ASP B 1 104 ? -26.203 2.514 -15.078 1 95.69 104 ASP B O 1
ATOM 3202 N N . ALA B 1 105 ? -27.578 2.115 -16.734 1 96.38 105 ALA B N 1
ATOM 3203 C CA . ALA B 1 105 ? -28.766 2.479 -15.953 1 96.38 105 ALA B CA 1
ATOM 3204 C C . ALA B 1 105 ? -28.969 1.505 -14.797 1 96.38 105 ALA B C 1
ATOM 3206 O O . ALA B 1 105 ? -29.344 1.914 -13.695 1 96.38 105 ALA B O 1
ATOM 3207 N N . LEU B 1 106 ? -28.766 0.23 -15.078 1 96.5 106 LEU B N 1
ATOM 3208 C CA . LEU B 1 106 ? -28.875 -0.79 -14.039 1 96.5 106 LEU B CA 1
ATOM 3209 C C . LEU B 1 106 ? -27.859 -0.567 -12.938 1 96.5 106 LEU B C 1
ATOM 3211 O O . LEU B 1 106 ? -28.156 -0.745 -11.75 1 96.5 106 LEU B O 1
ATOM 3215 N N . LYS B 1 107 ? -26.656 -0.236 -13.328 1 96.25 107 LYS B N 1
ATOM 3216 C CA . LYS B 1 107 ? -25.594 0.049 -12.367 1 96.25 107 LYS B CA 1
ATOM 3217 C C . LYS B 1 107 ? -25.984 1.19 -11.438 1 96.25 107 LYS B C 1
ATOM 3219 O O . LYS B 1 107 ? -25.781 1.103 -10.219 1 96.25 107 LYS B O 1
ATOM 3224 N N . ASP B 1 108 ? -26.562 2.189 -11.977 1 95.12 108 ASP B N 1
ATOM 3225 C CA . ASP B 1 108 ? -27 3.334 -11.188 1 95.12 108 ASP B CA 1
ATOM 3226 C C . ASP B 1 108 ? -28.094 2.928 -10.203 1 95.12 108 ASP B C 1
ATOM 3228 O O . ASP B 1 108 ? -28.094 3.35 -9.047 1 95.12 108 ASP B O 1
ATOM 3232 N N . GLU B 1 109 ? -28.938 2.174 -10.688 1 96.12 109 GLU B N 1
ATOM 3233 C CA . GLU B 1 109 ? -30.031 1.686 -9.836 1 96.12 109 GLU B CA 1
ATOM 3234 C C . GLU B 1 109 ? -29.5 0.846 -8.68 1 96.12 109 GLU B C 1
ATOM 3236 O O . GLU B 1 109 ? -29.922 1.01 -7.539 1 96.12 109 GLU B O 1
ATOM 3241 N N . ILE B 1 110 ? -28.609 0.011 -9.023 1 96.06 110 ILE B N 1
ATOM 3242 C CA . ILE B 1 110 ? -28 -0.86 -8.023 1 96.06 110 ILE B CA 1
ATOM 3243 C C . ILE B 1 110 ? -27.281 -0.016 -6.973 1 96.06 110 ILE B C 1
ATOM 3245 O O . ILE B 1 110 ? -27.438 -0.249 -5.773 1 96.06 110 ILE B O 1
ATOM 3249 N N . THR B 1 111 ? -26.531 0.918 -7.426 1 94.88 111 THR B N 1
ATOM 3250 C CA . THR B 1 111 ? -25.797 1.796 -6.52 1 94.88 111 THR B CA 1
ATOM 3251 C C . THR B 1 111 ? -26.75 2.527 -5.582 1 94.88 111 THR B C 1
ATOM 3253 O O . THR B 1 111 ? -26.516 2.576 -4.371 1 94.88 111 THR B O 1
ATOM 3256 N N . THR B 1 112 ? -27.828 3.027 -6.102 1 94.44 112 THR B N 1
ATOM 3257 C CA . THR B 1 112 ? -28.828 3.754 -5.332 1 94.44 112 THR B CA 1
ATOM 3258 C C . THR B 1 112 ? -29.469 2.85 -4.277 1 94.44 112 THR B C 1
ATOM 3260 O O . THR B 1 112 ? -29.75 3.291 -3.16 1 94.44 112 THR B O 1
ATOM 3263 N N . THR B 1 113 ? -29.578 1.658 -4.641 1 94.94 113 THR B N 1
ATOM 3264 C CA . THR B 1 113 ? -30.234 0.694 -3.762 1 94.94 113 THR B CA 1
ATOM 3265 C C . THR B 1 113 ? -29.281 0.253 -2.648 1 94.94 113 THR B C 1
ATOM 3267 O O . THR B 1 113 ? -29.719 0.035 -1.513 1 94.94 113 THR B O 1
ATOM 3270 N N . LEU B 1 114 ? -28.031 0.108 -2.975 1 94.75 114 LEU B N 1
ATOM 3271 C CA . LEU B 1 114 ? -27.062 -0.447 -2.037 1 94.75 114 LEU B CA 1
ATOM 3272 C C . LEU B 1 114 ? -26.5 0.638 -1.116 1 94.75 114 LEU B C 1
ATOM 3274 O O . LEU B 1 114 ? -26.109 0.355 0.016 1 94.75 114 LEU B O 1
ATOM 3278 N N . LEU B 1 115 ? -26.547 1.864 -1.517 1 95.12 115 LEU B N 1
ATOM 3279 C CA . LEU B 1 115 ? -25.891 2.975 -0.825 1 95.12 115 LEU B CA 1
ATOM 3280 C C . LEU B 1 115 ? -26.438 3.119 0.594 1 95.12 115 LEU B C 1
ATOM 3282 O O . LEU B 1 115 ? -25.656 3.281 1.542 1 95.12 115 LEU B O 1
ATOM 3286 N N . PRO B 1 116 ? -27.703 3.006 0.846 1 94.12 116 PRO B N 1
ATOM 3287 C CA . PRO B 1 116 ? -28.234 3.162 2.201 1 94.12 116 PRO B CA 1
ATOM 3288 C C . PRO B 1 116 ? -27.719 2.09 3.162 1 94.12 116 PRO B C 1
ATOM 3290 O O . PRO B 1 116 ? -27.734 2.295 4.379 1 94.12 116 PRO B O 1
ATOM 3293 N N . ARG B 1 117 ? -27.234 1.023 2.631 1 92.38 117 ARG B N 1
ATOM 3294 C CA . ARG B 1 117 ? -26.781 -0.097 3.441 1 92.38 117 ARG B CA 1
ATOM 3295 C C . ARG B 1 117 ? -25.281 -0.009 3.695 1 92.38 117 ARG B C 1
ATOM 3297 O O . ARG B 1 117 ? -24.734 -0.724 4.547 1 92.38 117 ARG B O 1
ATOM 3304 N N . ALA B 1 118 ? -24.672 0.8 2.975 1 94.88 118 ALA B N 1
ATOM 3305 C CA . ALA B 1 118 ? -23.219 0.907 3.059 1 94.88 118 ALA B CA 1
ATOM 3306 C C . ALA B 1 118 ? -22.781 1.573 4.363 1 94.88 118 ALA B C 1
ATOM 3308 O O . ALA B 1 118 ? -23.391 2.562 4.789 1 94.88 118 ALA B O 1
ATOM 3309 N N . PHE B 1 119 ? -21.812 0.967 4.98 1 94.38 119 PHE B N 1
ATOM 3310 C CA . PHE B 1 119 ? -21.188 1.671 6.086 1 94.38 119 PHE B CA 1
ATOM 3311 C C . PHE B 1 119 ? -20.422 2.893 5.586 1 94.38 119 PHE B C 1
ATOM 3313 O O . PHE B 1 119 ? -20.219 3.053 4.383 1 94.38 119 PHE B O 1
ATOM 3320 N N . SER B 1 120 ? -20.109 3.738 6.477 1 93.81 120 SER B N 1
ATOM 3321 C CA . SER B 1 120 ? -19.297 4.898 6.121 1 93.81 120 SER B CA 1
ATOM 3322 C C . SER B 1 120 ? -18 4.938 6.934 1 93.81 120 SER B C 1
ATOM 3324 O O . SER B 1 120 ? -17.891 4.277 7.965 1 93.81 120 SER B O 1
ATOM 3326 N N . ARG B 1 121 ? -17.078 5.562 6.375 1 93.69 121 ARG B N 1
ATOM 3327 C CA . ARG B 1 121 ? -15.82 5.832 7.074 1 93.69 121 ARG B CA 1
ATOM 3328 C C . ARG B 1 121 ? -15.562 7.332 7.164 1 93.69 121 ARG B C 1
ATOM 3330 O O . ARG B 1 121 ? -15.828 8.07 6.215 1 93.69 121 ARG B O 1
ATOM 3337 N N . ARG B 1 122 ? -15 7.711 8.305 1 93.06 122 ARG B N 1
ATOM 3338 C CA . ARG B 1 122 ? -14.672 9.117 8.508 1 93.06 122 ARG B CA 1
ATOM 3339 C C . ARG B 1 122 ? -13.164 9.312 8.633 1 93.06 122 ARG B C 1
ATOM 3341 O O . ARG B 1 122 ? -12.461 8.461 9.188 1 93.06 122 ARG B O 1
ATOM 3348 N N . SER B 1 123 ? -12.734 10.297 8.023 1 95.25 123 SER B N 1
ATOM 3349 C CA . SER B 1 123 ? -11.352 10.734 8.164 1 95.25 123 SER B CA 1
ATOM 3350 C C . SER B 1 123 ? -11.266 12.242 8.383 1 95.25 123 SER B C 1
ATOM 3352 O O . SER B 1 123 ? -12.188 12.977 8.023 1 95.25 123 SER B O 1
ATOM 3354 N N . GLN B 1 124 ? -10.188 12.578 9.031 1 96.38 124 GLN B N 1
ATOM 3355 C CA . GLN B 1 124 ? -10 14 9.297 1 96.38 124 GLN B CA 1
ATOM 3356 C C . GLN B 1 124 ? -8.703 14.516 8.688 1 96.38 124 GLN B C 1
ATOM 3358 O O . GLN B 1 124 ? -7.75 13.75 8.516 1 96.38 124 GLN B O 1
ATOM 3363 N N . ILE B 1 125 ? -8.703 15.773 8.344 1 98.19 125 ILE B N 1
ATOM 3364 C CA . ILE B 1 125 ? -7.535 16.469 7.828 1 98.19 125 ILE B CA 1
ATOM 3365 C C . ILE B 1 125 ? -7.422 17.844 8.5 1 98.19 125 ILE B C 1
ATOM 3367 O O . ILE B 1 125 ? -8.422 18.531 8.68 1 98.19 125 ILE B O 1
ATOM 3371 N N . ARG B 1 126 ? -6.246 18.188 8.938 1 98.44 126 ARG B N 1
ATOM 3372 C CA . ARG B 1 126 ? -6.043 19.438 9.672 1 98.44 126 ARG B CA 1
ATOM 3373 C C . ARG B 1 126 ? -5.09 20.359 8.914 1 98.44 126 ARG B C 1
ATOM 3375 O O . ARG B 1 126 ? -4.293 19.906 8.094 1 98.44 126 ARG B O 1
ATOM 3382 N N . ALA B 1 127 ? -5.25 21.609 9.203 1 98.69 127 ALA B N 1
ATOM 3383 C CA . ALA B 1 127 ? -4.344 22.625 8.672 1 98.69 127 ALA B CA 1
ATOM 3384 C C . ALA B 1 127 ? -4.004 23.656 9.734 1 98.69 127 ALA B C 1
ATOM 3386 O O . ALA B 1 127 ? -4.84 23.984 10.578 1 98.69 127 ALA B O 1
ATOM 3387 N N . LEU B 1 128 ? -2.83 24.078 9.703 1 98.56 128 LEU B N 1
ATOM 3388 C CA . LEU B 1 128 ? -2.33 25.141 10.57 1 98.56 128 LEU B CA 1
ATOM 3389 C C . LEU B 1 128 ? -2.061 26.422 9.773 1 98.56 128 LEU B C 1
ATOM 3391 O O . LEU B 1 128 ? -1.19 26.438 8.898 1 98.56 128 LEU B O 1
ATOM 3395 N N . ILE B 1 129 ? -2.85 27.422 10.055 1 98 129 ILE B N 1
ATOM 3396 C CA . ILE B 1 129 ? -2.666 28.734 9.43 1 98 129 ILE B CA 1
ATOM 3397 C C . ILE B 1 129 ? -1.707 29.578 10.266 1 98 129 ILE B C 1
ATOM 3399 O O . ILE B 1 129 ? -1.975 29.859 11.438 1 98 129 ILE B O 1
ATOM 3403 N N . LEU B 1 130 ? -0.653 30.016 9.617 1 97.69 130 LEU B N 1
ATOM 3404 C CA . LEU B 1 130 ? 0.425 30.703 10.32 1 97.69 130 LEU B CA 1
ATOM 3405 C C . LEU B 1 130 ? 0.702 32.062 9.695 1 97.69 130 LEU B C 1
ATOM 3407 O O . LEU B 1 130 ? 1.655 32.219 8.922 1 97.69 130 LEU B O 1
ATOM 3411 N N . PRO B 1 131 ? -0.044 33.031 10.125 1 95.56 131 PRO B N 1
ATOM 3412 C CA . PRO B 1 131 ? 0.175 34.375 9.578 1 95.56 131 PRO B CA 1
ATOM 3413 C C . PRO B 1 131 ? 1.588 34.875 9.836 1 95.56 131 PRO B C 1
ATOM 3415 O O . PRO B 1 131 ? 2.139 35.625 9.016 1 95.56 131 PRO B O 1
ATOM 3418 N N . GLU B 1 132 ? 2.174 34.562 10.938 1 93.88 132 GLU B N 1
ATOM 3419 C CA . GLU B 1 132 ? 3.49 35.062 11.344 1 93.88 132 GLU B CA 1
ATOM 3420 C C . GLU B 1 132 ? 4.543 34.75 10.281 1 93.88 132 GLU B C 1
ATOM 3422 O O . GLU B 1 132 ? 5.504 35.5 10.117 1 93.88 132 GLU B O 1
ATOM 3427 N N . ILE B 1 133 ? 4.387 33.656 9.555 1 95.69 133 ILE B N 1
ATOM 3428 C CA . ILE B 1 133 ? 5.355 33.312 8.523 1 95.69 133 ILE B CA 1
ATOM 3429 C C . ILE B 1 133 ? 4.672 33.281 7.156 1 95.69 133 ILE B C 1
ATOM 3431 O O . ILE B 1 133 ? 5.242 32.812 6.172 1 95.69 133 ILE B O 1
ATOM 3435 N N . GLN B 1 134 ? 3.396 33.656 7.117 1 95.38 134 GLN B N 1
ATOM 3436 C CA . GLN B 1 134 ? 2.594 33.781 5.906 1 95.38 134 GLN B CA 1
ATOM 3437 C C . GLN B 1 134 ? 2.475 32.469 5.172 1 95.38 134 GLN B C 1
ATOM 3439 O O . GLN B 1 134 ? 2.668 32.406 3.955 1 95.38 134 GLN B O 1
ATOM 3444 N N . MET B 1 135 ? 2.127 31.391 5.953 1 97.75 135 MET B N 1
ATOM 3445 C CA . MET B 1 135 ? 2.004 30.062 5.348 1 97.75 135 MET B CA 1
ATOM 3446 C C . MET B 1 135 ? 0.823 29.297 5.938 1 97.75 135 MET B C 1
ATOM 3448 O O . MET B 1 135 ? 0.327 29.656 7.012 1 97.75 135 MET B O 1
ATOM 3452 N N . ILE B 1 136 ? 0.372 28.344 5.199 1 98.38 136 ILE B N 1
ATOM 3453 C CA . ILE B 1 136 ? -0.555 27.312 5.676 1 98.38 136 ILE B CA 1
ATOM 3454 C C . ILE B 1 136 ? 0.091 25.938 5.559 1 98.38 136 ILE B C 1
ATOM 3456 O O . ILE B 1 136 ? 0.62 25.578 4.504 1 98.38 136 ILE B O 1
ATOM 3460 N N . LEU B 1 137 ? 0.077 25.188 6.648 1 98.75 137 LEU B N 1
ATOM 3461 C CA . LEU B 1 137 ? 0.582 23.828 6.676 1 98.75 137 LEU B CA 1
ATOM 3462 C C . LEU B 1 137 ? -0.567 22.828 6.754 1 98.75 137 LEU B C 1
ATOM 3464 O O . LEU B 1 137 ? -1.349 22.844 7.707 1 98.75 137 LEU B O 1
ATOM 3468 N N . VAL B 1 138 ? -0.695 21.984 5.77 1 98.75 138 VAL B N 1
ATOM 3469 C CA . VAL B 1 138 ? -1.748 20.969 5.758 1 98.75 138 VAL B CA 1
ATOM 3470 C C . VAL B 1 138 ? -1.166 19.609 6.137 1 98.75 138 VAL B C 1
ATOM 3472 O O . VAL B 1 138 ? -0.144 19.188 5.59 1 98.75 138 VAL B O 1
ATOM 3475 N N . ASP B 1 139 ? -1.817 18.922 7.105 1 98.69 139 ASP B N 1
ATOM 3476 C CA . ASP B 1 139 ? -1.359 17.609 7.57 1 98.69 139 ASP B CA 1
ATOM 3477 C C . ASP B 1 139 ? -1.802 16.5 6.617 1 98.69 139 ASP B C 1
ATOM 3479 O O . ASP B 1 139 ? -2.596 15.641 6.988 1 98.69 139 ASP B O 1
ATOM 3483 N N . SER B 1 140 ? -1.204 16.516 5.43 1 97.81 140 SER B N 1
ATOM 3484 C CA . SER B 1 140 ? -1.497 15.5 4.434 1 97.81 140 SER B CA 1
ATOM 3485 C C . SER B 1 140 ? -0.338 15.328 3.457 1 97.81 140 SER B C 1
ATOM 3487 O O . SER B 1 140 ? 0.304 16.312 3.07 1 97.81 140 SER B O 1
ATOM 3489 N N . SER B 1 141 ? -0.147 14.125 3.123 1 93.19 141 SER B N 1
ATOM 3490 C CA . SER B 1 141 ? 0.823 13.844 2.068 1 93.19 141 SER B CA 1
ATOM 3491 C C . SER B 1 141 ? 0.165 13.867 0.693 1 93.19 141 SER B C 1
ATOM 3493 O O . SER B 1 141 ? 0.853 13.836 -0.33 1 93.19 141 SER B O 1
ATOM 3495 N N . SER B 1 142 ? -1.079 13.945 0.688 1 95 142 SER B N 1
ATOM 3496 C CA . SER B 1 142 ? -1.841 13.938 -0.558 1 95 142 SER B CA 1
ATOM 3497 C C . SER B 1 142 ? -2.125 15.359 -1.035 1 95 142 SER B C 1
ATOM 3499 O O . SER B 1 142 ? -2.824 16.125 -0.361 1 95 142 SER B O 1
ATOM 3501 N N . ALA B 1 143 ? -1.651 15.578 -2.242 1 94.25 143 ALA B N 1
ATOM 3502 C CA . ALA B 1 143 ? -1.924 16.875 -2.838 1 94.25 143 ALA B CA 1
ATOM 3503 C C . ALA B 1 143 ? -3.42 17.078 -3.061 1 94.25 143 ALA B C 1
ATOM 3505 O O . ALA B 1 143 ? -3.951 18.172 -2.812 1 94.25 143 ALA B O 1
ATOM 3506 N N . ALA B 1 144 ? -4.031 16.047 -3.484 1 96.19 144 ALA B N 1
ATOM 3507 C CA . ALA B 1 144 ? -5.461 16.109 -3.771 1 96.19 144 ALA B CA 1
ATOM 3508 C C . ALA B 1 144 ? -6.258 16.438 -2.512 1 96.19 144 ALA B C 1
ATOM 3510 O O . ALA B 1 144 ? -7.145 17.281 -2.533 1 96.19 144 ALA B O 1
ATOM 3511 N N . LYS B 1 145 ? -5.949 15.797 -1.392 1 97.5 145 LYS B N 1
ATOM 3512 C CA . LYS B 1 145 ? -6.652 16.031 -0.134 1 97.5 145 LYS B CA 1
ATOM 3513 C C . LYS B 1 145 ? -6.375 17.438 0.393 1 97.5 145 LYS B C 1
ATOM 3515 O O . LYS B 1 145 ? -7.273 18.094 0.925 1 97.5 145 LYS B O 1
ATOM 3520 N N . SER B 1 146 ? -5.16 17.828 0.256 1 98.19 146 SER B N 1
ATOM 3521 C CA . SER B 1 146 ? -4.801 19.172 0.69 1 98.19 146 SER B CA 1
ATOM 3522 C C . SER B 1 146 ? -5.578 20.234 -0.089 1 98.19 146 SER B C 1
ATOM 3524 O O . SER B 1 146 ? -6.102 21.172 0.497 1 98.19 146 SER B O 1
ATOM 3526 N N . GLU B 1 147 ? -5.664 19.984 -1.335 1 97.94 147 GLU B N 1
ATOM 3527 C CA . GLU B 1 147 ? -6.391 20.938 -2.18 1 97.94 147 GLU B CA 1
ATOM 3528 C C . GLU B 1 147 ? -7.875 20.953 -1.838 1 97.94 147 GLU B C 1
ATOM 3530 O O . GLU B 1 147 ? -8.523 22 -1.919 1 97.94 147 GLU B O 1
ATOM 3535 N N . GLU B 1 148 ? -8.383 19.828 -1.551 1 98.25 148 GLU B N 1
ATOM 3536 C CA . GLU B 1 148 ? -9.781 19.75 -1.145 1 98.25 148 GLU B CA 1
ATOM 3537 C C . GLU B 1 148 ? -10.047 20.609 0.085 1 98.25 148 GLU B C 1
ATOM 3539 O O . GLU B 1 148 ? -11.031 21.344 0.134 1 98.25 148 GLU B O 1
ATOM 3544 N N . LEU B 1 149 ? -9.188 20.547 1.072 1 98.69 149 LEU B N 1
ATOM 3545 C CA . LEU B 1 149 ? -9.336 21.359 2.273 1 98.69 149 LEU B CA 1
ATOM 3546 C C . LEU B 1 149 ? -9.156 22.844 1.953 1 98.69 149 LEU B C 1
ATOM 3548 O O . LEU B 1 149 ? -9.906 23.688 2.453 1 98.69 149 LEU B O 1
ATOM 3552 N N . MET B 1 150 ? -8.188 23.172 1.113 1 98.44 150 MET B N 1
ATOM 3553 C CA . MET B 1 150 ? -7.961 24.578 0.753 1 98.44 150 MET B CA 1
ATOM 3554 C C . MET B 1 150 ? -9.148 25.141 -0.018 1 98.44 150 MET B C 1
ATOM 3556 O O . MET B 1 150 ? -9.523 26.297 0.168 1 98.44 150 MET B O 1
ATOM 3560 N N . ALA B 1 151 ? -9.664 24.297 -0.907 1 98.5 151 ALA B N 1
ATOM 3561 C CA . ALA B 1 151 ? -10.844 24.719 -1.653 1 98.5 151 ALA B CA 1
ATOM 3562 C C . ALA B 1 151 ? -12.016 25.016 -0.713 1 98.5 151 ALA B C 1
ATOM 3564 O O . ALA B 1 151 ? -12.727 26 -0.888 1 98.5 151 ALA B O 1
ATOM 3565 N N . LEU B 1 152 ? -12.242 24.172 0.285 1 98.69 152 LEU B N 1
ATOM 3566 C CA . LEU B 1 152 ? -13.297 24.375 1.276 1 98.69 152 LEU B CA 1
ATOM 3567 C C . LEU B 1 152 ? -13.062 25.672 2.049 1 98.69 152 LEU B C 1
ATOM 3569 O O . LEU B 1 152 ? -14 26.453 2.266 1 98.69 152 LEU B O 1
ATOM 3573 N N . LEU B 1 153 ? -11.844 25.859 2.473 1 98.5 153 LEU B N 1
ATOM 3574 C CA . LEU B 1 153 ? -11.5 27.078 3.209 1 98.5 153 LEU B CA 1
ATOM 3575 C C . LEU B 1 153 ? -11.75 28.312 2.361 1 98.5 153 LEU B C 1
ATOM 3577 O O . LEU B 1 153 ? -12.312 29.312 2.85 1 98.5 153 LEU B O 1
ATOM 3581 N N . ARG B 1 154 ? -11.32 28.234 1.117 1 97.44 154 ARG B N 1
ATOM 3582 C CA . ARG B 1 154 ? -11.547 29.344 0.187 1 97.44 154 ARG B CA 1
ATOM 3583 C C . ARG B 1 154 ? -13.031 29.656 0.05 1 97.44 154 ARG B C 1
ATOM 3585 O O . ARG B 1 154 ? -13.43 30.812 0.064 1 97.44 154 ARG B O 1
ATOM 3592 N N . LYS B 1 155 ? -13.844 28.641 -0.114 1 97.88 155 LYS B N 1
ATOM 3593 C CA . LYS B 1 155 ? -15.289 28.828 -0.207 1 97.88 155 LYS B CA 1
ATOM 3594 C C . LYS B 1 155 ? -15.836 29.516 1.041 1 97.88 155 LYS B C 1
ATOM 3596 O O . LYS B 1 155 ? -16.719 30.359 0.95 1 97.88 155 LYS B O 1
ATOM 3601 N N . ALA B 1 156 ? -15.328 29.109 2.143 1 97.94 156 ALA B N 1
ATOM 3602 C CA . ALA B 1 156 ? -15.844 29.594 3.42 1 97.94 156 ALA B CA 1
ATOM 3603 C C . ALA B 1 156 ? -15.453 31.047 3.654 1 97.94 156 ALA B C 1
ATOM 3605 O O . ALA B 1 156 ? -16.297 31.875 4.02 1 97.94 156 ALA B O 1
ATOM 3606 N N . ILE B 1 157 ? -14.227 31.406 3.389 1 95.81 157 ILE B N 1
ATOM 3607 C CA . ILE B 1 157 ? -13.773 32.719 3.816 1 95.81 157 ILE B CA 1
ATOM 3608 C C . ILE B 1 157 ? -13.734 33.688 2.619 1 95.81 157 ILE B C 1
ATOM 3610 O O . ILE B 1 157 ? -13.438 34.875 2.768 1 95.81 157 ILE B O 1
ATOM 3614 N N . GLY B 1 158 ? -13.984 33.156 1.402 1 93.31 158 GLY B N 1
ATOM 3615 C CA . GLY B 1 158 ? -14.156 34 0.214 1 93.31 158 GLY B CA 1
ATOM 3616 C C . GLY B 1 158 ? -12.891 34.125 -0.61 1 93.31 158 GLY B C 1
ATOM 3617 O O . GLY B 1 158 ? -12.922 33.938 -1.829 1 93.31 158 GLY B O 1
ATOM 3618 N N . THR B 1 159 ? -11.875 34.531 -0.011 1 91.25 159 THR B N 1
ATOM 3619 C CA . THR B 1 159 ? -10.617 34.656 -0.738 1 91.25 159 THR B CA 1
ATOM 3620 C C . THR B 1 159 ? -9.461 34.062 0.048 1 91.25 159 THR B C 1
ATOM 3622 O O . THR B 1 159 ? -9.352 34.25 1.26 1 91.25 159 THR B O 1
ATOM 3625 N N . LEU B 1 160 ? -8.711 33.25 -0.648 1 94.62 160 LEU B N 1
ATOM 3626 C CA . LEU B 1 160 ? -7.535 32.594 -0.078 1 94.62 160 LEU B CA 1
ATOM 3627 C C . LEU B 1 160 ? -6.383 32.594 -1.073 1 94.62 160 LEU B C 1
ATOM 3629 O O . LEU B 1 160 ? -6.152 31.594 -1.756 1 94.62 160 LEU B O 1
ATOM 3633 N N . PRO B 1 161 ? -5.68 33.688 -1.189 1 94.56 161 PRO B N 1
ATOM 3634 C CA . PRO B 1 161 ? -4.586 33.781 -2.158 1 94.56 161 PRO B CA 1
ATOM 3635 C C . PRO B 1 161 ? -3.344 33 -1.724 1 94.56 161 PRO B C 1
ATOM 3637 O O . PRO B 1 161 ? -2.432 33.594 -1.125 1 94.56 161 PRO B O 1
ATOM 3640 N N . ILE B 1 162 ? -3.338 31.719 -2.076 1 96.31 162 ILE B N 1
ATOM 3641 C CA . ILE B 1 162 ? -2.221 30.875 -1.66 1 96.31 162 ILE B CA 1
ATOM 3642 C C . ILE B 1 162 ? -1.636 30.156 -2.875 1 96.31 162 ILE B C 1
ATOM 3644 O O . ILE B 1 162 ? -2.336 29.938 -3.863 1 96.31 162 ILE B O 1
ATOM 3648 N N . ILE B 1 163 ? -0.372 29.906 -2.842 1 95.19 163 ILE B N 1
ATOM 3649 C CA . ILE B 1 163 ? 0.32 29.109 -3.84 1 95.19 163 ILE B CA 1
ATOM 3650 C C . ILE B 1 163 ? 1.183 28.047 -3.146 1 95.19 163 ILE B C 1
ATOM 3652 O O . ILE B 1 163 ? 1.679 28.281 -2.041 1 95.19 163 ILE B O 1
ATOM 3656 N N . PRO B 1 164 ? 1.324 26.906 -3.762 1 95.5 164 PRO B N 1
ATOM 3657 C CA . PRO B 1 164 ? 2.23 25.922 -3.176 1 95.5 164 PRO B CA 1
ATOM 3658 C C . PRO B 1 164 ? 3.648 26.453 -2.992 1 95.5 164 PRO B C 1
ATOM 3660 O O . PRO B 1 164 ? 4.117 27.25 -3.803 1 95.5 164 PRO B O 1
ATOM 3663 N N . MET B 1 165 ? 4.27 26.031 -1.979 1 94.69 165 MET B N 1
ATOM 3664 C CA . MET B 1 165 ? 5.652 26.422 -1.715 1 94.69 165 MET B CA 1
ATOM 3665 C C . MET B 1 165 ? 6.578 25.906 -2.816 1 94.69 165 MET B C 1
ATOM 3667 O O . MET B 1 165 ? 6.48 24.75 -3.234 1 94.69 165 MET B O 1
ATOM 3671 N N . SER B 1 166 ? 7.371 26.797 -3.305 1 95.44 166 SER B N 1
ATOM 3672 C CA . SER B 1 166 ? 8.375 26.469 -4.309 1 95.44 166 SER B CA 1
ATOM 3673 C C . SER B 1 166 ? 9.688 27.188 -4.027 1 95.44 166 SER B C 1
ATOM 3675 O O . SER B 1 166 ? 9.711 28.203 -3.318 1 95.44 166 SER B O 1
ATOM 3677 N N . PHE B 1 167 ? 10.719 26.688 -4.551 1 96.62 167 PHE B N 1
ATOM 3678 C CA . PHE B 1 167 ? 12.047 27.188 -4.195 1 96.62 167 PHE B CA 1
ATOM 3679 C C . PHE B 1 167 ? 12.75 27.766 -5.414 1 96.62 167 PHE B C 1
ATOM 3681 O O . PHE B 1 167 ? 12.422 27.422 -6.551 1 96.62 167 PHE B O 1
ATOM 3688 N N . LYS B 1 168 ? 13.688 28.625 -5.164 1 95.44 168 LYS B N 1
ATOM 3689 C CA . LYS B 1 168 ? 14.469 29.266 -6.219 1 95.44 168 LYS B CA 1
ATOM 3690 C C . LYS B 1 168 ? 15.32 28.234 -6.973 1 95.44 168 LYS B C 1
ATOM 3692 O O . LYS B 1 168 ? 15.477 28.328 -8.195 1 95.44 168 LYS B O 1
ATOM 3697 N N . THR B 1 169 ? 15.914 27.406 -6.285 1 95.31 169 THR B N 1
ATOM 3698 C CA . THR B 1 169 ? 16.703 26.312 -6.832 1 95.31 169 THR B CA 1
ATOM 3699 C C . THR B 1 169 ? 15.969 24.984 -6.629 1 95.31 169 THR B C 1
ATOM 3701 O O . THR B 1 169 ? 15.367 24.75 -5.578 1 95.31 169 THR B O 1
ATOM 3704 N N . PRO B 1 170 ? 16.016 24.156 -7.738 1 95.62 170 PRO B N 1
ATOM 3705 C CA . PRO B 1 170 ? 15.367 22.859 -7.57 1 95.62 170 PRO B CA 1
ATOM 3706 C C . PRO B 1 170 ? 15.844 22.109 -6.324 1 95.62 170 PRO B C 1
ATOM 3708 O O . PRO B 1 170 ? 17.047 22.078 -6.039 1 95.62 170 PRO B O 1
ATOM 3711 N N . ILE B 1 171 ? 14.906 21.562 -5.617 1 97.44 171 ILE B N 1
ATOM 3712 C CA . ILE B 1 171 ? 15.188 20.922 -4.34 1 97.44 171 ILE B CA 1
ATOM 3713 C C . ILE B 1 171 ? 16.156 19.75 -4.559 1 97.44 171 ILE B C 1
ATOM 3715 O O . ILE B 1 171 ? 17.062 19.531 -3.768 1 97.44 171 ILE B O 1
ATOM 3719 N N . GLU B 1 172 ? 15.938 18.984 -5.621 1 97.06 172 GLU B N 1
ATOM 3720 C CA . GLU B 1 172 ? 16.766 17.812 -5.891 1 97.06 172 GLU B CA 1
ATOM 3721 C C . GLU B 1 172 ? 18.234 18.203 -6.051 1 97.06 172 GLU B C 1
ATOM 3723 O O . GLU B 1 172 ? 19.125 17.422 -5.711 1 97.06 172 GLU B O 1
ATOM 3728 N N . THR B 1 173 ? 18.484 19.406 -6.609 1 96.75 173 THR B N 1
ATOM 3729 C CA . THR B 1 173 ? 19.844 19.891 -6.754 1 96.75 173 THR B CA 1
ATOM 3730 C C . THR B 1 173 ? 20.516 20.047 -5.391 1 96.75 173 THR B C 1
ATOM 3732 O O . THR B 1 173 ? 21.641 19.609 -5.188 1 96.75 173 THR B O 1
ATOM 3735 N N . GLN B 1 174 ? 19.781 20.625 -4.457 1 97 174 GLN B N 1
ATOM 3736 C CA . GLN B 1 174 ? 20.297 20.844 -3.109 1 97 174 GLN B CA 1
ATOM 3737 C C . GLN B 1 174 ? 20.5 19.531 -2.373 1 97 174 GLN B C 1
ATOM 3739 O O . GLN B 1 174 ? 21.562 19.297 -1.779 1 97 174 GLN B O 1
ATOM 3744 N N . LEU B 1 175 ? 19.516 18.703 -2.434 1 98.38 175 LEU B N 1
ATOM 3745 C CA . LEU B 1 175 ? 19.609 17.406 -1.753 1 98.38 175 LEU B CA 1
ATOM 3746 C C . LEU B 1 175 ? 20.781 16.594 -2.291 1 98.38 175 LEU B C 1
ATOM 3748 O O . LEU B 1 175 ? 21.469 15.914 -1.528 1 98.38 175 LEU B O 1
ATOM 3752 N N . THR B 1 176 ? 20.953 16.656 -3.58 1 98.19 176 THR B N 1
ATOM 3753 C CA . THR B 1 176 ? 22.047 15.914 -4.215 1 98.19 176 THR B CA 1
ATOM 3754 C C . THR B 1 176 ? 23.406 16.422 -3.725 1 98.19 176 THR B C 1
ATOM 3756 O O . THR B 1 176 ? 24.312 15.641 -3.439 1 98.19 176 THR B O 1
ATOM 3759 N N . GLU B 1 177 ? 23.484 17.719 -3.627 1 97.75 177 GLU B N 1
ATOM 3760 C CA . GLU B 1 177 ? 24.719 18.312 -3.119 1 97.75 177 GLU B CA 1
ATOM 3761 C C . GLU B 1 177 ? 24.984 17.891 -1.675 1 97.75 177 GLU B C 1
ATOM 3763 O O . GLU B 1 177 ? 26.109 17.547 -1.315 1 97.75 177 GLU B O 1
ATOM 3768 N N . TRP B 1 178 ? 23.938 17.891 -0.855 1 98.31 178 TRP B N 1
ATOM 3769 C CA . TRP B 1 178 ? 24.078 17.484 0.537 1 98.31 178 TRP B CA 1
ATOM 3770 C C . TRP B 1 178 ? 24.594 16.047 0.629 1 98.31 178 TRP B C 1
ATOM 3772 O O . TRP B 1 178 ? 25.484 15.758 1.417 1 98.31 178 TRP B O 1
ATOM 3782 N N . LEU B 1 179 ? 23.984 15.195 -0.173 1 98.25 179 LEU B N 1
ATOM 3783 C CA . LEU B 1 179 ? 24.375 13.789 -0.158 1 98.25 179 LEU B CA 1
ATOM 3784 C C . LEU B 1 179 ? 25.812 13.617 -0.656 1 98.25 179 LEU B C 1
ATOM 3786 O O . LEU B 1 179 ? 26.594 12.883 -0.05 1 98.25 179 LEU B O 1
ATOM 3790 N N . LYS B 1 180 ? 26.125 14.258 -1.715 1 97.5 180 LYS B N 1
ATOM 3791 C CA . LYS B 1 180 ? 27.438 14.18 -2.328 1 97.5 180 LYS B CA 1
ATOM 3792 C C . LYS B 1 180 ? 28.531 14.562 -1.331 1 97.5 180 LYS B C 1
ATOM 3794 O O . LYS B 1 180 ? 29.562 13.883 -1.235 1 97.5 180 LYS B O 1
ATOM 3799 N N . GLU B 1 181 ? 28.266 15.57 -0.603 1 96.75 181 GLU B N 1
ATOM 3800 C CA . GLU B 1 181 ? 29.25 16.078 0.343 1 96.75 181 GLU B CA 1
ATOM 3801 C C . GLU B 1 181 ? 29.109 15.414 1.706 1 96.75 181 GLU B C 1
ATOM 3803 O O . GLU B 1 181 ? 29.906 15.656 2.607 1 96.75 181 GLU B O 1
ATOM 3808 N N . SER B 1 182 ? 28.062 14.578 1.879 1 94.94 182 SER B N 1
ATOM 3809 C CA . SER B 1 182 ? 27.734 13.953 3.156 1 94.94 182 SER B CA 1
ATOM 3810 C C . SER B 1 182 ? 27.641 14.984 4.273 1 94.94 182 SER B C 1
ATOM 3812 O O . SER B 1 182 ? 28.156 14.773 5.367 1 94.94 182 SER B O 1
ATOM 3814 N N . LYS B 1 183 ? 27.078 16.094 3.924 1 95.75 183 LYS B N 1
ATOM 3815 C CA . LYS B 1 183 ? 26.922 17.203 4.855 1 95.75 183 LYS B CA 1
ATOM 3816 C C . LYS B 1 183 ? 25.594 17.922 4.645 1 95.75 183 LYS B C 1
ATOM 3818 O O . LYS B 1 183 ? 25.234 18.25 3.512 1 95.75 183 LYS B O 1
ATOM 3823 N N . THR B 1 184 ? 24.859 18.047 5.645 1 96.62 184 THR B N 1
ATOM 3824 C CA . THR B 1 184 ? 23.609 18.797 5.613 1 96.62 184 THR B CA 1
ATOM 3825 C C . THR B 1 184 ? 23.766 20.109 6.379 1 96.62 184 THR B C 1
ATOM 3827 O O . THR B 1 184 ? 24.516 20.188 7.352 1 96.62 184 THR B O 1
ATOM 3830 N N . PRO B 1 185 ? 23.125 21.141 5.949 1 96.38 185 PRO B N 1
ATOM 3831 C CA . PRO B 1 185 ? 23.141 22.375 6.75 1 96.38 185 PRO B CA 1
ATOM 3832 C C . PRO B 1 185 ? 22.5 22.188 8.125 1 96.38 185 PRO B C 1
ATOM 3834 O O . PRO B 1 185 ? 21.516 21.453 8.258 1 96.38 185 PRO B O 1
ATOM 3837 N N . ALA B 1 186 ? 23.172 22.812 9.133 1 94.62 186 ALA B N 1
ATOM 3838 C CA . ALA B 1 186 ? 22.516 22.844 10.438 1 94.62 186 ALA B CA 1
ATOM 3839 C C . ALA B 1 186 ? 21.125 23.484 10.344 1 94.62 186 ALA B C 1
ATOM 3841 O O . ALA B 1 186 ? 20.922 24.422 9.57 1 94.62 186 ALA B O 1
ATOM 3842 N N . PRO B 1 187 ? 20.219 23 10.977 1 96.94 187 PRO B N 1
ATOM 3843 C CA . PRO B 1 187 ? 20.266 22 12.047 1 96.94 187 PRO B CA 1
ATOM 3844 C C . PRO B 1 187 ? 19.875 20.594 11.57 1 96.94 187 PRO B C 1
ATOM 3846 O O . PRO B 1 187 ? 19.391 19.781 12.367 1 96.94 187 PRO B O 1
ATOM 3849 N N . PHE B 1 188 ? 19.984 20.359 10.359 1 98.31 188 PHE B N 1
ATOM 3850 C CA . PHE B 1 188 ? 19.531 19.094 9.797 1 98.31 188 PHE B CA 1
ATOM 3851 C C . PHE B 1 188 ? 20.641 18.047 9.891 1 98.31 188 PHE B C 1
ATOM 3853 O O . PHE B 1 188 ? 21.828 18.375 9.781 1 98.31 188 PHE B O 1
ATOM 3860 N N . GLU B 1 189 ? 20.188 16.844 10.148 1 97.88 189 GLU B N 1
ATOM 3861 C CA . GLU B 1 189 ? 21.062 15.68 10.078 1 97.88 189 GLU B CA 1
ATOM 3862 C C . GLU B 1 189 ? 20.531 14.633 9.102 1 97.88 189 GLU B C 1
ATOM 3864 O O . GLU B 1 189 ? 19.359 14.258 9.18 1 97.88 189 GLU B O 1
ATOM 3869 N N . MET B 1 190 ? 21.422 14.234 8.281 1 97.94 190 MET B N 1
ATOM 3870 C CA . MET B 1 190 ? 21.047 13.211 7.305 1 97.94 190 MET B CA 1
ATOM 3871 C C . MET B 1 190 ? 20.828 11.867 7.984 1 97.94 190 MET B C 1
ATOM 3873 O O . MET B 1 190 ? 21.594 11.477 8.867 1 97.94 190 MET B O 1
ATOM 3877 N N . GLN B 1 191 ? 19.766 11.219 7.586 1 97.38 191 GLN B N 1
ATOM 3878 C CA . GLN B 1 191 ? 19.438 9.914 8.164 1 97.38 191 GLN B CA 1
ATOM 3879 C C . GLN B 1 191 ? 19.781 8.781 7.203 1 97.38 191 GLN B C 1
ATOM 3881 O O . GLN B 1 191 ? 20.859 8.789 6.598 1 97.38 191 GLN B O 1
ATOM 3886 N N . ASP B 1 192 ? 18.953 7.707 7.188 1 97.5 192 ASP B N 1
ATOM 3887 C CA . ASP B 1 192 ? 19.422 6.488 6.543 1 97.5 192 ASP B CA 1
ATOM 3888 C C . ASP B 1 192 ? 18.5 6.07 5.41 1 97.5 192 ASP B C 1
ATOM 3890 O O . ASP B 1 192 ? 18.438 4.895 5.043 1 97.5 192 ASP B O 1
ATOM 3894 N N . GLU B 1 193 ? 17.719 6.992 4.848 1 98.5 193 GLU B N 1
ATOM 3895 C CA . GLU B 1 193 ? 16.797 6.707 3.758 1 98.5 193 GLU B CA 1
ATOM 3896 C C . GLU B 1 193 ? 16.891 7.77 2.666 1 98.5 193 GLU B C 1
ATOM 3898 O O . GLU B 1 193 ? 16.969 8.961 2.959 1 98.5 193 GLU B O 1
ATOM 3903 N N . ALA B 1 194 ? 16.875 7.309 1.385 1 98.81 194 ALA B N 1
ATOM 3904 C CA . ALA B 1 194 ? 16.891 8.227 0.248 1 98.81 194 ALA B CA 1
ATOM 3905 C C . ALA B 1 194 ? 16.359 7.551 -1.009 1 98.81 194 ALA B C 1
ATOM 3907 O O . ALA B 1 194 ? 16.312 6.32 -1.094 1 98.81 194 ALA B O 1
ATOM 3908 N N . GLU B 1 195 ? 15.914 8.32 -1.893 1 98.81 195 GLU B N 1
ATOM 3909 C CA . GLU B 1 195 ? 15.547 7.902 -3.24 1 98.81 195 GLU B CA 1
ATOM 3910 C C . GLU B 1 195 ? 16.25 8.75 -4.297 1 98.81 195 GLU B C 1
ATOM 3912 O O . GLU B 1 195 ? 16.203 9.984 -4.246 1 98.81 195 GLU B O 1
ATOM 3917 N N . LEU B 1 196 ? 16.953 8.141 -5.16 1 98.62 196 LEU B N 1
ATOM 3918 C CA . LEU B 1 196 ? 17.625 8.828 -6.254 1 98.62 196 LEU B CA 1
ATOM 3919 C C . LEU B 1 196 ? 17.047 8.43 -7.602 1 98.62 196 LEU B C 1
ATOM 3921 O O . LEU B 1 196 ? 16.656 7.27 -7.797 1 98.62 196 LEU B O 1
ATOM 3925 N N . LYS B 1 197 ? 17 9.383 -8.531 1 97.25 197 LYS B N 1
ATOM 3926 C CA . LYS B 1 197 ? 16.469 9.141 -9.867 1 97.25 197 LYS B CA 1
ATOM 3927 C C . LYS B 1 197 ? 17.406 9.703 -10.938 1 97.25 197 LYS B C 1
ATOM 3929 O O . LYS B 1 197 ? 18.031 10.742 -10.734 1 97.25 197 LYS B O 1
ATOM 3934 N N . SER B 1 198 ? 17.391 8.969 -12 1 94.69 198 SER B N 1
ATOM 3935 C CA . SER B 1 198 ? 18.078 9.516 -13.164 1 94.69 198 SER B CA 1
ATOM 3936 C C . SER B 1 198 ? 17.312 10.695 -13.75 1 94.69 198 SER B C 1
ATOM 3938 O O . SER B 1 198 ? 16.109 10.844 -13.5 1 94.69 198 SER B O 1
ATOM 3940 N N . ASP B 1 199 ? 18.062 11.602 -14.391 1 85.62 199 ASP B N 1
ATOM 3941 C CA . ASP B 1 199 ? 17.438 12.773 -15 1 85.62 199 ASP B CA 1
ATOM 3942 C C . ASP B 1 199 ? 16.484 12.383 -16.109 1 85.62 199 ASP B C 1
ATOM 3944 O O . ASP B 1 199 ? 15.5 13.086 -16.375 1 85.62 199 ASP B O 1
ATOM 3948 N N . SER B 1 200 ? 16.812 11.211 -16.75 1 80.38 200 SER B N 1
ATOM 3949 C CA . SER B 1 200 ? 15.984 10.766 -17.859 1 80.38 200 SER B CA 1
ATOM 3950 C C . SER B 1 200 ? 14.758 10 -17.359 1 80.38 200 SER B C 1
ATOM 3952 O O . SER B 1 200 ? 14.836 9.289 -16.359 1 80.38 200 SER B O 1
ATOM 3954 N N . ASP B 1 201 ? 13.562 10.297 -17.969 1 72.81 201 ASP B N 1
ATOM 3955 C CA . ASP B 1 201 ? 12.32 9.633 -17.609 1 72.81 201 ASP B CA 1
ATOM 3956 C C . ASP B 1 201 ? 12.453 8.117 -17.688 1 72.81 201 ASP B C 1
ATOM 3958 O O . ASP B 1 201 ? 11.781 7.383 -16.969 1 72.81 201 ASP B O 1
ATOM 3962 N N . GLU B 1 202 ? 13.352 7.758 -18.547 1 73.56 202 GLU B N 1
ATOM 3963 C CA . GLU B 1 202 ? 13.555 6.324 -18.75 1 73.56 202 GLU B CA 1
ATOM 3964 C C . GLU B 1 202 ? 14.695 5.805 -17.891 1 73.56 202 GLU B C 1
ATOM 3966 O O . GLU B 1 202 ? 15.031 4.617 -17.938 1 73.56 202 GLU B O 1
ATOM 3971 N N . GLY B 1 203 ? 15.117 6.766 -16.984 1 81.06 203 GLY B N 1
ATOM 3972 C CA . GLY B 1 203 ? 16.312 6.344 -16.266 1 81.06 203 GLY B CA 1
ATOM 3973 C C . GLY B 1 203 ? 16.016 5.629 -14.961 1 81.06 203 GLY B C 1
ATOM 3974 O O . GLY B 1 203 ? 14.844 5.469 -14.594 1 81.06 203 GLY B O 1
ATOM 3975 N N . GLY B 1 204 ? 17 5.094 -14.312 1 93.31 204 GLY B N 1
ATOM 3976 C CA . GLY B 1 204 ? 16.953 4.195 -13.172 1 93.31 204 GLY B CA 1
ATOM 3977 C C . GLY B 1 204 ? 16.547 4.887 -11.883 1 93.31 204 GLY B C 1
ATOM 3978 O O . GLY B 1 204 ? 16.734 6.098 -11.734 1 93.31 204 GLY B O 1
ATOM 3979 N N . ILE B 1 205 ? 15.828 4.27 -11.016 1 97.94 205 ILE B N 1
ATOM 3980 C CA . ILE B 1 205 ? 15.477 4.691 -9.664 1 97.94 205 ILE B CA 1
ATOM 3981 C C . ILE B 1 205 ? 16.172 3.785 -8.648 1 97.94 205 ILE B C 1
ATOM 3983 O O . ILE B 1 205 ? 16.219 2.564 -8.82 1 97.94 205 ILE B O 1
ATOM 3987 N N . VAL B 1 206 ? 16.75 4.406 -7.684 1 98.56 206 VAL B N 1
ATOM 3988 C CA . VAL B 1 206 ? 17.328 3.619 -6.602 1 98.56 206 VAL B CA 1
ATOM 3989 C C . VAL B 1 206 ? 16.828 4.133 -5.258 1 98.56 206 VAL B C 1
ATOM 3991 O O . VAL B 1 206 ? 16.766 5.344 -5.031 1 98.56 206 VAL B O 1
ATOM 3994 N N . ARG B 1 207 ? 16.453 3.271 -4.402 1 98.81 207 ARG B N 1
ATOM 3995 C CA . ARG B 1 207 ? 15.953 3.607 -3.076 1 98.81 207 ARG B CA 1
ATOM 3996 C C . ARG B 1 207 ? 16.797 2.957 -1.986 1 98.81 207 ARG B C 1
ATOM 3998 O O . ARG B 1 207 ? 17.094 1.762 -2.053 1 98.81 207 ARG B O 1
ATOM 4005 N N . PHE B 1 208 ? 17.125 3.727 -1.027 1 98.75 208 PHE B N 1
ATOM 4006 C CA . PHE B 1 208 ? 17.906 3.238 0.098 1 98.75 208 PHE B CA 1
ATOM 4007 C C . PHE B 1 208 ? 17.094 3.27 1.385 1 98.75 208 PHE B C 1
ATOM 4009 O O . PHE B 1 208 ? 16.359 4.223 1.636 1 98.75 208 PHE B O 1
ATOM 4016 N N . LYS B 1 209 ? 17.234 2.246 2.135 1 97.69 209 LYS B N 1
ATOM 4017 C CA . LYS B 1 209 ? 16.656 2.148 3.471 1 97.69 209 LYS B CA 1
ATOM 4018 C C . LYS B 1 209 ? 17.656 1.591 4.469 1 97.69 209 LYS B C 1
ATOM 4020 O O . LYS B 1 209 ? 18.422 0.672 4.148 1 97.69 209 LYS B O 1
ATOM 4025 N N . GLN B 1 210 ? 17.672 2.18 5.727 1 96.44 210 GLN B N 1
ATOM 4026 C CA . GLN B 1 210 ? 18.594 1.755 6.781 1 96.44 210 GLN B CA 1
ATOM 4027 C C . GLN B 1 210 ? 20.031 1.748 6.281 1 96.44 210 GLN B C 1
ATOM 4029 O O . GLN B 1 210 ? 20.797 0.825 6.582 1 96.44 210 GLN B O 1
ATOM 4034 N N . GLN B 1 211 ? 20.359 2.676 5.473 1 96 211 GLN B N 1
ATOM 4035 C CA . GLN B 1 211 ? 21.641 2.75 4.777 1 96 211 GLN B CA 1
ATOM 4036 C C . GLN B 1 211 ? 22.422 3.99 5.199 1 96 211 GLN B C 1
ATOM 4038 O O . GLN B 1 211 ? 21.875 5.09 5.246 1 96 211 GLN B O 1
ATOM 4043 N N . ASP B 1 212 ? 23.688 3.795 5.625 1 95.88 212 ASP B N 1
ATOM 4044 C CA . ASP B 1 212 ? 24.578 4.953 5.723 1 95.88 212 ASP B CA 1
ATOM 4045 C C . ASP B 1 212 ? 24.797 5.594 4.352 1 95.88 212 ASP B C 1
ATOM 4047 O O . ASP B 1 212 ? 25.469 5.02 3.496 1 95.88 212 ASP B O 1
ATOM 4051 N N . LEU B 1 213 ? 24.297 6.754 4.109 1 97.5 213 LEU B N 1
ATOM 4052 C CA . LEU B 1 213 ? 24.203 7.367 2.791 1 97.5 213 LEU B CA 1
ATOM 4053 C C . LEU B 1 213 ? 25.547 7.965 2.379 1 97.5 213 LEU B C 1
ATOM 4055 O O . LEU B 1 213 ? 25.734 8.359 1.224 1 97.5 213 LEU B O 1
ATOM 4059 N N . SER B 1 214 ? 26.453 8.023 3.291 1 96.31 214 SER B N 1
ATOM 4060 C CA . SER B 1 214 ? 27.766 8.594 2.992 1 96.31 214 SER B CA 1
ATOM 4061 C C . SER B 1 214 ? 28.688 7.555 2.359 1 96.31 214 SER B C 1
ATOM 4063 O O . SER B 1 214 ? 29.797 7.883 1.935 1 96.31 214 SER B O 1
ATOM 4065 N N . GLU B 1 215 ? 28.25 6.34 2.32 1 95.19 215 GLU B N 1
ATOM 4066 C CA . GLU B 1 215 ? 29.078 5.246 1.829 1 95.19 215 GLU B CA 1
ATOM 4067 C C . GLU B 1 215 ? 29.297 5.352 0.322 1 95.19 215 GLU B C 1
ATOM 4069 O O . GLU B 1 215 ? 28.453 5.887 -0.396 1 95.19 215 GLU B O 1
ATOM 4074 N N . ASN B 1 216 ? 30.344 4.758 -0.153 1 96.31 216 ASN B N 1
ATOM 4075 C CA . ASN B 1 216 ? 30.797 4.906 -1.535 1 96.31 216 ASN B CA 1
ATOM 4076 C C . ASN B 1 216 ? 29.781 4.305 -2.514 1 96.31 216 ASN B C 1
ATOM 4078 O O . ASN B 1 216 ? 29.594 4.836 -3.609 1 96.31 216 ASN B O 1
ATOM 4082 N N . GLU B 1 217 ? 29.188 3.246 -2.158 1 96.62 217 GLU B N 1
ATOM 4083 C CA . GLU B 1 217 ? 28.25 2.598 -3.068 1 96.62 217 GLU B CA 1
ATOM 4084 C C . GLU B 1 217 ? 27.016 3.465 -3.293 1 96.62 217 GLU B C 1
ATOM 4086 O O . GLU B 1 217 ? 26.344 3.348 -4.324 1 96.62 217 GLU B O 1
ATOM 4091 N N . VAL B 1 218 ? 26.688 4.273 -2.322 1 97.56 218 VAL B N 1
ATOM 4092 C CA . VAL B 1 218 ? 25.594 5.211 -2.484 1 97.56 218 VAL B CA 1
ATOM 4093 C C . VAL B 1 218 ? 26.016 6.375 -3.375 1 97.56 218 VAL B C 1
ATOM 4095 O O . VAL B 1 218 ? 25.328 6.723 -4.332 1 97.56 218 VAL B O 1
ATOM 4098 N N . LEU B 1 219 ? 27.219 6.914 -3.088 1 97.44 219 LEU B N 1
ATOM 4099 C CA . LEU B 1 219 ? 27.734 8.094 -3.777 1 97.44 219 LEU B CA 1
ATOM 4100 C C . LEU B 1 219 ? 28 7.793 -5.25 1 97.44 219 LEU B C 1
ATOM 4102 O O . LEU B 1 219 ? 27.953 8.695 -6.086 1 97.44 219 LEU B O 1
ATOM 4106 N N . ALA B 1 220 ? 28.234 6.539 -5.586 1 97.31 220 ALA B N 1
ATOM 4107 C CA . ALA B 1 220 ? 28.469 6.117 -6.965 1 97.31 220 ALA B CA 1
ATOM 4108 C C . ALA B 1 220 ? 27.297 6.48 -7.863 1 97.31 220 ALA B C 1
ATOM 4110 O O . ALA B 1 220 ? 27.469 6.766 -9.047 1 97.31 220 ALA B O 1
ATOM 4111 N N . HIS B 1 221 ? 26.109 6.469 -7.324 1 97.56 221 HIS B N 1
ATOM 4112 C CA . HIS B 1 221 ? 24.922 6.793 -8.102 1 97.56 221 HIS B CA 1
ATOM 4113 C C . HIS B 1 221 ? 24.875 8.273 -8.438 1 97.56 221 HIS B C 1
ATOM 4115 O O . HIS B 1 221 ? 24.375 8.656 -9.5 1 97.56 221 HIS B O 1
ATOM 4121 N N . ILE B 1 222 ? 25.359 9.047 -7.535 1 96.56 222 ILE B N 1
ATOM 4122 C CA . ILE B 1 222 ? 25.453 10.484 -7.773 1 96.56 222 ILE B CA 1
ATOM 4123 C C . ILE B 1 222 ? 26.469 10.766 -8.875 1 96.56 222 ILE B C 1
ATOM 4125 O O . ILE B 1 222 ? 26.25 11.633 -9.719 1 96.56 222 ILE B O 1
ATOM 4129 N N . GLU B 1 223 ? 27.547 10.062 -8.812 1 95.5 223 GLU B N 1
ATOM 4130 C CA . GLU B 1 223 ? 28.641 10.25 -9.766 1 95.5 223 GLU B CA 1
ATOM 4131 C C . GLU B 1 223 ? 28.172 9.984 -11.195 1 95.5 223 GLU B C 1
ATOM 4133 O O . GLU B 1 223 ? 28.672 10.586 -12.141 1 95.5 223 GLU B O 1
ATOM 4138 N N . VAL B 1 224 ? 27.203 9.133 -11.32 1 93.94 224 VAL B N 1
ATOM 4139 C CA . VAL B 1 224 ? 26.75 8.789 -12.664 1 93.94 224 VAL B CA 1
ATOM 4140 C C . VAL B 1 224 ? 25.562 9.664 -13.047 1 93.94 224 VAL B C 1
ATOM 4142 O O . VAL B 1 224 ? 24.906 9.43 -14.062 1 93.94 224 VAL B O 1
ATOM 4145 N N . GLY B 1 225 ? 25.219 10.523 -12.195 1 94.81 225 GLY B N 1
ATOM 4146 C CA . GLY B 1 225 ? 24.312 11.57 -12.633 1 94.81 225 GLY B CA 1
ATOM 4147 C C . GLY B 1 225 ? 22.953 11.492 -11.984 1 94.81 225 GLY B C 1
ATOM 4148 O O . GLY B 1 225 ? 22.062 12.305 -12.266 1 94.81 225 GLY B O 1
ATOM 4149 N N . LYS B 1 226 ? 22.656 10.539 -11.133 1 97.25 226 LYS B N 1
ATOM 4150 C CA . LYS B 1 226 ? 21.375 10.5 -10.461 1 97.25 226 LYS B CA 1
ATOM 4151 C C . LYS B 1 226 ? 21.234 11.648 -9.461 1 97.25 226 LYS B C 1
ATOM 4153 O O . LYS B 1 226 ? 22.234 12.117 -8.914 1 97.25 226 LYS B O 1
ATOM 4158 N N . GLN B 1 227 ? 19.953 12 -9.25 1 97.81 227 GLN B N 1
ATOM 4159 C CA . GLN B 1 227 ? 19.656 13.078 -8.312 1 97.81 227 GLN B CA 1
ATOM 4160 C C . GLN B 1 227 ? 18.766 12.586 -7.176 1 97.81 227 GLN B C 1
ATOM 4162 O O . GLN B 1 227 ? 17.969 11.664 -7.355 1 97.81 227 GLN B O 1
ATOM 4167 N N . VAL B 1 228 ? 18.938 13.211 -6.055 1 98.56 228 VAL B N 1
ATOM 4168 C CA . VAL B 1 228 ? 18.172 12.844 -4.871 1 98.56 228 VAL B CA 1
ATOM 4169 C C . VAL B 1 228 ? 16.781 13.461 -4.938 1 98.56 228 VAL B C 1
ATOM 4171 O O . VAL B 1 228 ? 16.641 14.68 -5.062 1 98.56 228 VAL B O 1
ATOM 4174 N N . HIS B 1 229 ? 15.773 12.617 -4.773 1 98.06 229 HIS B N 1
ATOM 4175 C CA . HIS B 1 229 ? 14.406 13.109 -4.836 1 98.06 229 HIS B CA 1
ATOM 4176 C C . HIS B 1 229 ? 13.703 12.953 -3.494 1 98.06 229 HIS B C 1
ATOM 4178 O O . HIS B 1 229 ? 12.656 13.562 -3.266 1 98.06 229 HIS B O 1
ATOM 4184 N N . LYS B 1 230 ? 14.148 12.109 -2.666 1 98.69 230 LYS B N 1
ATOM 4185 C CA . LYS B 1 230 ? 13.711 11.969 -1.281 1 98.69 230 LYS B CA 1
ATOM 4186 C C . LYS B 1 230 ? 14.906 11.789 -0.343 1 98.69 230 LYS B C 1
ATOM 4188 O O . LYS B 1 230 ? 15.836 11.047 -0.651 1 98.69 230 LYS B O 1
ATOM 4193 N N . LEU B 1 231 ? 14.875 12.406 0.754 1 98.88 231 LEU B N 1
ATOM 4194 C CA . LEU B 1 231 ? 15.961 12.312 1.724 1 98.88 231 LEU B CA 1
ATOM 4195 C C . LEU B 1 231 ? 15.422 12.383 3.15 1 98.88 231 LEU B C 1
ATOM 4197 O O . LEU B 1 231 ? 14.695 13.312 3.498 1 98.88 231 LEU B O 1
ATOM 4201 N N . ALA B 1 232 ? 15.766 11.367 3.92 1 98.81 232 ALA B N 1
ATOM 4202 C CA . ALA B 1 232 ? 15.383 11.367 5.332 1 98.81 232 ALA B CA 1
ATOM 4203 C C . ALA B 1 232 ? 16.297 12.289 6.145 1 98.81 232 ALA B C 1
ATOM 4205 O O . ALA B 1 232 ? 17.516 12.211 6.039 1 98.81 232 ALA B O 1
ATOM 4206 N N . LEU B 1 233 ? 15.68 13.141 6.926 1 98.69 233 LEU B N 1
ATOM 4207 C CA . LEU B 1 233 ? 16.406 14.125 7.723 1 98.69 233 LEU B CA 1
ATOM 4208 C C . LEU B 1 233 ? 15.898 14.141 9.156 1 98.69 233 LEU B C 1
ATOM 4210 O O . LEU B 1 233 ? 14.789 13.672 9.438 1 98.69 233 LEU B O 1
ATOM 4214 N N . HIS B 1 234 ? 16.719 14.57 9.984 1 98.38 234 HIS B N 1
ATOM 4215 C CA . HIS B 1 234 ? 16.359 14.883 11.367 1 98.38 234 HIS B CA 1
ATOM 4216 C C . HIS B 1 234 ? 16.594 16.344 11.688 1 98.38 234 HIS B C 1
ATOM 4218 O O . HIS B 1 234 ? 17.672 16.891 11.383 1 98.38 234 HIS B O 1
ATOM 4224 N N . PHE B 1 235 ? 15.641 16.969 12.148 1 98.25 235 PHE B N 1
ATOM 4225 C CA . PHE B 1 235 ? 15.711 18.375 12.516 1 98.25 235 PHE B CA 1
ATOM 4226 C C . PHE B 1 235 ? 15.953 18.531 14.016 1 98.25 235 PHE B C 1
ATOM 4228 O O . PHE B 1 235 ? 15.062 18.266 14.82 1 98.25 235 PHE B O 1
ATOM 4235 N N . GLY B 1 236 ? 17.141 18.969 14.242 1 93.56 236 GLY B N 1
ATOM 4236 C CA . GLY B 1 236 ? 17.516 19.078 15.641 1 93.56 236 GLY B CA 1
ATOM 4237 C C . GLY B 1 236 ? 17.344 17.766 16.406 1 93.56 236 GLY B C 1
ATOM 4238 O O . GLY B 1 236 ? 17.906 16.75 16.031 1 93.56 236 GLY B O 1
ATOM 4239 N N . GLN B 1 237 ? 16.703 17.766 17.5 1 89.94 237 GLN B N 1
ATOM 4240 C CA . GLN B 1 237 ? 16.375 16.562 18.281 1 89.94 237 GLN B CA 1
ATOM 4241 C C . GLN B 1 237 ? 14.867 16.422 18.484 1 89.94 237 GLN B C 1
ATOM 4243 O O . GLN B 1 237 ? 14.422 15.797 19.438 1 89.94 237 GLN B O 1
ATOM 4248 N N . SER B 1 238 ? 14.266 16.969 17.5 1 95.62 238 SER B N 1
ATOM 4249 C CA . SER B 1 238 ? 12.836 17.078 17.75 1 95.62 238 SER B CA 1
ATOM 4250 C C . SER B 1 238 ? 12.039 16.281 16.719 1 95.62 238 SER B C 1
ATOM 4252 O O . SER B 1 238 ? 11.094 15.57 17.062 1 95.62 238 SER B O 1
ATOM 4254 N N . VAL B 1 239 ? 12.461 16.359 15.391 1 98.06 239 VAL B N 1
ATOM 4255 C CA . VAL B 1 239 ? 11.539 15.867 14.367 1 98.06 239 VAL B CA 1
ATOM 4256 C C . VAL B 1 239 ? 12.32 15.117 13.289 1 98.06 239 VAL B C 1
ATOM 4258 O O . VAL B 1 239 ? 13.281 15.648 12.727 1 98.06 239 VAL B O 1
ATOM 4261 N N . ALA B 1 240 ? 11.984 13.922 13.055 1 98.69 240 ALA B N 1
ATOM 4262 C CA . ALA B 1 240 ? 12.438 13.188 11.883 1 98.69 240 ALA B CA 1
ATOM 4263 C C . ALA B 1 240 ? 11.43 13.289 10.75 1 98.69 240 ALA B C 1
ATOM 4265 O O . ALA B 1 240 ? 10.219 13.336 10.984 1 98.69 240 ALA B O 1
ATOM 4266 N N . PHE B 1 241 ? 11.891 13.312 9.531 1 98.69 241 PHE B N 1
ATOM 4267 C CA . PHE B 1 241 ? 10.961 13.438 8.414 1 98.69 241 PHE B CA 1
ATOM 4268 C C . PHE B 1 241 ? 11.641 13.055 7.102 1 98.69 241 PHE B C 1
ATOM 4270 O O . PHE B 1 241 ? 12.852 12.828 7.066 1 98.69 241 PHE B O 1
ATOM 4277 N N . LEU B 1 242 ? 10.867 12.945 6.098 1 98.81 242 LEU B N 1
ATOM 4278 C CA . LEU B 1 242 ? 11.32 12.703 4.73 1 98.81 242 LEU B CA 1
ATOM 4279 C C . LEU B 1 242 ? 11.031 13.914 3.844 1 98.81 242 LEU B C 1
ATOM 4281 O O . LEU B 1 242 ? 9.875 14.289 3.654 1 98.81 242 LEU B O 1
ATOM 4285 N N . LEU B 1 243 ? 12.117 14.523 3.354 1 98.62 243 LEU B N 1
ATOM 4286 C CA . LEU B 1 243 ? 11.961 15.656 2.447 1 98.62 243 LEU B CA 1
ATOM 4287 C C . LEU B 1 243 ? 11.945 15.195 0.995 1 98.62 243 LEU B C 1
ATOM 4289 O O . LEU B 1 243 ? 12.812 14.422 0.573 1 98.62 243 LEU B O 1
ATOM 4293 N N . GLN B 1 244 ? 10.984 15.703 0.255 1 97.94 244 GLN B N 1
ATOM 4294 C CA . GLN B 1 244 ? 10.852 15.289 -1.136 1 97.94 244 GLN B CA 1
ATOM 4295 C C . GLN B 1 244 ? 11.141 16.438 -2.09 1 97.94 244 GLN B C 1
ATOM 4297 O O . GLN B 1 244 ? 11.008 17.609 -1.716 1 97.94 244 GLN B O 1
ATOM 4302 N N . SER B 1 245 ? 11.43 16.078 -3.338 1 96.69 245 SER B N 1
ATOM 4303 C CA . SER B 1 245 ? 11.82 17.062 -4.34 1 96.69 245 SER B CA 1
ATOM 4304 C C . SER B 1 245 ? 10.641 17.938 -4.758 1 96.69 245 SER B C 1
ATOM 4306 O O . SER B 1 245 ? 10.82 19 -5.352 1 96.69 245 SER B O 1
ATOM 4308 N N . ASP B 1 246 ? 9.398 17.531 -4.508 1 95.44 246 ASP B N 1
ATOM 4309 C CA . ASP B 1 246 ? 8.219 18.344 -4.812 1 95.44 246 ASP B CA 1
ATOM 4310 C C . ASP B 1 246 ? 7.844 19.234 -3.633 1 95.44 246 ASP B C 1
ATOM 4312 O O . ASP B 1 246 ? 6.719 19.734 -3.561 1 95.44 246 ASP B O 1
ATOM 4316 N N . ALA B 1 247 ? 8.664 19.297 -2.625 1 95.69 247 ALA B N 1
ATOM 4317 C CA . ALA B 1 247 ? 8.562 20.203 -1.475 1 95.69 247 ALA B CA 1
ATOM 4318 C C . ALA B 1 247 ? 7.648 19.609 -0.404 1 95.69 247 ALA B C 1
ATOM 4320 O O . ALA B 1 247 ? 7.344 20.281 0.592 1 95.69 247 ALA B O 1
ATOM 4321 N N . ALA B 1 248 ? 7.246 18.422 -0.605 1 96.31 248 ALA B N 1
ATOM 4322 C CA . ALA B 1 248 ? 6.461 17.75 0.432 1 96.31 248 ALA B CA 1
ATOM 4323 C C . ALA B 1 248 ? 7.352 17.297 1.582 1 96.31 248 ALA B C 1
ATOM 4325 O O . ALA B 1 248 ? 8.469 16.828 1.359 1 96.31 248 ALA B O 1
ATOM 4326 N N . ILE B 1 249 ? 6.859 17.438 2.781 1 98.06 249 ILE B N 1
ATOM 4327 C CA . ILE B 1 249 ? 7.508 16.922 3.984 1 98.06 249 ILE B CA 1
ATOM 4328 C C . ILE B 1 249 ? 6.668 15.789 4.578 1 98.06 249 ILE B C 1
ATOM 4330 O O . ILE B 1 249 ? 5.578 16.031 5.105 1 98.06 249 ILE B O 1
ATOM 4334 N N . LYS B 1 250 ? 7.246 14.656 4.5 1 98.31 250 LYS B N 1
ATOM 4335 C CA . LYS B 1 250 ? 6.426 13.492 4.805 1 98.31 250 LYS B CA 1
ATOM 4336 C C . LYS B 1 250 ? 6.973 12.727 6.012 1 98.31 250 LYS B C 1
ATOM 4338 O O . LYS B 1 250 ? 8.133 12.898 6.379 1 98.31 250 LYS B O 1
ATOM 4343 N N . ARG B 1 251 ? 6.117 11.992 6.664 1 98.38 251 ARG B N 1
ATOM 4344 C CA . ARG B 1 251 ? 6.453 11.07 7.742 1 98.38 251 ARG B CA 1
ATOM 4345 C C . ARG B 1 251 ? 7.121 11.805 8.898 1 98.38 251 ARG B C 1
ATOM 4347 O O . ARG B 1 251 ? 8.18 11.391 9.375 1 98.38 251 ARG B O 1
ATOM 4354 N N . LEU B 1 252 ? 6.469 12.781 9.312 1 98.56 252 LEU B N 1
ATOM 4355 C CA . LEU B 1 252 ? 6.969 13.516 10.469 1 98.56 252 LEU B CA 1
ATOM 4356 C C . LEU B 1 252 ? 6.824 12.68 11.742 1 98.56 252 LEU B C 1
ATOM 4358 O O . LEU B 1 252 ? 5.766 12.094 11.984 1 98.56 252 LEU B O 1
ATOM 4362 N N . LYS B 1 253 ? 7.855 12.641 12.43 1 98.12 253 LYS B N 1
ATOM 4363 C CA . LYS B 1 253 ? 7.848 11.977 13.727 1 98.12 253 LYS B CA 1
ATOM 4364 C C . LYS B 1 253 ? 8.492 12.859 14.797 1 98.12 253 LYS B C 1
ATOM 4366 O O . LYS B 1 253 ? 9.711 13.016 14.828 1 98.12 253 LYS B O 1
ATOM 4371 N N . PHE B 1 254 ? 7.613 13.336 15.688 1 97.69 254 PHE B N 1
ATOM 4372 C CA . PHE B 1 254 ? 8.125 14.086 16.828 1 97.69 254 PHE B CA 1
ATOM 4373 C C . PHE B 1 254 ? 8.703 13.148 17.875 1 97.69 254 PHE B C 1
ATOM 4375 O O . PHE B 1 254 ? 8.062 12.172 18.266 1 97.69 254 PHE B O 1
ATOM 4382 N N . SER B 1 255 ? 9.883 13.508 18.344 1 95.94 255 SER B N 1
ATOM 4383 C CA . SER B 1 255 ? 10.516 12.633 19.328 1 95.94 255 SER B CA 1
ATOM 4384 C C . SER B 1 255 ? 9.734 12.617 20.641 1 95.94 255 SER B C 1
ATOM 4386 O O . SER B 1 255 ? 9.07 13.602 20.984 1 95.94 255 SER B O 1
ATOM 4388 N N . GLU B 1 256 ? 9.797 11.516 21.328 1 93.25 256 GLU B N 1
ATOM 4389 C CA . GLU B 1 256 ? 9.148 11.391 22.641 1 93.25 256 GLU B CA 1
ATOM 4390 C C . GLU B 1 256 ? 9.695 12.43 23.625 1 93.25 256 GLU B C 1
ATOM 4392 O O . GLU B 1 256 ? 8.945 12.992 24.422 1 93.25 256 GLU B O 1
ATOM 4397 N N . GLU B 1 257 ? 10.961 12.594 23.547 1 92.06 257 GLU B N 1
ATOM 4398 C CA . GLU B 1 257 ? 11.602 13.57 24.438 1 92.06 257 GLU B CA 1
ATOM 4399 C C . GLU B 1 257 ? 11.055 14.977 24.188 1 92.06 257 GLU B C 1
ATOM 4401 O O . GLU B 1 257 ? 10.805 15.727 25.125 1 92.06 257 GLU B O 1
ATOM 4406 N N . PHE B 1 258 ? 10.812 15.227 23.031 1 91.81 258 PHE B N 1
ATOM 4407 C CA . PHE B 1 258 ? 10.305 16.547 22.656 1 91.81 258 PHE B CA 1
ATOM 4408 C C . PHE B 1 258 ? 8.875 16.734 23.156 1 91.81 258 PHE B C 1
ATOM 4410 O O . PHE B 1 258 ? 8.508 17.812 23.609 1 91.81 258 PHE B O 1
ATOM 4417 N N . ARG B 1 259 ? 8.102 15.688 23.141 1 90.69 259 ARG B N 1
ATOM 4418 C CA . ARG B 1 259 ? 6.688 15.75 23.516 1 90.69 259 ARG B CA 1
ATOM 4419 C C . ARG B 1 259 ? 6.508 15.648 25.016 1 90.69 259 ARG B C 1
ATOM 4421 O O . ARG B 1 259 ? 5.453 16 25.547 1 90.69 259 ARG B O 1
ATOM 4428 N N . ALA B 1 260 ? 7.469 15.172 25.734 1 86.5 260 ALA B N 1
ATOM 4429 C CA . ALA B 1 260 ? 7.371 14.797 27.141 1 86.5 260 ALA B CA 1
ATOM 4430 C C . ALA B 1 260 ? 7.094 16.016 28.031 1 86.5 260 ALA B C 1
ATOM 4432 O O . ALA B 1 260 ? 6.496 15.891 29.094 1 86.5 260 ALA B O 1
ATOM 4433 N N . GLY B 1 261 ? 7.516 17.188 27.672 1 78.81 261 GLY B N 1
ATOM 4434 C CA . GLY B 1 261 ? 7.309 18.359 28.5 1 78.81 261 GLY B CA 1
ATOM 4435 C C . GLY B 1 261 ? 5.848 18.625 28.797 1 78.81 261 GLY B C 1
ATOM 4436 O O . GLY B 1 261 ? 5.52 19.25 29.812 1 78.81 261 GLY B O 1
ATOM 4437 N N . ASN B 1 262 ? 4.965 18.172 27.953 1 77.75 262 ASN B N 1
ATOM 4438 C CA . ASN B 1 262 ? 3.541 18.453 28.094 1 77.75 262 ASN B CA 1
ATOM 4439 C C . ASN B 1 262 ? 2.791 17.297 28.719 1 77.75 262 ASN B C 1
ATOM 4441 O O . ASN B 1 262 ? 1.605 17.406 29.047 1 77.75 262 ASN B O 1
ATOM 4445 N N . ASP B 1 263 ? 3.424 16.141 28.891 1 74.5 263 ASP B N 1
ATOM 4446 C CA . ASP B 1 263 ? 2.742 14.938 29.344 1 74.5 263 ASP B CA 1
ATOM 4447 C C . ASP B 1 263 ? 2.178 15.125 30.75 1 74.5 263 ASP B C 1
ATOM 4449 O O . ASP B 1 263 ? 1.117 14.586 31.078 1 74.5 263 ASP B O 1
ATOM 4453 N N . ASP B 1 264 ? 2.822 15.938 31.594 1 71.12 264 ASP B N 1
ATOM 4454 C CA . ASP B 1 264 ? 2.395 16.125 32.969 1 71.12 264 ASP B CA 1
ATOM 4455 C C . ASP B 1 264 ? 1.133 16.984 33.062 1 71.12 264 ASP B C 1
ATOM 4457 O O . ASP B 1 264 ? 0.373 16.891 34.031 1 71.12 264 ASP B O 1
ATOM 4461 N N . LEU B 1 265 ? 0.821 17.781 32.094 1 69.75 265 LEU B N 1
ATOM 4462 C CA . LEU B 1 265 ? -0.347 18.656 32.062 1 69.75 265 LEU B CA 1
ATOM 4463 C C . LEU B 1 265 ? -1.627 17.844 31.859 1 69.75 265 LEU B C 1
ATOM 4465 O O . LEU B 1 265 ? -2.693 18.234 32.344 1 69.75 265 LEU B O 1
ATOM 4469 N N . GLY B 1 266 ? -1.645 16.703 31.047 1 61.59 266 GLY B N 1
ATOM 4470 C CA . GLY B 1 266 ? -2.758 15.93 30.516 1 61.59 266 GLY B CA 1
ATOM 4471 C C . GLY B 1 266 ? -3.549 15.211 31.594 1 61.59 266 GLY B C 1
ATOM 4472 O O . GLY B 1 266 ? -4.766 15.062 31.484 1 61.59 266 GLY B O 1
ATOM 4473 N N . ASN B 1 267 ? -2.967 14.805 32.656 1 62.84 267 ASN B N 1
ATOM 4474 C CA . ASN B 1 267 ? -3.672 14.008 33.656 1 62.84 267 ASN B CA 1
ATOM 4475 C C . ASN B 1 267 ? -4.773 14.805 34.344 1 62.84 267 ASN B C 1
ATOM 4477 O O . ASN B 1 267 ? -5.82 14.258 34.688 1 62.84 267 ASN B O 1
ATOM 4481 N N . GLU B 1 268 ? -4.734 16.141 34.25 1 68.12 268 GLU B N 1
ATOM 4482 C CA . GLU B 1 268 ? -5.695 16.922 35.031 1 68.12 268 GLU B CA 1
ATOM 4483 C C . GLU B 1 268 ? -6.656 17.688 34.125 1 68.12 268 GLU B C 1
ATOM 4485 O O . GLU B 1 268 ? -7.82 17.875 34.5 1 68.12 268 GLU B O 1
ATOM 4490 N N . ASP B 1 269 ? -6.336 18.062 32.906 1 81.19 269 ASP B N 1
ATOM 4491 C CA . ASP B 1 269 ? -7.16 18.844 32 1 81.19 269 ASP B CA 1
ATOM 4492 C C . ASP B 1 269 ? -6.801 18.547 30.547 1 81.19 269 ASP B C 1
ATOM 4494 O O . ASP B 1 269 ? -5.871 19.141 29.984 1 81.19 269 ASP B O 1
ATOM 4498 N N . PRO B 1 270 ? -7.59 17.688 29.922 1 81.69 270 PRO B N 1
ATOM 4499 C CA . PRO B 1 270 ? -7.301 17.281 28.547 1 81.69 270 PRO B CA 1
ATOM 4500 C C . PRO B 1 270 ? -7.215 18.469 27.578 1 81.69 270 PRO B C 1
ATOM 4502 O O . PRO B 1 270 ? -6.387 18.469 26.672 1 81.69 270 PRO B O 1
ATOM 4505 N N . MET B 1 271 ? -7.941 19.422 27.844 1 84.38 271 MET B N 1
ATOM 4506 C CA . MET B 1 271 ? -7.93 20.594 26.969 1 84.38 271 MET B CA 1
ATOM 4507 C C . MET B 1 271 ? -6.637 21.391 27.141 1 84.38 271 MET B C 1
ATOM 4509 O O . MET B 1 271 ? -6.094 21.906 26.172 1 84.38 271 MET B O 1
ATOM 4513 N N . ALA B 1 272 ? -6.234 21.453 28.328 1 86.19 272 ALA B N 1
ATOM 4514 C CA . ALA B 1 272 ? -4.984 22.156 28.609 1 86.19 272 ALA B CA 1
ATOM 4515 C C . ALA B 1 272 ? -3.805 21.453 27.938 1 86.19 272 ALA B C 1
ATOM 4517 O O . ALA B 1 272 ? -2.902 22.109 27.422 1 86.19 272 ALA B O 1
ATOM 4518 N N . ARG B 1 273 ? -3.9 20.203 27.969 1 88.25 273 ARG B N 1
ATOM 4519 C CA . ARG B 1 273 ? -2.846 19.422 27.328 1 88.25 273 ARG B CA 1
ATOM 4520 C C . ARG B 1 273 ? -2.857 19.641 25.812 1 88.25 273 ARG B C 1
ATOM 4522 O O . ARG B 1 273 ? -1.805 19.844 25.203 1 88.25 273 ARG B O 1
ATOM 4529 N N . LEU B 1 274 ? -3.998 19.625 25.219 1 90.62 274 LEU B N 1
ATOM 4530 C CA . LEU B 1 274 ? -4.133 19.844 23.781 1 90.62 274 LEU B CA 1
ATOM 4531 C C . LEU B 1 274 ? -3.625 21.219 23.391 1 90.62 274 LEU B C 1
ATOM 4533 O O . LEU B 1 274 ? -2.949 21.359 22.359 1 90.62 274 LEU B O 1
ATOM 4537 N N . ASP B 1 275 ? -3.92 22.094 24.203 1 91.19 275 ASP B N 1
ATOM 4538 C CA . ASP B 1 275 ? -3.463 23.453 23.953 1 91.19 275 ASP B CA 1
ATOM 4539 C C . ASP B 1 275 ? -1.939 23.547 24.016 1 91.19 275 ASP B C 1
ATOM 4541 O O . ASP B 1 275 ? -1.317 24.203 23.172 1 91.19 275 ASP B O 1
ATOM 4545 N N . ALA B 1 276 ? -1.41 22.922 25.016 1 92.06 276 ALA B N 1
ATOM 4546 C CA . ALA B 1 276 ? 0.043 22.906 25.172 1 92.06 276 ALA B CA 1
ATOM 4547 C C . ALA B 1 276 ? 0.706 22.203 23.984 1 92.06 276 ALA B C 1
ATOM 4549 O O . ALA B 1 276 ? 1.723 22.688 23.469 1 92.06 276 ALA B O 1
ATOM 4550 N N . ASP B 1 277 ? 0.133 21.125 23.609 1 93.69 277 ASP B N 1
ATOM 4551 C CA . ASP B 1 277 ? 0.651 20.391 22.453 1 93.69 277 ASP B CA 1
ATOM 4552 C C . ASP B 1 277 ? 0.568 21.25 21.188 1 93.69 277 ASP B C 1
ATOM 4554 O O . ASP B 1 277 ? 1.495 21.25 20.375 1 93.69 277 ASP B O 1
ATOM 4558 N N . PHE B 1 278 ? -0.5 21.922 21.094 1 95.69 278 PHE B N 1
ATOM 4559 C CA . PHE B 1 278 ? -0.708 22.797 19.953 1 95.69 278 PHE B CA 1
ATOM 4560 C C . PHE B 1 278 ? 0.374 23.859 19.891 1 95.69 278 PHE B C 1
ATOM 4562 O O . PHE B 1 278 ? 0.97 24.094 18.828 1 95.69 278 PHE B O 1
ATOM 4569 N N . ALA B 1 279 ? 0.556 24.453 20.922 1 95.06 279 ALA B N 1
ATOM 4570 C CA . ALA B 1 279 ? 1.564 25.516 21 1 95.06 279 ALA B CA 1
ATOM 4571 C C . ALA B 1 279 ? 2.951 24.969 20.656 1 95.06 279 ALA B C 1
ATOM 4573 O O . ALA B 1 279 ? 3.682 25.562 19.875 1 95.06 279 ALA B O 1
ATOM 4574 N N . LEU B 1 280 ? 3.256 23.859 21.281 1 95.06 280 LEU B N 1
ATOM 4575 C CA . LEU B 1 280 ? 4.559 23.234 21.078 1 95.06 280 LEU B CA 1
ATOM 4576 C C . LEU B 1 280 ? 4.738 22.828 19.625 1 95.06 280 LEU B C 1
ATOM 4578 O O . LEU B 1 280 ? 5.766 23.125 19 1 95.06 280 LEU B O 1
ATOM 4582 N N . MET B 1 281 ? 3.783 22.172 19.047 1 96.94 281 MET B N 1
ATOM 4583 C CA . MET B 1 281 ? 3.84 21.719 17.656 1 96.94 281 MET B CA 1
ATOM 4584 C C . MET B 1 281 ? 3.963 22.906 16.719 1 96.94 281 MET B C 1
ATOM 4586 O O . MET B 1 281 ? 4.793 22.891 15.805 1 96.94 281 MET B O 1
ATOM 4590 N N . GLY B 1 282 ? 3.117 23.922 16.969 1 97.19 282 GLY B N 1
ATOM 4591 C CA . GLY B 1 282 ? 3.145 25.109 16.125 1 97.19 282 GLY B CA 1
ATOM 4592 C C . GLY B 1 282 ? 4.512 25.766 16.047 1 97.19 282 GLY B C 1
ATOM 4593 O O . GLY B 1 282 ? 5.012 26.047 14.969 1 97.19 282 GLY B O 1
ATOM 4594 N N . SER B 1 283 ? 5.059 25.938 17.172 1 97 283 SER B N 1
ATOM 4595 C CA . SER B 1 283 ? 6.367 26.578 17.234 1 97 283 SER B CA 1
ATOM 4596 C C . SER B 1 283 ? 7.43 25.75 16.531 1 97 283 SER B C 1
ATOM 4598 O O . SER B 1 283 ? 8.25 26.281 15.789 1 97 283 SER B O 1
ATOM 4600 N N . GLU B 1 284 ? 7.383 24.453 16.781 1 97.31 284 GLU B N 1
ATOM 4601 C CA . GLU B 1 284 ? 8.383 23.578 16.172 1 97.31 284 GLU B CA 1
ATOM 4602 C C . GLU B 1 284 ? 8.227 23.516 14.664 1 97.31 284 GLU B C 1
ATOM 4604 O O . GLU B 1 284 ? 9.219 23.5 13.93 1 97.31 284 GLU B O 1
ATOM 4609 N N . LEU B 1 285 ? 6.977 23.469 14.203 1 98.38 285 LEU B N 1
ATOM 4610 C CA . LEU B 1 285 ? 6.727 23.422 12.766 1 98.38 285 LEU B CA 1
ATOM 4611 C C . LEU B 1 285 ? 7.184 24.703 12.086 1 98.38 285 LEU B C 1
ATOM 4613 O O . LEU B 1 285 ? 7.711 24.656 10.969 1 98.38 285 LEU B O 1
ATOM 4617 N N . ILE B 1 286 ? 6.961 25.812 12.727 1 98.19 286 ILE B N 1
ATOM 4618 C CA . ILE B 1 286 ? 7.445 27.078 12.195 1 98.19 286 ILE B CA 1
ATOM 4619 C C . ILE B 1 286 ? 8.969 27.031 12.07 1 98.19 286 ILE B C 1
ATOM 4621 O O . ILE B 1 286 ? 9.523 27.391 11.031 1 98.19 286 ILE B O 1
ATOM 4625 N N . ALA B 1 287 ? 9.625 26.578 13.148 1 98.12 287 ALA B N 1
ATOM 4626 C CA . ALA B 1 287 ? 11.086 26.484 13.141 1 98.12 287 ALA B CA 1
ATOM 4627 C C . ALA B 1 287 ? 11.555 25.547 12.023 1 98.12 287 ALA B C 1
ATOM 4629 O O . ALA B 1 287 ? 12.516 25.875 11.312 1 98.12 287 ALA B O 1
ATOM 4630 N N . LEU B 1 288 ? 10.922 24.469 11.883 1 98.44 288 LEU B N 1
ATOM 4631 C CA . LEU B 1 288 ? 11.281 23.469 10.875 1 98.44 288 LEU B CA 1
ATOM 4632 C C . LEU B 1 288 ? 11.141 24.062 9.477 1 98.44 288 LEU B C 1
ATOM 4634 O O . LEU B 1 288 ? 12.078 23.969 8.672 1 98.44 288 LEU B O 1
ATOM 4638 N N . VAL B 1 289 ? 9.977 24.641 9.164 1 98.25 289 VAL B N 1
ATOM 4639 C CA . VAL B 1 289 ? 9.711 25.156 7.824 1 98.25 289 VAL B CA 1
ATOM 4640 C C . VAL B 1 289 ? 10.688 26.281 7.496 1 98.25 289 VAL B C 1
ATOM 4642 O O . VAL B 1 289 ? 11.234 26.344 6.391 1 98.25 289 VAL B O 1
ATOM 4645 N N . ASN B 1 290 ? 10.898 27.156 8.445 1 97.88 290 ASN B N 1
ATOM 4646 C CA . ASN B 1 290 ? 11.875 28.219 8.234 1 97.88 290 ASN B CA 1
ATOM 4647 C C . ASN B 1 290 ? 13.266 27.656 7.934 1 97.88 290 ASN B C 1
ATOM 4649 O O . ASN B 1 290 ? 13.953 28.125 7.031 1 97.88 290 ASN B O 1
ATOM 4653 N N . ALA B 1 291 ? 13.68 26.688 8.742 1 98.12 291 ALA B N 1
ATOM 4654 C CA . ALA B 1 291 ? 14.992 26.062 8.547 1 98.12 291 ALA B CA 1
ATOM 4655 C C . ALA B 1 291 ? 15.086 25.422 7.168 1 98.12 291 ALA B C 1
ATOM 4657 O O . ALA B 1 291 ? 16.125 25.5 6.508 1 98.12 291 ALA B O 1
ATOM 4658 N N . VAL B 1 292 ? 14.031 24.75 6.75 1 98.12 292 VAL B N 1
ATOM 4659 C CA . VAL B 1 292 ? 13.992 24.109 5.441 1 98.12 292 VAL B CA 1
ATOM 4660 C C . VAL B 1 292 ? 14.133 25.156 4.344 1 98.12 292 VAL B C 1
ATOM 4662 O O . VAL B 1 292 ? 14.938 25 3.418 1 98.12 292 VAL B O 1
ATOM 4665 N N . VAL B 1 293 ? 13.375 26.234 4.465 1 97.44 293 VAL B N 1
ATOM 4666 C CA . VAL B 1 293 ? 13.406 27.297 3.471 1 97.44 293 VAL B CA 1
ATOM 4667 C C . VAL B 1 293 ? 14.82 27.875 3.381 1 97.44 293 VAL B C 1
ATOM 4669 O O . VAL B 1 293 ? 15.352 28.062 2.283 1 97.44 293 VAL B O 1
ATOM 4672 N N . GLU B 1 294 ? 15.352 28.125 4.512 1 97 294 GLU B N 1
ATOM 4673 C CA . GLU B 1 294 ? 16.703 28.688 4.551 1 97 294 GLU B CA 1
ATOM 4674 C C . GLU B 1 294 ? 17.719 27.719 3.949 1 97 294 GLU B C 1
ATOM 4676 O O . GLU B 1 294 ? 18.531 28.109 3.105 1 97 294 GLU B O 1
ATOM 4681 N N . ALA B 1 295 ? 17.703 26.5 4.367 1 97.31 295 ALA B N 1
ATOM 4682 C CA . ALA B 1 295 ? 18.672 25.5 3.941 1 97.31 295 ALA B CA 1
ATOM 4683 C C . ALA B 1 295 ? 18.594 25.281 2.434 1 97.31 295 ALA B C 1
ATOM 4685 O O . ALA B 1 295 ? 19.609 24.984 1.796 1 97.31 295 ALA B O 1
ATOM 4686 N N . LEU B 1 296 ? 17.422 25.453 1.853 1 97.12 296 LEU B N 1
ATOM 4687 C CA . LEU B 1 296 ? 17.219 25.156 0.436 1 97.12 296 LEU B CA 1
ATOM 4688 C C . LEU B 1 296 ? 17.406 26.422 -0.405 1 97.12 296 LEU B C 1
ATOM 4690 O O . LEU B 1 296 ? 17.141 26.406 -1.609 1 97.12 296 LEU B O 1
ATOM 4694 N N . GLY B 1 297 ? 17.781 27.469 0.214 1 93.94 297 GLY B N 1
ATOM 4695 C CA . GLY B 1 297 ? 18.219 28.625 -0.535 1 93.94 297 GLY B CA 1
ATOM 4696 C C . GLY B 1 297 ? 17.125 29.656 -0.752 1 93.94 297 GLY B C 1
ATOM 4697 O O . GLY B 1 297 ? 17.25 30.547 -1.59 1 93.94 297 GLY B O 1
ATOM 4698 N N . GLY B 1 298 ? 16.016 29.469 -0.082 1 95.31 298 GLY B N 1
ATOM 4699 C CA . GLY B 1 298 ? 14.969 30.469 -0.14 1 95.31 298 GLY B CA 1
ATOM 4700 C C . GLY B 1 298 ? 13.844 30.109 -1.083 1 95.31 298 GLY B C 1
ATOM 4701 O O . GLY B 1 298 ? 13.984 29.203 -1.91 1 95.31 298 GLY B O 1
ATOM 4702 N N . LEU B 1 299 ? 12.789 30.797 -1.017 1 95.25 299 LEU B N 1
ATOM 4703 C CA . LEU B 1 299 ? 11.57 30.547 -1.775 1 95.25 299 LEU B CA 1
ATOM 4704 C C . LEU B 1 299 ? 11.594 31.266 -3.115 1 95.25 299 LEU B C 1
ATOM 4706 O O . LEU B 1 299 ? 12.266 32.312 -3.256 1 95.25 299 LEU B O 1
ATOM 4710 N N . GLU B 1 300 ? 10.953 30.641 -4.055 1 92.06 300 GLU B N 1
ATOM 4711 C CA . GLU B 1 300 ? 10.75 31.312 -5.34 1 92.06 300 GLU B CA 1
ATOM 4712 C C . GLU B 1 300 ? 9.914 32.594 -5.176 1 92.06 300 GLU B C 1
ATOM 4714 O O . GLU B 1 300 ? 9 32.625 -4.352 1 92.06 300 GLU B O 1
ATOM 4719 N N . ASP B 1 301 ? 10.281 33.625 -5.949 1 83.69 301 ASP B N 1
ATOM 4720 C CA . ASP B 1 301 ? 9.57 34.906 -5.863 1 83.69 301 ASP B CA 1
ATOM 4721 C C . ASP B 1 301 ? 8.109 34.75 -6.281 1 83.69 301 ASP B C 1
ATOM 4723 O O . ASP B 1 301 ? 7.793 33.969 -7.18 1 83.69 301 ASP B O 1
ATOM 4727 N N . SER B 1 302 ? 7.207 34.875 -5.414 1 68.56 302 SER B N 1
ATOM 4728 C CA . SER B 1 302 ? 5.773 34.812 -5.676 1 68.56 302 SER B CA 1
ATOM 4729 C C . SER B 1 302 ? 5.387 35.625 -6.898 1 68.56 302 SER B C 1
ATOM 4731 O O . SER B 1 302 ? 5.914 36.719 -7.105 1 68.56 302 SER B O 1
ATOM 4733 N N . ILE B 1 303 ? 5.02 34.969 -8.133 1 51.56 303 ILE B N 1
ATOM 4734 C CA . ILE B 1 303 ? 4.492 35.781 -9.219 1 51.56 303 ILE B CA 1
ATOM 4735 C C . ILE B 1 303 ? 3.107 36.312 -8.852 1 51.56 303 ILE B C 1
ATOM 4737 O O . ILE B 1 303 ? 2.287 35.594 -8.289 1 51.56 303 ILE B O 1
#

Solvent-accessible surface area (backbone atoms only — not comparable to full-atom values): 31698 Å² total; per-residue (Å²): 137,80,63,40,22,31,36,49,29,29,48,79,50,88,68,77,78,50,67,68,61,48,39,59,34,39,59,83,43,43,51,60,81,62,55,56,83,44,62,55,29,74,16,36,34,30,38,60,44,92,80,33,89,38,48,53,42,73,59,96,74,29,36,33,34,23,31,35,36,39,35,51,57,69,58,67,64,48,52,48,53,52,40,52,52,54,48,53,52,48,27,66,72,68,70,44,83,76,52,69,71,55,50,51,52,49,46,52,51,49,50,64,65,47,42,57,54,36,53,60,46,74,47,76,45,40,34,42,38,31,49,92,78,36,32,36,39,25,44,31,81,44,67,69,60,44,46,53,53,50,52,52,49,25,67,40,66,66,71,65,62,60,44,72,57,52,49,64,44,63,50,27,61,52,48,31,50,26,48,71,66,60,47,55,62,85,62,41,38,75,47,34,35,36,29,33,32,34,85,48,93,79,37,32,34,40,36,38,38,58,23,74,54,70,39,66,44,53,44,38,41,47,74,74,55,33,33,30,40,31,40,27,34,26,43,68,80,37,36,34,31,34,42,34,46,82,60,38,38,32,65,39,41,72,32,66,77,60,56,50,80,46,58,75,50,36,82,80,35,62,63,59,22,51,51,49,49,47,52,52,48,50,54,50,50,51,52,49,52,51,49,51,37,56,71,50,68,32,63,40,79,83,129,136,79,64,40,23,30,37,47,30,30,46,78,52,88,71,78,78,50,68,68,60,48,39,56,32,40,59,82,44,43,51,58,81,63,55,56,82,45,60,57,28,72,18,36,34,30,37,60,44,92,79,34,91,37,49,54,41,73,60,97,74,27,37,34,33,22,34,35,36,38,36,50,58,69,58,66,64,48,53,50,53,53,42,50,53,52,48,51,53,48,26,67,73,68,71,45,82,76,51,70,69,55,50,52,53,49,46,52,50,48,49,63,66,47,42,58,54,36,53,57,46,76,48,76,45,40,35,40,39,31,49,91,76,36,32,36,40,24,44,30,82,43,67,67,61,43,47,51,52,50,50,51,51,23,67,40,66,67,70,66,62,60,43,73,56,51,50,64,46,64,48,27,62,51,48,30,50,26,48,72,68,62,47,56,61,85,62,41,40,77,49,33,35,38,30,33,33,35,85,49,91,78,38,32,34,41,36,38,35,57,21,74,55,70,38,66,42,53,44,38,40,46,75,75,56,33,32,28,40,31,40,28,36,26,44,68,80,36,35,35,32,34,43,34,46,82,59,38,38,31,64,40,41,72,34,65,76,60,55,49,80,46,57,78,50,37,83,81,34,61,63,59,23,51,50,49,48,46,52,53,50,51,52,50,50,51,52,48,52,52,50,50,37,57,72,51,69,31,63,40,80,82,130

InterPro domains:
  IPR007476 Putative exonuclease, RdgC [MF_00194] (1-301)
  IPR007476 Putative exonuclease, RdgC [NF001464] (1-301)
  IPR007476 Putative exonuclease, RdgC [PF04381] (1-298)
  IPR007476 Putative exonuclease, RdgC [PTHR38103] (1-301)

Foldseek 3Di:
DFFFWWFKKFFPDFDDDDPVLLQVLQVVFAWDDDDLQDQKTKGWDAQLHPQGDTQWDDDPNKIKHKMKMKGFDDDPVNLVVVLVVVQVVVCVVVVHHDDPVRSVVVSVVSCRVCSNVTDMDMDMKMWMQDSVRRMIIIRDPDPVVVVVVVVSSCNRNVHTRIDTWAAPDQQQVLQLVCLLVVHADPPKHFDFWWWKWAPDPPTDIDITDNHPSNDPVNNVCVVVPITTAWTWMDHHQFWTWIAGRSRMTGRIDGDPVLLVVLVVVCVPDVVSSVVVSVVSSVVVVVVVVVVVQVRSPHTDDDD/DFFFWWFKKFFPDFDDDDPVNLQVLQVVFAWDDDDLQDQKTKGWDAQVHPQGDTQWDDDPNKTKHKMKMKGFDDDPVNLVVVLVVVQVVVCVVVVHHDDPVRSVVVSVVSCRVCSNVTDMDMDMKMWMQDSVRRMIIIRDPDPVVVVVVVVSSCNRNVDTRIDTWAAPDQQQVLQLVCLLVVHADPPKHFDFWWWKWAPDPPTDIDITDNHPSNDPVNNVCVVVHITTAWTWMDHHQFWTWIAGRSRMTGRIDGDPVLLVVLVVVCVPDVVSSVVVSVVSSVVVVVVVVVVVQVRSPHTDDDD

Radius of gyration: 29.34 Å; Cα contacts (8 Å, |Δi|>4): 1114; chains: 2; bounding box: 67×79×68 Å

pLDDT: mean 94.27, std 6.4, range [50.97, 98.88]

Secondary structure (DSSP, 8-state):
-----BEEEEESS-----HHHHHHHHHTTB-----TT-SEEEEEE-TTGGG---SEEEETTEEEEEEEEEEE---HHHHHHHHHHHHHHHHHHHTSPPPHHHHHHHHHHHHHHHGGG--EEEEEEEEEEEGGGTEEEES-S-HHHHHHHHHHHHHHHS---EEE--BSS-HHHHHHHHHHHT---TTEEEEEEEEEE-SSTTS-EEEEES--TTSHHHHHHHHTT-EEEEEEEEETTTEEEEEETTS-EEEEEE-HHHHGGGHHHHTT-HHHHHHHHHHHHHHHHHHHHHHHHHHTT-B----/-----BEEEEESS-----HHHHHHHHHTTB-----TT-SEEEEEE-TTGGG---SEEEETTEEEEEEEEEEE---HHHHHHHHHHHHHHHHHHHTSPPPHHHHHHHHHHHHHHHGGG--EEEEEEEEEEEGGGTEEEES-S-HHHHHHHHHHHHHHHS---EEE--BSS-HHHHHHHHHHHT---TTEEEEEEEEEE-SSTTS-EEEEES--TTSHHHHHHHHTT-EEEEEEEEETTTEEEEEETTS-EEEEEE-HHHHGGGHHHHTT-HHHHHHHHHHHHHHHHHHHHHHHHHHTT-B----